Protein AF-0000000080631013 (afdb_homodimer)

Organism: NCBI:txid1064539

Foldseek 3Di:
DLVLQLVLLVVCVVLVQWADPPFFQDTDGDPVLVLLLVLVVVLVCVLCVVVPAAEDEDEQKDFQVLVVLLCCCVWAVQFWAFDWAAPDDPVLVVVLVVCVVVVHDRCVNTGTDRIIGAQDFCSVVLLVVLVVPEAEQLFHKHWYKYWGATPDRGSRNLRHRTFMKIKIKTKFAPVNQVVVLVVCVVSVVVSLVLLVFDKDKDQFFDPTDDPVNVVVRVVSRVVSQKMFIFGQQSDPVDTDGFKMKGWPQLSSQVSNVHAHPVRHRMTMIMMMGGSSNSSSSSCRPQHDDPVSGDPSNCVSRPD/DLVLQLVLLVVCVVLVQWADPPFFQDTDGDPVLVLLLVLVVVLVCVLCVVVPAAEDEDEQKDFQVLVVLLCCCVWAVQFWFFDWAAPDDPVLVVVLVVCVVVVHDRCVNTGTDRIIGAQDFCSVVLLVVLVVPEAEQLFHKHWYKYWGATPDRGSRNLRHRTFMKIKIKTKFAPVNQVVVLVVCVVSVVVSLVLLVFDKDKDQFFDPTDDPVNVVVRVVSRVVSQKMFIFGQQSDPVDTDGFKMKGWPQLSSQVSNVHAHPVGHRMTMIMMMGGSSNSSSSSCRPQHDDPVSGDPSNCVSRPD

Solvent-accessible surface area (backbone atoms only — not comparable to full-atom values): 30496 Å² total; per-residue (Å²): 104,71,60,37,18,40,49,50,36,50,50,36,39,74,68,52,35,36,37,80,57,89,39,59,20,44,56,30,26,20,49,67,48,48,49,50,36,51,27,50,53,52,44,50,41,70,76,49,54,86,74,67,46,50,44,38,40,43,52,56,47,36,32,35,70,58,48,64,64,67,44,49,64,76,39,35,41,54,32,40,35,40,29,23,26,44,80,69,55,67,69,52,45,52,52,43,53,50,25,54,73,70,71,42,89,53,65,87,70,38,39,75,54,62,42,22,40,23,69,47,54,62,65,67,49,52,60,55,52,30,73,72,45,61,36,50,90,88,30,48,44,32,35,30,41,20,49,24,30,34,59,47,71,29,64,35,73,79,38,44,22,56,46,42,30,40,31,45,38,31,36,21,50,67,67,58,20,50,52,50,43,53,51,44,55,53,49,50,51,52,54,43,45,59,56,73,46,72,74,44,75,42,78,34,62,68,85,41,47,62,73,68,17,53,52,53,26,50,50,33,40,73,68,62,30,26,37,26,38,28,32,58,55,57,29,78,91,59,45,39,73,29,33,38,39,37,50,53,48,47,56,63,12,64,72,49,63,28,24,34,72,87,65,46,73,13,18,34,20,35,42,38,38,34,42,60,40,47,41,47,36,49,36,61,75,49,40,86,50,72,88,70,33,57,67,67,38,48,43,63,49,74,98,104,72,60,37,17,40,50,49,37,51,50,36,40,74,70,53,36,37,37,81,58,88,38,59,20,43,56,29,26,18,48,66,47,48,49,49,36,50,27,50,54,52,45,50,43,71,76,50,53,86,73,67,47,49,44,39,39,42,54,55,48,37,32,35,69,57,48,66,64,69,45,49,64,77,40,36,40,54,32,40,34,40,31,21,26,44,80,68,55,68,68,51,46,52,52,43,51,52,25,55,74,69,72,42,90,52,65,88,71,40,39,74,56,62,43,22,38,23,68,48,53,61,65,65,50,52,61,54,52,30,73,72,45,62,35,52,91,88,31,48,45,34,34,31,41,20,48,21,30,35,60,46,70,29,65,36,72,76,37,44,23,58,44,42,30,39,31,43,38,30,38,21,51,67,67,56,19,50,52,52,44,53,51,43,55,53,50,50,50,52,55,44,45,60,56,74,46,70,74,44,76,41,78,34,60,68,86,40,48,62,75,69,18,54,51,52,26,50,51,33,39,74,69,63,29,27,38,26,38,29,31,56,55,58,30,78,91,61,44,39,72,31,32,38,39,36,50,53,49,48,56,62,13,66,71,51,62,28,23,33,70,87,63,46,72,12,17,33,19,34,40,38,38,34,41,60,39,47,42,48,36,48,37,62,76,48,40,88,50,71,88,70,34,57,67,67,39,48,43,64,49,73,98

Secondary structure (DSSP, 8-state):
-HHHHHHHHHHHHHTTSEEE-SSTT-EEEEHHHHHHHHHHHHHHHHHHGGG-PEEEE--S-EEHHHHHHHTHHHH-GGG--EEE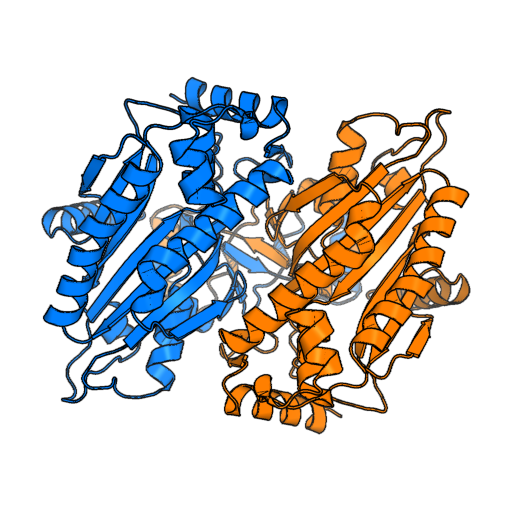E----HHHHHHHHHHHHTT---GGG-EEEEEE--SSTTTTHHHHHHTT-SPPTT-EEEEEEEEEE-----S-TTS-SEEEEEEEEEEE-HHHHHHHHHHHHHHHHHHHHHTT---EEEE------HHHHHHHHHHHHHTT-EEEEEE-SS-SSSPEEEEEEEEEETHHHHHHT-B-TTSPBPEEEEEEEEHHHHHHHHHHHH-S-GGGS-HHHHHHHH-/-HHHHHHHHHHHHHTTSEEE-SSTT-EEEEHHHHHHHHHHHHHHHHHHGGG-PEEEE--S-EEHHHHHHHTHHHH-GGG--EEEE----HHHHHHHHHHHHTT---GGG-EEEEEE--SSTTTTHHHHHHTT-SPPTT-EEEEEEEEEE-----S-TTS-SEEEEEEEEEEE-HHHHHHHHHHHHHHHHHHHHHTT---EEEE------HHHHHHHHHHHHHTT-EEEEEE-SS-SSSPEEEEEEEEEETHHHHHHT-B-TTSPBPEEEEEEEEHHHHHHHHHHHH-S-GGGS-HHHHHHHH-

Nearest PDB structures (foldseek):
  4h2x-assembly1_A  TM=9.818E-01  e=2.238E-43  Bradyrhizobium diazoefficiens USDA 110
  3mf2-assembly1_B  TM=9.721E-01  e=4.618E-43  Bradyrhizobium diazoefficiens USDA 110
  3mey-assembly1_B  TM=9.701E-01  e=2.576E-38  Bradyrhizobium diazoefficiens USDA 110
  3mf1-assembly1_B  TM=9.728E-01  e=8.114E-38  Bradyrhizobium diazoefficiens USDA 110
  2cim-assembly1_B  TM=8.093E-01  e=5.067E-17  Methanosarcina barkeri str. Fusaro

Radius of gyration: 23.91 Å; Cα contacts (8 Å, |Δi|>4): 1269; chains: 2; bounding box: 57×64×58 Å

Sequence (606 aa):
MENGQAAFRDALIAAGLLIPTGVDGLYGRSGVFEDVVERFNDLITTWGGGDGADVMRFPPGVARHQFEQSGYLKSFPHLAGTVHAFKGDERAHQSLLRRLEEGEEWTDAQLATNVVLTPAACYPVYPTIAERGPLPADGALVDVYSYCFRHEPSLDPARMQLFRMREYVCVGTPEQVMEFRQSWVERGRALMESLALPVAVDLANDPFFGRAGRMLAASQRDQGLKFELLIPIASAEQPTACLSFNYHQDHFGLLWDLRTPDGAVAHTACVGFGMERVALALFRHHGFDVKAWPAAVRAVLWGMENGQAAFRDALIAAGLLIPTGVDGLYGRSGVFEDVVERFNDLITTWGGGDGADVMRFPPGVARHQFEQSGYLKSFPHLAGTVHAFKGDERAHQSLLRRLEEGEEWTDAQLATNVVLTPAACYPVYPTIAERGPLPADGALVDVYSYCFRHEPSLDPARMQLFRMREYVCVGTPEQVMEFRQSWVERGRALMESLALPVAVDLANDPFFGRAGRMLAASQRDQGLKFELLIPIASAEQPTACLSFNYHQDHFGLLWDLRTPDGAVAHTACVGFGMERVALALFRHHGFDVKAWPAAVRAVLWG

pLDDT: mean 97.31, std 3.34, range [62.12, 98.94]

InterPro domains:
  IPR045864 Class II Aminoacyl-tRNA synthetase/Biotinyl protein ligase (BPL) and lipoyl protein ligase (LPL) [G3DSA:3.30.930.10] (9-302)
  IPR045864 Class II Aminoacyl-tRNA synthetase/Biotinyl protein ligase (BPL) and lipoyl protein ligase (LPL) [SSF55681] (9-301)

Structure (mmCIF, N/CA/C/O backbone):
data_AF-0000000080631013-model_v1
#
loop_
_entity.id
_entity.type
_entity.pdbx_description
1 polymer 'Seryl-tRNA synthetase (Class II)'
#
loop_
_atom_site.group_PDB
_atom_site.id
_atom_site.type_symbol
_atom_site.label_atom_id
_atom_site.label_alt_id
_atom_site.label_comp_id
_atom_site.label_asym_id
_atom_site.label_entity_id
_atom_site.label_seq_id
_atom_site.pdbx_PDB_ins_code
_atom_site.Cartn_x
_atom_site.Cartn_y
_atom_site.Cartn_z
_atom_site.occupancy
_atom_site.B_iso_or_equiv
_atom_site.auth_seq_id
_atom_site.auth_comp_id
_atom_site.auth_asym_id
_atom_site.auth_atom_id
_atom_site.pdbx_PDB_model_num
ATOM 1 N N . MET A 1 1 ? 25.719 -15.109 9.312 1 62.12 1 MET A N 1
ATOM 2 C CA . MET A 1 1 ? 24.594 -14.812 8.43 1 62.12 1 MET A CA 1
ATOM 3 C C . MET A 1 1 ? 23.797 -13.625 8.945 1 62.12 1 MET A C 1
ATOM 5 O O . MET A 1 1 ? 23.656 -12.617 8.242 1 62.12 1 MET A O 1
ATOM 9 N N . GLU A 1 2 ? 23.391 -13.797 10.211 1 69.75 2 GLU A N 1
ATOM 10 C CA . GLU A 1 2 ? 22.641 -12.703 10.836 1 69.75 2 GLU A CA 1
ATOM 11 C C . GLU A 1 2 ? 23.469 -11.43 10.891 1 69.75 2 GLU A C 1
ATOM 13 O O . GLU A 1 2 ? 22.969 -10.336 10.648 1 69.75 2 GLU A O 1
ATOM 18 N N . ASN A 1 3 ? 24.719 -11.68 10.836 1 80.31 3 ASN A N 1
ATOM 19 C CA . ASN A 1 3 ? 25.609 -10.531 10.938 1 80.31 3 ASN A CA 1
ATOM 20 C C . ASN A 1 3 ? 25.719 -9.781 9.609 1 80.31 3 ASN A C 1
ATOM 22 O O . ASN A 1 3 ? 25.672 -8.547 9.586 1 80.31 3 ASN A O 1
ATOM 26 N N . GLY A 1 4 ? 25.703 -10.609 8.578 1 89.88 4 GLY A N 1
ATOM 27 C CA . GLY A 1 4 ? 25.781 -9.984 7.266 1 89.88 4 GLY A CA 1
ATOM 28 C C . GLY A 1 4 ? 24.516 -9.227 6.883 1 89.88 4 GLY A C 1
ATOM 29 O O . GLY A 1 4 ? 24.594 -8.133 6.312 1 89.88 4 GLY A O 1
ATOM 30 N N . GLN A 1 5 ? 23.438 -9.812 7.258 1 93.81 5 GLN A N 1
ATOM 31 C CA . GLN A 1 5 ? 22.156 -9.172 6.996 1 93.81 5 GLN A CA 1
ATOM 32 C C . GLN A 1 5 ? 22.031 -7.855 7.758 1 93.81 5 GLN A C 1
ATOM 34 O O . GLN A 1 5 ? 21.672 -6.828 7.176 1 93.81 5 GLN A O 1
ATOM 39 N N . ALA A 1 6 ? 22.328 -7.93 9 1 94.94 6 ALA A N 1
ATOM 40 C CA . ALA A 1 6 ? 22.266 -6.734 9.836 1 94.94 6 ALA A CA 1
ATOM 41 C C . ALA A 1 6 ? 23.266 -5.676 9.359 1 94.94 6 ALA A C 1
ATOM 43 O O . ALA A 1 6 ? 22.953 -4.48 9.391 1 94.94 6 ALA A O 1
ATOM 44 N N . ALA A 1 7 ? 24.438 -6.156 8.969 1 96.06 7 ALA A N 1
ATOM 45 C CA . ALA A 1 7 ? 25.469 -5.23 8.5 1 96.06 7 ALA A CA 1
ATOM 46 C C . ALA A 1 7 ? 25.016 -4.516 7.227 1 96.06 7 ALA A C 1
ATOM 48 O O . ALA A 1 7 ? 25.219 -3.307 7.082 1 96.06 7 ALA A O 1
ATOM 49 N N . PHE A 1 8 ? 24.484 -5.242 6.32 1 97.31 8 PHE A N 1
ATOM 50 C CA . PHE A 1 8 ? 24 -4.637 5.086 1 97.31 8 PHE A CA 1
ATOM 51 C C . PHE A 1 8 ? 22.875 -3.666 5.367 1 97.31 8 PHE A C 1
ATOM 53 O O . PHE A 1 8 ? 22.828 -2.562 4.82 1 97.31 8 PHE A O 1
ATOM 60 N N . ARG A 1 9 ? 21.922 -4.039 6.207 1 97.5 9 ARG A N 1
ATOM 61 C CA . ARG A 1 9 ? 20.828 -3.166 6.625 1 97.5 9 ARG A CA 1
ATOM 62 C C . ARG A 1 9 ? 21.375 -1.856 7.195 1 97.5 9 ARG A C 1
ATOM 64 O O . ARG A 1 9 ? 20.922 -0.776 6.809 1 97.5 9 ARG A O 1
ATOM 71 N N . ASP A 1 10 ? 22.312 -1.994 8.117 1 97.75 10 ASP A N 1
ATOM 72 C CA . ASP A 1 10 ? 22.875 -0.817 8.766 1 97.75 10 ASP A CA 1
ATOM 73 C C . ASP A 1 10 ? 23.562 0.094 7.754 1 97.75 10 ASP A C 1
ATOM 75 O O . ASP A 1 10 ? 23.5 1.319 7.871 1 97.75 10 ASP A O 1
ATOM 79 N N . ALA A 1 11 ? 24.219 -0.488 6.793 1 98.25 11 ALA A N 1
ATOM 80 C CA . ALA A 1 11 ? 24.891 0.29 5.758 1 98.25 11 ALA A CA 1
ATOM 81 C C . ALA A 1 11 ? 23.891 1.063 4.91 1 98.25 11 ALA A C 1
ATOM 83 O O . ALA A 1 11 ? 24.141 2.211 4.531 1 98.25 11 ALA A O 1
ATOM 84 N N . LEU A 1 12 ? 22.781 0.441 4.547 1 98.5 12 LEU A N 1
ATOM 85 C CA . LEU A 1 12 ? 21.719 1.088 3.781 1 98.5 12 LEU A CA 1
ATOM 86 C C . LEU A 1 12 ? 21.141 2.268 4.547 1 98.5 12 LEU A C 1
ATOM 88 O O . LEU A 1 12 ? 20.844 3.314 3.963 1 98.5 12 LEU A O 1
ATOM 92 N N . ILE A 1 13 ? 20.938 2.1 5.844 1 98.12 13 ILE A N 1
ATOM 93 C CA . ILE A 1 13 ? 20.406 3.152 6.707 1 98.12 13 ILE A CA 1
ATOM 94 C C . ILE A 1 13 ? 21.406 4.297 6.801 1 98.12 13 ILE A C 1
ATOM 96 O O . ILE A 1 13 ? 21.047 5.465 6.668 1 98.12 13 ILE A O 1
ATOM 100 N N . ALA A 1 14 ? 22.656 3.936 6.98 1 98.19 14 ALA A N 1
ATOM 101 C CA . ALA A 1 14 ? 23.719 4.938 7.086 1 98.19 14 ALA A CA 1
ATOM 102 C C . ALA A 1 14 ? 23.844 5.742 5.793 1 98.19 14 ALA A C 1
ATOM 104 O O . ALA A 1 14 ? 24.141 6.938 5.824 1 98.19 14 ALA A O 1
ATOM 105 N N . ALA A 1 15 ? 23.594 5.074 4.707 1 98.44 15 ALA A N 1
ATOM 106 C CA . ALA A 1 15 ? 23.688 5.715 3.398 1 98.44 15 ALA A CA 1
ATOM 107 C C . ALA A 1 15 ? 22.438 6.547 3.107 1 98.44 15 ALA A C 1
ATOM 109 O O . ALA A 1 15 ? 22.375 7.246 2.092 1 98.44 15 ALA A O 1
ATOM 110 N N . GLY A 1 16 ? 21.391 6.477 3.959 1 97.88 16 GLY A N 1
ATOM 111 C CA . GLY A 1 16 ? 20.172 7.25 3.805 1 97.88 16 GLY A CA 1
ATOM 112 C C . GLY A 1 16 ? 19.203 6.641 2.809 1 97.88 16 GLY A C 1
ATOM 113 O O . GLY A 1 16 ? 18.281 7.312 2.336 1 97.88 16 GLY A O 1
ATOM 114 N N . LEU A 1 17 ? 19.422 5.379 2.441 1 98.81 17 LEU A N 1
ATOM 115 C CA . LEU A 1 17 ? 18.578 4.727 1.456 1 98.81 17 LEU A CA 1
ATOM 116 C C . LEU A 1 17 ? 17.328 4.129 2.119 1 98.81 17 LEU A C 1
ATOM 118 O O . LEU A 1 17 ? 16.234 4.184 1.562 1 98.81 17 LEU A O 1
ATOM 122 N N . LEU A 1 18 ? 17.5 3.521 3.299 1 98.69 18 LEU A N 1
ATOM 123 C CA . LEU A 1 18 ? 16.391 3.023 4.105 1 98.69 18 LEU A CA 1
ATOM 124 C C . LEU A 1 18 ? 16.172 3.91 5.324 1 98.69 18 LEU A C 1
ATOM 126 O O . LEU A 1 18 ? 17.125 4.41 5.922 1 98.69 18 LEU A O 1
ATOM 130 N N . ILE A 1 19 ? 14.945 4.121 5.645 1 98.62 19 ILE A N 1
ATOM 131 C CA . ILE A 1 19 ? 14.555 4.871 6.836 1 98.62 19 ILE A CA 1
ATOM 132 C C . ILE A 1 19 ? 14.008 3.912 7.891 1 98.62 19 ILE A C 1
ATOM 134 O O . ILE A 1 19 ? 12.93 3.33 7.711 1 98.62 19 ILE A O 1
ATOM 138 N N . PRO A 1 20 ? 14.695 3.705 8.969 1 97.25 20 PRO A N 1
ATOM 139 C CA . PRO A 1 20 ? 14.211 2.785 10 1 97.25 20 PRO A CA 1
ATOM 140 C C . PRO A 1 20 ? 12.977 3.314 10.727 1 97.25 20 PRO A C 1
ATOM 142 O O . PRO A 1 20 ? 12.844 4.523 10.93 1 97.25 20 PRO A O 1
ATOM 145 N N . THR A 1 21 ? 12.078 2.428 11.125 1 96.62 21 THR A N 1
ATOM 146 C CA . THR A 1 21 ? 10.875 2.814 11.852 1 96.62 21 THR A CA 1
ATOM 147 C C . THR A 1 21 ? 10.922 2.314 13.289 1 96.62 21 THR A C 1
ATOM 149 O O . THR A 1 21 ? 10.047 2.637 14.094 1 96.62 21 THR A O 1
ATOM 152 N N . GLY A 1 22 ? 11.898 1.526 13.609 1 95.06 22 GLY A N 1
ATOM 153 C CA . GLY A 1 22 ? 11.984 0.906 14.922 1 95.06 22 GLY A CA 1
ATOM 154 C C . GLY A 1 22 ? 11.367 -0.477 14.969 1 95.06 22 GLY A C 1
ATOM 155 O O . GLY A 1 22 ? 11.391 -1.139 16.016 1 95.06 22 GLY A O 1
ATOM 156 N N . VAL A 1 23 ? 10.797 -0.961 13.914 1 97.5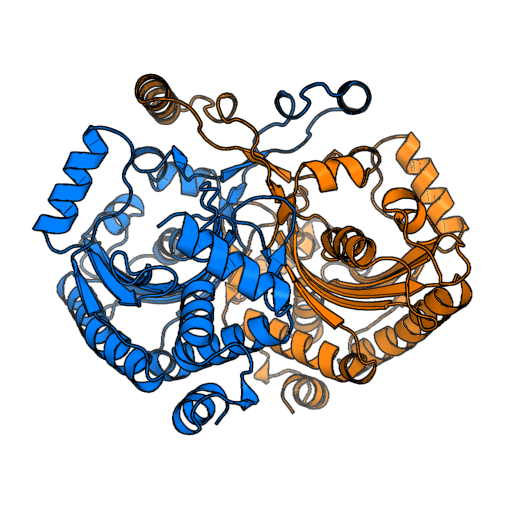6 23 VAL A N 1
ATOM 157 C CA . VAL A 1 23 ? 10.234 -2.299 13.781 1 97.56 23 VAL A CA 1
ATOM 158 C C . VAL A 1 23 ? 10.984 -3.076 12.703 1 97.56 23 VAL A C 1
ATOM 160 O O . VAL A 1 23 ? 11.141 -2.596 11.578 1 97.56 23 VAL A O 1
ATOM 163 N N . ASP A 1 24 ? 11.453 -4.297 13.039 1 96.88 24 ASP A N 1
ATOM 164 C CA . ASP A 1 24 ? 12.172 -5.129 12.078 1 96.88 24 ASP A CA 1
ATOM 165 C C . ASP A 1 24 ? 11.289 -5.445 10.867 1 96.88 24 ASP A C 1
ATOM 167 O O . ASP A 1 24 ? 10.148 -5.871 11.023 1 96.88 24 ASP A O 1
ATOM 171 N N . GLY A 1 25 ? 11.836 -5.211 9.664 1 97.5 25 GLY A N 1
ATOM 172 C CA . GLY A 1 25 ? 11.117 -5.535 8.438 1 97.5 25 GLY A CA 1
ATOM 173 C C . GLY A 1 25 ? 10.211 -4.418 7.961 1 97.5 25 GLY A C 1
ATOM 174 O O . GLY A 1 25 ? 9.453 -4.59 7.004 1 97.5 25 GLY A O 1
ATOM 175 N N . LEU A 1 26 ? 10.227 -3.293 8.688 1 98.44 26 LEU A N 1
ATOM 176 C CA . LEU A 1 26 ? 9.438 -2.131 8.289 1 98.44 26 LEU A CA 1
ATOM 177 C C . LEU A 1 26 ? 10.336 -0.921 8.055 1 98.44 26 LEU A C 1
ATOM 179 O O . LEU A 1 26 ? 10.922 -0.382 9 1 98.44 26 LEU A O 1
ATOM 183 N N . TYR A 1 27 ? 10.445 -0.447 6.75 1 98.56 27 TYR A N 1
ATOM 184 C CA . TYR A 1 27 ? 11.344 0.647 6.41 1 98.56 27 TYR A CA 1
ATOM 185 C C . TYR A 1 27 ? 10.664 1.649 5.488 1 98.56 27 TYR A C 1
ATOM 187 O O . TYR A 1 27 ? 9.898 1.266 4.602 1 98.56 27 TYR A O 1
ATOM 195 N N . GLY A 1 28 ? 10.867 2.93 5.762 1 98.62 28 GLY A N 1
ATOM 196 C CA . GLY A 1 28 ? 10.734 3.893 4.684 1 98.62 28 GLY A CA 1
ATOM 197 C C . GLY A 1 28 ? 11.883 3.852 3.697 1 98.62 28 GLY A C 1
ATOM 198 O O . GLY A 1 28 ? 12.906 3.217 3.955 1 98.62 28 GLY A O 1
ATOM 199 N N . ARG A 1 29 ? 11.711 4.465 2.592 1 98.81 29 ARG A N 1
ATOM 200 C CA . ARG A 1 29 ? 12.719 4.551 1.544 1 98.81 29 ARG A CA 1
ATOM 201 C C . ARG A 1 29 ? 12.961 6 1.138 1 98.81 29 ARG A C 1
ATOM 203 O O . ARG A 1 29 ? 12.031 6.809 1.12 1 98.81 29 ARG A O 1
ATOM 210 N N . SER A 1 30 ? 14.18 6.297 0.802 1 98.75 30 SER A N 1
ATOM 211 C CA . SER A 1 30 ? 14.539 7.609 0.269 1 98.75 30 SER A CA 1
ATOM 212 C C . SER A 1 30 ? 14.031 7.777 -1.161 1 98.75 30 SER A C 1
ATOM 214 O O . SER A 1 30 ? 13.586 6.812 -1.786 1 98.75 30 SER A O 1
ATOM 216 N N . GLY A 1 31 ? 14.156 9.016 -1.598 1 98.5 31 GLY A N 1
ATOM 217 C CA . GLY A 1 31 ? 13.852 9.281 -2.994 1 98.5 31 GLY A CA 1
ATOM 218 C C . GLY A 1 31 ? 14.711 8.477 -3.953 1 98.5 31 GLY A C 1
ATOM 219 O O . GLY A 1 31 ? 14.234 8.023 -4.992 1 98.5 31 GLY A O 1
ATOM 220 N N . VAL A 1 32 ? 15.945 8.289 -3.615 1 98.69 32 VAL A N 1
ATOM 221 C CA . VAL A 1 32 ? 16.875 7.543 -4.453 1 98.69 32 VAL A CA 1
ATOM 222 C C . VAL A 1 32 ? 16.438 6.082 -4.547 1 98.69 32 VAL A C 1
ATOM 224 O O . VAL A 1 32 ? 16.359 5.52 -5.641 1 98.69 32 VAL A O 1
ATOM 227 N N . PHE A 1 33 ? 16.203 5.465 -3.414 1 98.88 33 PHE A N 1
ATOM 228 C CA . PHE A 1 33 ? 15.734 4.082 -3.391 1 98.88 33 PHE A CA 1
ATOM 229 C C . PHE A 1 33 ? 14.453 3.928 -4.203 1 98.88 33 PHE A C 1
ATOM 231 O O . PHE A 1 33 ? 14.336 3.014 -5.023 1 98.88 33 PHE A O 1
ATOM 238 N N . GLU A 1 34 ? 13.5 4.855 -3.957 1 98.81 34 GLU A N 1
ATOM 239 C CA . GLU A 1 34 ? 12.211 4.785 -4.633 1 98.81 34 GLU A CA 1
ATOM 240 C C . GLU A 1 34 ? 12.367 4.957 -6.141 1 98.81 34 GLU A C 1
ATOM 242 O O . GLU A 1 34 ? 11.664 4.309 -6.922 1 98.81 34 GLU A O 1
ATOM 247 N N . ASP A 1 35 ? 13.227 5.812 -6.516 1 98.69 35 ASP A N 1
ATOM 248 C CA . ASP A 1 35 ? 13.461 6.02 -7.938 1 98.69 35 ASP A CA 1
ATOM 249 C C . ASP A 1 35 ? 13.969 4.738 -8.602 1 98.69 35 ASP A C 1
ATOM 251 O O . ASP A 1 35 ? 13.57 4.414 -9.727 1 98.69 35 ASP A O 1
ATOM 255 N N . VAL A 1 36 ? 14.844 4.008 -7.949 1 98.88 36 VAL A N 1
ATOM 256 C CA . VAL A 1 36 ? 15.344 2.734 -8.461 1 98.88 36 VAL A CA 1
ATOM 257 C C . VAL A 1 36 ? 14.188 1.745 -8.609 1 98.88 36 VAL A C 1
ATOM 259 O O . VAL A 1 36 ? 14.078 1.054 -9.625 1 98.88 36 VAL A O 1
ATOM 262 N N . VAL A 1 37 ? 13.305 1.678 -7.641 1 98.88 37 VAL A N 1
ATOM 263 C CA . VAL A 1 37 ? 12.148 0.793 -7.691 1 98.88 37 VAL A CA 1
ATOM 264 C C . VAL A 1 37 ? 11.258 1.167 -8.875 1 98.88 37 VAL A C 1
ATOM 266 O O . VAL A 1 37 ? 10.797 0.293 -9.609 1 98.88 37 VAL A O 1
ATOM 269 N N . GLU A 1 38 ? 11.039 2.453 -9.07 1 98.44 38 GLU A N 1
ATOM 270 C CA . GLU A 1 38 ? 10.18 2.92 -10.156 1 98.44 38 GLU A CA 1
ATOM 271 C C . GLU A 1 38 ? 10.773 2.584 -11.516 1 98.44 38 GLU A C 1
ATOM 273 O O . GLU A 1 38 ? 10.055 2.215 -12.445 1 98.44 38 GLU A O 1
ATOM 278 N N . ARG A 1 39 ? 12.07 2.75 -11.648 1 98.81 39 ARG A N 1
ATOM 279 C CA . ARG A 1 39 ? 12.727 2.414 -12.914 1 98.81 39 ARG A CA 1
ATOM 280 C C . ARG A 1 39 ? 12.625 0.919 -13.195 1 98.81 39 ARG A C 1
ATOM 282 O O . ARG A 1 39 ? 12.406 0.515 -14.344 1 98.81 39 ARG A O 1
ATOM 289 N N . PHE A 1 40 ? 12.836 0.135 -12.148 1 98.88 40 PHE A N 1
ATOM 290 C CA . PHE A 1 40 ? 12.68 -1.303 -12.328 1 98.88 40 PHE A CA 1
ATOM 291 C C . PHE A 1 40 ? 11.242 -1.643 -12.719 1 98.88 40 PHE A C 1
ATOM 293 O O . PHE A 1 40 ? 11.008 -2.5 -13.57 1 98.88 40 PHE A O 1
ATOM 300 N N . ASN A 1 41 ? 10.297 -0.992 -12.047 1 98.62 41 ASN A N 1
ATOM 301 C CA . ASN A 1 41 ? 8.891 -1.162 -12.398 1 98.62 41 ASN A CA 1
ATOM 302 C C . ASN A 1 41 ? 8.648 -0.886 -13.875 1 98.62 41 ASN A C 1
ATOM 304 O O . ASN A 1 41 ? 7.957 -1.655 -14.547 1 98.62 41 ASN A O 1
ATOM 308 N N . ASP A 1 42 ? 9.172 0.167 -14.406 1 98.06 42 ASP A N 1
ATOM 309 C CA . ASP A 1 42 ? 9.062 0.513 -15.82 1 98.06 42 ASP A CA 1
ATOM 310 C C . ASP A 1 42 ? 9.711 -0.552 -16.703 1 98.06 42 ASP A C 1
ATOM 312 O O . ASP A 1 42 ? 9.211 -0.86 -17.781 1 98.06 42 ASP A O 1
ATOM 316 N N . LEU A 1 43 ? 10.82 -1.033 -16.234 1 98.69 43 LEU A N 1
ATOM 317 C CA . LEU A 1 43 ? 11.531 -2.062 -16.984 1 98.69 43 LEU A CA 1
ATOM 318 C C . LEU A 1 43 ? 10.68 -3.318 -17.141 1 98.69 43 LEU A C 1
ATOM 320 O O . LEU A 1 43 ? 10.672 -3.945 -18.203 1 98.69 43 LEU A O 1
ATOM 324 N N . ILE A 1 44 ? 9.984 -3.707 -16.047 1 98.62 44 ILE A N 1
ATOM 325 C CA . ILE A 1 44 ? 9.086 -4.852 -16.125 1 98.62 44 ILE A CA 1
ATOM 326 C C . ILE A 1 44 ? 8.039 -4.625 -17.203 1 98.62 44 ILE A C 1
ATOM 328 O O . ILE A 1 44 ? 7.723 -5.539 -17.969 1 98.62 44 ILE A O 1
ATOM 332 N N . THR A 1 45 ? 7.516 -3.416 -17.312 1 98 45 THR A N 1
ATOM 333 C CA . THR A 1 45 ? 6.547 -3.09 -18.344 1 98 45 THR A CA 1
ATOM 334 C C . THR A 1 45 ? 7.172 -3.229 -19.734 1 98 45 THR A C 1
ATOM 336 O O . THR A 1 45 ? 6.523 -3.699 -20.672 1 98 45 THR A O 1
ATOM 339 N N . THR A 1 46 ? 8.383 -2.801 -19.875 1 97.5 46 THR A N 1
ATOM 340 C CA . THR A 1 46 ? 9.078 -2.918 -21.156 1 97.5 46 THR A CA 1
ATOM 341 C C . THR A 1 46 ? 9.164 -4.379 -21.594 1 97.5 46 THR A C 1
ATOM 343 O O . THR A 1 46 ? 9 -4.688 -22.766 1 97.5 46 THR A O 1
ATOM 346 N N . TRP A 1 47 ? 9.375 -5.285 -20.688 1 97.62 47 TRP A N 1
ATOM 347 C CA . TRP A 1 47 ? 9.594 -6.695 -21 1 97.62 47 TRP A CA 1
ATOM 348 C C . TRP A 1 47 ? 8.273 -7.449 -21.094 1 97.62 47 TRP A C 1
ATOM 350 O O . TRP A 1 47 ? 8.18 -8.453 -21.797 1 97.62 47 TRP A O 1
ATOM 360 N N . GLY A 1 48 ? 7.25 -6.992 -20.406 1 96.69 48 GLY A N 1
ATOM 361 C CA . GLY A 1 48 ? 6.012 -7.754 -20.359 1 96.69 48 GLY A CA 1
ATOM 362 C C . GLY A 1 48 ? 4.84 -7.035 -21 1 96.69 48 GLY A C 1
ATOM 363 O O . GLY A 1 48 ? 3.807 -7.648 -21.281 1 96.69 48 GLY A O 1
ATOM 364 N N . GLY A 1 49 ? 4.961 -5.715 -21.297 1 91.25 49 GLY A N 1
ATOM 365 C CA . GLY A 1 49 ? 3.844 -4.891 -21.719 1 91.25 49 GLY A CA 1
ATOM 366 C C . GLY A 1 49 ? 3.273 -5.301 -23.062 1 91.25 49 GLY A C 1
ATOM 367 O O . GLY A 1 49 ? 2.078 -5.137 -23.312 1 91.25 49 GLY A O 1
ATOM 368 N N . GLY A 1 50 ? 4.059 -5.934 -23.922 1 92.5 50 GLY A N 1
ATOM 369 C CA . GLY A 1 50 ? 3.633 -6.324 -25.25 1 92.5 50 GLY A CA 1
ATOM 370 C C . GLY A 1 50 ? 2.75 -7.559 -25.266 1 92.5 50 GLY A C 1
ATOM 371 O O . GLY A 1 50 ? 2.133 -7.879 -26.281 1 92.5 50 GLY A O 1
ATOM 372 N N . ASP A 1 51 ? 2.613 -8.18 -24.094 1 96.06 51 ASP A N 1
ATOM 373 C CA . ASP A 1 51 ? 1.847 -9.414 -24.016 1 96.06 51 ASP A CA 1
ATOM 374 C C . ASP A 1 51 ? 0.347 -9.133 -23.984 1 96.06 51 ASP A C 1
ATOM 376 O O . ASP A 1 51 ? -0.466 -10.047 -24.141 1 96.06 51 ASP A O 1
ATOM 380 N N . GLY A 1 52 ? 0.015 -7.855 -23.75 1 95.88 52 GLY A N 1
ATOM 381 C CA . GLY A 1 52 ? -1.392 -7.488 -23.781 1 95.88 52 GLY A CA 1
ATOM 382 C C . GLY A 1 52 ? -2.129 -7.844 -22.516 1 95.88 52 GLY A C 1
ATOM 383 O O . GLY A 1 52 ? -3.32 -8.164 -22.547 1 95.88 52 GLY A O 1
ATOM 384 N N . ALA A 1 53 ? -1.47 -7.91 -21.391 1 98.5 53 ALA A N 1
ATOM 385 C CA . ALA A 1 53 ? -2.086 -8.234 -20.109 1 98.5 53 ALA A CA 1
ATOM 386 C C . ALA A 1 53 ? -3.09 -7.16 -19.688 1 98.5 53 ALA A C 1
ATOM 388 O O . ALA A 1 53 ? -2.906 -5.98 -20 1 98.5 53 ALA A O 1
ATOM 389 N N . ASP A 1 54 ? -4.203 -7.613 -19.078 1 98.31 54 ASP A N 1
ATOM 390 C CA . ASP A 1 54 ? -5.117 -6.703 -18.391 1 98.31 54 ASP A CA 1
ATOM 391 C C . ASP A 1 54 ? -4.477 -6.125 -17.141 1 98.31 54 ASP A C 1
ATOM 393 O O . ASP A 1 54 ? -4.137 -6.863 -16.203 1 98.31 54 ASP A O 1
ATOM 397 N N . VAL A 1 55 ? -4.312 -4.777 -17.094 1 98.69 55 VAL A N 1
ATOM 398 C CA . VAL A 1 55 ? -3.664 -4.141 -15.953 1 98.69 55 VAL A CA 1
ATOM 399 C C . VAL A 1 55 ? -4.676 -3.951 -14.828 1 98.69 55 VAL A C 1
ATOM 401 O O . VAL A 1 55 ? -5.73 -3.346 -15.023 1 98.69 55 VAL A O 1
ATOM 404 N N . MET A 1 56 ? -4.387 -4.504 -13.672 1 98.75 56 MET A N 1
ATOM 405 C CA . MET A 1 56 ? -5.156 -4.316 -12.445 1 98.75 56 MET A CA 1
ATOM 406 C C . MET A 1 56 ? -4.254 -3.865 -11.305 1 98.75 56 MET A C 1
ATOM 408 O O . MET A 1 56 ? -3.143 -4.375 -11.141 1 98.75 56 MET A O 1
ATOM 412 N N . ARG A 1 57 ? -4.641 -2.83 -10.594 1 98.88 57 ARG A N 1
ATOM 413 C CA . ARG A 1 57 ? -3.936 -2.336 -9.414 1 98.88 57 ARG A CA 1
ATOM 414 C C . ARG A 1 57 ? -4.828 -2.387 -8.18 1 98.88 57 ARG A C 1
ATOM 416 O O . ARG A 1 57 ? -5.891 -1.762 -8.148 1 98.88 57 ARG A O 1
ATOM 423 N N . PHE A 1 58 ? -4.395 -3.176 -7.203 1 98.69 58 PHE A N 1
ATOM 424 C CA . PHE A 1 58 ? -5.188 -3.34 -5.988 1 98.69 58 PHE A CA 1
ATOM 425 C C . PHE A 1 58 ? -4.496 -2.68 -4.801 1 98.69 58 PHE A C 1
ATOM 427 O O . PHE A 1 58 ? -3.268 -2.607 -4.75 1 98.69 58 PHE A O 1
ATOM 434 N N . PRO A 1 59 ? -5.266 -2.102 -3.824 1 98.62 59 PRO A N 1
ATOM 435 C CA . PRO A 1 59 ? -4.68 -1.67 -2.553 1 98.62 59 PRO A CA 1
ATOM 436 C C . PRO A 1 59 ? -4.102 -2.83 -1.746 1 98.62 59 PRO A C 1
ATOM 438 O O . PRO A 1 59 ? -4.285 -3.994 -2.111 1 98.62 59 PRO A O 1
ATOM 441 N N . PRO A 1 60 ? -3.324 -2.541 -0.683 1 98.69 60 PRO A N 1
ATOM 442 C CA . PRO A 1 60 ? -2.697 -3.6 0.115 1 98.69 60 PRO A CA 1
ATOM 443 C C . PRO A 1 60 ? -3.695 -4.332 1.009 1 98.69 60 PRO A C 1
ATOM 445 O O . PRO A 1 60 ? -3.426 -4.551 2.193 1 98.69 60 PRO A O 1
ATOM 448 N N . GLY A 1 61 ? -4.77 -4.793 0.453 1 98.5 61 GLY A N 1
ATOM 449 C CA . GLY A 1 61 ? -5.805 -5.512 1.178 1 98.5 61 GLY A CA 1
ATOM 450 C C . GLY A 1 61 ? -6.746 -6.281 0.268 1 98.5 61 GLY A C 1
ATOM 451 O O . GLY A 1 61 ? -6.941 -5.906 -0.889 1 98.5 61 GLY A O 1
ATOM 452 N N . VAL A 1 62 ? -7.297 -7.316 0.805 1 98.5 62 VAL A N 1
ATOM 453 C CA . VAL A 1 62 ? -8.328 -8.117 0.154 1 98.5 62 VAL A CA 1
ATOM 454 C C . VAL A 1 62 ? -9.523 -8.281 1.093 1 98.5 62 VAL A C 1
ATOM 456 O O . VAL A 1 62 ? -9.406 -8.055 2.299 1 98.5 62 VAL A O 1
ATOM 459 N N . ALA A 1 63 ? -10.641 -8.648 0.485 1 98.38 63 ALA A N 1
ATOM 460 C CA . ALA A 1 63 ? -11.82 -8.945 1.294 1 98.38 63 ALA A CA 1
ATOM 461 C C . ALA A 1 63 ? -11.586 -10.148 2.195 1 98.38 63 ALA A C 1
ATOM 463 O O . ALA A 1 63 ? -11.062 -11.172 1.747 1 98.38 63 ALA A O 1
ATOM 464 N N . ARG A 1 64 ? -12.008 -10.07 3.451 1 98.12 64 ARG A N 1
ATOM 465 C CA . ARG A 1 64 ? -11.82 -11.141 4.422 1 98.12 64 ARG A CA 1
ATOM 466 C C . ARG A 1 64 ? -12.438 -12.445 3.926 1 98.12 64 ARG A C 1
ATOM 468 O O . ARG A 1 64 ? -11.82 -13.508 4.027 1 98.12 64 ARG A O 1
ATOM 475 N N . HIS A 1 65 ? -13.656 -12.367 3.377 1 97.25 65 HIS A N 1
ATOM 476 C CA . HIS A 1 65 ? -14.32 -13.586 2.943 1 97.25 65 HIS A CA 1
ATOM 477 C C . HIS A 1 65 ? -13.555 -14.258 1.804 1 97.25 65 HIS A C 1
ATOM 479 O O . HIS A 1 65 ? -13.492 -15.484 1.729 1 97.25 65 HIS A O 1
ATOM 485 N N . GLN A 1 66 ? -12.977 -13.461 0.902 1 97.44 66 GLN A N 1
ATOM 486 C CA . GLN A 1 66 ? -12.164 -14.023 -0.172 1 97.44 66 GLN A CA 1
ATOM 487 C C . GLN A 1 66 ? -10.867 -14.617 0.372 1 97.44 66 GLN A C 1
ATOM 489 O O . GLN A 1 66 ? -10.398 -15.648 -0.108 1 97.44 66 GLN A O 1
ATOM 494 N N . PHE A 1 67 ? -10.344 -13.992 1.36 1 98.25 67 PHE A N 1
ATOM 495 C CA . PHE A 1 67 ? -9.133 -14.492 2.01 1 98.25 67 PHE A CA 1
ATOM 496 C C . PHE A 1 67 ? -9.398 -15.844 2.672 1 98.25 67 PHE A C 1
ATOM 498 O O . PHE A 1 67 ? -8.609 -16.781 2.531 1 98.25 67 PHE A O 1
ATOM 505 N N . GLU A 1 68 ? -10.469 -15.906 3.395 1 97.69 68 GLU A N 1
ATOM 506 C CA . GLU A 1 68 ? -10.875 -17.156 4.035 1 97.69 68 GLU A CA 1
ATOM 507 C C . GLU A 1 68 ? -11.086 -18.266 3.004 1 97.69 68 GLU A C 1
ATOM 509 O O . GLU A 1 68 ? -10.656 -19.391 3.207 1 97.69 68 GLU A O 1
ATOM 514 N N . GLN A 1 69 ? -11.641 -17.891 1.905 1 96.5 69 GLN A N 1
ATOM 515 C CA . GLN A 1 69 ? -11.922 -18.859 0.853 1 96.5 69 GLN A CA 1
ATOM 516 C C . GLN A 1 69 ? -10.633 -19.297 0.162 1 96.5 69 GLN A C 1
ATOM 518 O O . GLN A 1 69 ? -10.523 -20.438 -0.304 1 96.5 69 GLN A O 1
ATOM 523 N N . SER A 1 70 ? -9.633 -18.5 0.076 1 96.69 70 SER A N 1
ATOM 524 C CA . SER A 1 70 ? -8.398 -18.766 -0.653 1 96.69 70 SER A CA 1
ATOM 525 C C . SER A 1 70 ? -7.648 -19.953 -0.061 1 96.69 70 SER A C 1
ATOM 527 O O . SER A 1 70 ? -6.777 -20.531 -0.715 1 96.69 70 SER A O 1
ATOM 529 N N . GLY A 1 71 ? -7.898 -20.234 1.245 1 95.12 71 GLY A N 1
ATOM 530 C CA . GLY A 1 71 ? -7.18 -21.312 1.916 1 95.12 71 GLY A CA 1
ATOM 531 C C . GLY A 1 71 ? -5.801 -20.906 2.396 1 95.12 71 GLY A C 1
ATOM 532 O O . GLY A 1 71 ? -5.012 -21.75 2.822 1 95.12 71 GLY A O 1
ATOM 533 N N . TYR A 1 72 ? -5.531 -19.672 2.365 1 97.69 72 TYR A N 1
ATOM 534 C CA . TYR A 1 72 ? -4.223 -19.172 2.779 1 97.69 72 TYR A CA 1
ATOM 535 C C . TYR A 1 72 ? -3.908 -19.609 4.207 1 97.69 72 TYR A C 1
ATOM 537 O O . TYR A 1 72 ? -2.781 -20.016 4.508 1 97.69 72 TYR A O 1
ATOM 545 N N . LEU A 1 73 ? -4.883 -19.594 5.059 1 97.75 73 LEU A N 1
ATOM 546 C CA . LEU A 1 73 ? -4.695 -19.891 6.477 1 97.75 73 LEU A CA 1
ATOM 547 C C . LEU A 1 73 ? -4.398 -21.359 6.699 1 97.75 73 LEU A C 1
ATOM 549 O O . LEU A 1 73 ? -3.9 -21.75 7.762 1 97.75 73 LEU A O 1
ATOM 553 N N . LYS A 1 74 ? -4.707 -22.188 5.707 1 97 74 LYS A N 1
ATOM 554 C CA . LYS A 1 74 ? -4.402 -23.609 5.812 1 97 74 LYS A CA 1
ATOM 555 C C . LYS A 1 74 ? -2.902 -23.859 5.703 1 97 74 LYS A C 1
ATOM 557 O O . LYS A 1 74 ? -2.375 -24.781 6.316 1 97 74 LYS A O 1
ATOM 562 N N . SER A 1 75 ? -2.277 -23 4.938 1 97.25 75 SER A N 1
ATOM 563 C CA . SER A 1 75 ? -0.877 -23.25 4.609 1 97.25 75 SER A CA 1
ATOM 564 C C . SER A 1 75 ? 0.044 -22.266 5.32 1 97.25 75 SER A C 1
ATOM 566 O O . SER A 1 75 ? 1.193 -22.594 5.625 1 97.25 75 SER A O 1
ATOM 568 N N . PHE A 1 76 ? -0.448 -21.031 5.555 1 98.19 76 PHE A N 1
ATOM 569 C CA . PHE A 1 76 ? 0.446 -19.984 6.004 1 98.19 76 PHE A CA 1
ATOM 570 C C . PHE A 1 76 ? -0.218 -19.141 7.086 1 98.19 76 PHE A C 1
ATOM 572 O O . PHE A 1 76 ? -0.234 -17.906 7 1 98.19 76 PHE A O 1
ATOM 579 N N . PRO A 1 77 ? -0.744 -19.75 8.156 1 98.19 77 PRO A N 1
ATOM 580 C CA . PRO A 1 77 ? -1.364 -18.938 9.203 1 98.19 77 PRO A CA 1
ATOM 581 C C . PRO A 1 77 ? -0.394 -17.938 9.836 1 98.19 77 PRO A C 1
ATOM 583 O O . PRO A 1 77 ? -0.795 -16.828 10.211 1 98.19 77 PRO A O 1
ATOM 586 N N . HIS A 1 78 ? 0.854 -18.188 9.891 1 97.06 78 HIS A N 1
ATOM 587 C CA . HIS A 1 78 ? 1.872 -17.422 10.594 1 97.06 78 HIS A CA 1
ATOM 588 C C . HIS A 1 78 ? 2.242 -16.156 9.82 1 97.06 78 HIS A C 1
ATOM 590 O O . HIS A 1 78 ? 2.865 -15.25 10.367 1 97.06 78 HIS A O 1
ATOM 596 N N . LEU A 1 79 ? 1.886 -16.078 8.547 1 98.56 79 LEU A N 1
ATOM 597 C CA . LEU A 1 79 ? 2.266 -14.945 7.715 1 98.56 79 LEU A CA 1
ATOM 598 C C . LEU A 1 79 ? 1.099 -13.977 7.547 1 98.56 79 LEU A C 1
ATOM 600 O O . LEU A 1 79 ? 1.29 -12.828 7.133 1 98.56 79 LEU A O 1
ATOM 604 N N . ALA A 1 80 ? -0.071 -14.398 7.898 1 98.62 80 ALA A N 1
ATOM 605 C CA . ALA A 1 80 ? -1.284 -13.633 7.629 1 98.62 80 ALA A CA 1
ATOM 606 C C . ALA A 1 80 ? -1.357 -12.391 8.516 1 98.62 80 ALA A C 1
ATOM 608 O O . ALA A 1 80 ? -0.879 -12.406 9.656 1 98.62 80 ALA A O 1
ATOM 609 N N . GLY A 1 81 ? -1.874 -11.281 7.984 1 98.81 81 GLY A N 1
ATOM 610 C CA . GLY A 1 81 ? -2.174 -10.062 8.727 1 98.81 81 GLY A CA 1
ATOM 611 C C . GLY A 1 81 ? -3.629 -9.648 8.617 1 98.81 81 GLY A C 1
ATOM 612 O O . GLY A 1 81 ? -4.078 -9.195 7.562 1 98.81 81 GLY A O 1
ATOM 613 N N . THR A 1 82 ? -4.395 -9.805 9.695 1 98.81 82 THR A N 1
ATOM 614 C CA . THR A 1 82 ? -5.781 -9.352 9.734 1 98.81 82 THR A CA 1
ATOM 615 C C . THR A 1 82 ? -5.867 -7.934 10.289 1 98.81 82 THR A C 1
ATOM 617 O O . THR A 1 82 ? -5.07 -7.543 11.141 1 98.81 82 THR A O 1
ATOM 620 N N . VAL A 1 83 ? -6.82 -7.18 9.812 1 98.88 83 VAL A N 1
ATOM 621 C CA . VAL A 1 83 ? -6.98 -5.797 10.242 1 98.88 83 VAL A CA 1
ATOM 622 C C . VAL A 1 83 ? -8.133 -5.699 11.242 1 98.88 83 VAL A C 1
ATOM 624 O O . VAL A 1 83 ? -9.234 -6.195 10.984 1 98.88 83 VAL A O 1
ATOM 627 N N . HIS A 1 84 ? -7.867 -5.133 12.367 1 98.88 84 HIS A N 1
ATOM 628 C CA . HIS A 1 84 ? -8.844 -4.965 13.445 1 98.88 84 HIS A CA 1
ATOM 629 C C . HIS A 1 84 ? -9.055 -3.49 13.766 1 98.88 84 HIS A C 1
ATOM 631 O O . HIS A 1 84 ? -8.148 -2.674 13.602 1 98.88 84 HIS A O 1
ATOM 637 N N . ALA A 1 85 ? -10.273 -3.158 14.195 1 98.75 85 ALA A N 1
ATOM 638 C CA . ALA A 1 85 ? -10.617 -1.765 14.461 1 98.75 85 ALA A CA 1
ATOM 639 C C . ALA A 1 85 ? -11.469 -1.646 15.727 1 98.75 85 ALA A C 1
ATOM 641 O O . ALA A 1 85 ? -12.039 -2.633 16.188 1 98.75 85 ALA A O 1
ATOM 642 N N . PHE A 1 86 ? -11.43 -0.458 16.312 1 98.56 86 PHE A N 1
ATOM 643 C CA . PHE A 1 86 ? -12.289 -0.097 17.422 1 98.56 86 PHE A CA 1
ATOM 644 C C . PHE A 1 86 ? -13.742 0.011 16.969 1 98.56 86 PHE A C 1
ATOM 646 O O . PHE A 1 86 ? -14.055 0.738 16.031 1 98.56 86 PHE A O 1
ATOM 653 N N . LYS A 1 87 ? -14.602 -0.701 17.594 1 97 87 LYS A N 1
ATOM 654 C CA . LYS A 1 87 ? -16.016 -0.654 17.266 1 97 87 LYS A CA 1
ATOM 655 C C . LYS A 1 87 ? -16.859 -0.289 18.484 1 97 87 LYS A C 1
ATOM 657 O O . LYS A 1 87 ? -18.078 -0.502 18.484 1 97 87 LYS A O 1
ATOM 662 N N . GLY A 1 88 ? -16.219 0.225 19.484 1 96.62 88 GLY A N 1
ATOM 663 C CA . GLY A 1 88 ? -16.906 0.521 20.734 1 96.62 88 GLY A CA 1
ATOM 664 C C . GLY A 1 88 ? -17.484 1.924 20.781 1 96.62 88 GLY A C 1
ATOM 665 O O . GLY A 1 88 ? -17.375 2.68 19.812 1 96.62 88 GLY A O 1
ATOM 666 N N . ASP A 1 89 ? -18.156 2.189 21.938 1 96.38 89 ASP A N 1
ATOM 667 C CA . ASP A 1 89 ? -18.734 3.502 22.188 1 96.38 89 ASP A CA 1
ATOM 668 C C . ASP A 1 89 ? -17.812 4.355 23.062 1 96.38 89 ASP A C 1
ATOM 670 O O . ASP A 1 89 ? -16.625 4.051 23.203 1 96.38 89 ASP A O 1
ATOM 674 N N . GLU A 1 90 ? -18.297 5.441 23.516 1 96.56 90 GLU A N 1
ATOM 675 C CA . GLU A 1 90 ? -17.516 6.391 24.297 1 96.56 90 GLU A CA 1
ATOM 676 C C . GLU A 1 90 ? -16.969 5.746 25.562 1 96.56 90 GLU A C 1
ATOM 678 O O . GLU A 1 90 ? -15.859 6.062 26 1 96.56 90 GLU A O 1
ATOM 683 N N . ARG A 1 91 ? -17.781 4.875 26.219 1 97 91 ARG A N 1
ATOM 684 C CA . ARG A 1 91 ? -17.312 4.18 27.406 1 97 91 ARG A CA 1
ATOM 685 C C . ARG A 1 91 ? -16.141 3.26 27.094 1 97 91 ARG A C 1
ATOM 687 O O . ARG A 1 91 ? -15.141 3.238 27.812 1 97 91 ARG A O 1
ATOM 694 N N . ALA A 1 92 ? -16.297 2.521 26.031 1 97.5 92 ALA A N 1
ATOM 695 C CA . ALA A 1 92 ? -15.203 1.661 25.578 1 97.5 92 ALA A CA 1
ATOM 696 C C . ALA A 1 92 ? -13.969 2.48 25.219 1 97.5 92 ALA A C 1
ATOM 698 O O . ALA A 1 92 ? -12.836 2.037 25.438 1 97.5 92 ALA A O 1
ATOM 699 N N . HIS A 1 93 ? -14.234 3.631 24.641 1 97.88 93 HIS A N 1
ATOM 700 C CA . HIS A 1 93 ? -13.141 4.523 24.297 1 97.88 93 HIS A CA 1
ATOM 701 C C . HIS A 1 93 ? -12.383 4.984 25.531 1 97.88 93 HIS A C 1
ATOM 703 O O . HIS A 1 93 ? -11.148 5 25.547 1 97.88 93 HIS A O 1
ATOM 709 N N . GLN A 1 94 ? -13.062 5.383 26.547 1 97.5 94 GLN A N 1
ATOM 710 C CA . GLN A 1 94 ? -12.414 5.781 27.797 1 97.5 94 GLN A CA 1
ATOM 711 C C . GLN A 1 94 ? -11.578 4.645 28.375 1 97.5 94 GLN A C 1
ATOM 713 O O . GLN A 1 94 ? -10.484 4.867 28.891 1 97.5 94 GLN A O 1
ATOM 718 N N . SER A 1 95 ? -12.148 3.453 28.328 1 97.81 95 SER A N 1
ATOM 719 C CA . SER A 1 95 ? -11.398 2.285 28.781 1 97.81 95 SER A CA 1
ATOM 720 C C . SER A 1 95 ? -10.125 2.094 27.969 1 97.81 95 SER A C 1
ATOM 722 O O . SER A 1 95 ? -9.07 1.779 28.531 1 97.81 95 SER A O 1
ATOM 724 N N . LEU A 1 96 ? -10.242 2.242 26.656 1 97.81 96 LEU A N 1
ATOM 725 C CA . LEU A 1 96 ? -9.086 2.145 25.766 1 97.81 96 LEU A CA 1
ATOM 726 C C . LEU A 1 96 ? -8.008 3.146 26.156 1 97.81 96 LEU A C 1
ATOM 728 O O . LEU A 1 96 ? -6.836 2.787 26.281 1 97.81 96 LEU A O 1
ATOM 732 N N . LEU A 1 97 ? -8.375 4.395 26.391 1 97.5 97 LEU A N 1
ATOM 733 C CA . LEU A 1 97 ? -7.434 5.449 26.734 1 97.5 97 LEU A CA 1
ATOM 734 C C . LEU A 1 97 ? -6.77 5.16 28.078 1 97.5 97 LEU A C 1
ATOM 736 O O . LEU A 1 97 ? -5.578 5.414 28.25 1 97.5 97 LEU A O 1
ATOM 740 N N . ARG A 1 98 ? -7.531 4.668 29.062 1 97.75 98 ARG A N 1
ATOM 741 C CA . ARG A 1 98 ? -6.988 4.301 30.359 1 97.75 98 ARG A CA 1
ATOM 742 C C . ARG A 1 98 ? -5.93 3.211 30.234 1 97.75 98 ARG A C 1
ATOM 744 O O . ARG A 1 98 ? -4.859 3.299 30.828 1 97.75 98 ARG A O 1
ATOM 751 N N . ARG A 1 99 ? -6.258 2.232 29.438 1 97.44 99 ARG A N 1
ATOM 752 C CA . ARG A 1 99 ? -5.32 1.131 29.25 1 97.44 99 ARG A CA 1
ATOM 753 C C . ARG A 1 99 ? -4.035 1.617 28.578 1 97.44 99 ARG A C 1
ATOM 755 O O . ARG A 1 99 ? -2.938 1.2 28.969 1 97.44 99 ARG A O 1
ATOM 762 N N . LEU A 1 100 ? -4.195 2.463 27.594 1 96.31 100 LEU A N 1
ATOM 763 C CA . LEU A 1 100 ? -3.041 3.051 26.922 1 96.31 100 LEU A CA 1
ATOM 764 C C . LEU A 1 100 ? -2.168 3.814 27.906 1 96.31 100 LEU A C 1
ATOM 766 O O . LEU A 1 100 ? -0.946 3.654 27.922 1 96.31 100 LEU A O 1
ATOM 770 N N . GLU A 1 101 ? -2.789 4.586 28.703 1 96.12 101 GLU A N 1
ATOM 771 C CA . GLU A 1 101 ? -2.078 5.406 29.688 1 96.12 101 GLU A CA 1
ATOM 772 C C . GLU A 1 101 ? -1.35 4.539 30.703 1 96.12 101 GLU A C 1
ATOM 774 O O . GLU A 1 101 ? -0.245 4.875 31.141 1 96.12 101 GLU A O 1
ATOM 779 N N . GLU A 1 102 ? -1.902 3.439 31.078 1 97.31 102 GLU A N 1
ATOM 780 C CA . GLU A 1 102 ? -1.351 2.566 32.125 1 97.31 102 GLU A CA 1
ATOM 781 C C . GLU A 1 102 ? -0.381 1.55 31.516 1 97.31 102 GLU A C 1
ATOM 783 O O . GLU A 1 102 ? 0.177 0.719 32.25 1 97.31 102 GLU A O 1
ATOM 788 N N . GLY A 1 103 ? -0.227 1.562 30.234 1 94.81 103 GLY A N 1
ATOM 789 C CA . GLY A 1 103 ? 0.685 0.638 29.578 1 94.81 103 GLY A CA 1
ATOM 790 C C . GLY A 1 103 ? 0.143 -0.776 29.5 1 94.81 103 GLY A C 1
ATOM 791 O O . GLY A 1 103 ? 0.912 -1.737 29.422 1 94.81 103 GLY A O 1
ATOM 792 N N . GLU A 1 104 ? -1.19 -0.87 29.578 1 96.62 104 GLU A N 1
ATOM 793 C CA . GLU A 1 104 ? -1.836 -2.174 29.453 1 96.62 104 GLU A CA 1
ATOM 794 C C . GLU A 1 104 ? -2.148 -2.502 28 1 96.62 104 GLU A C 1
ATOM 796 O O . GLU A 1 104 ? -2.211 -1.604 27.156 1 96.62 104 GLU A O 1
ATOM 801 N N . GLU A 1 105 ? -2.271 -3.816 27.812 1 96.19 105 GLU A N 1
ATOM 802 C CA . GLU A 1 105 ? -2.668 -4.23 26.469 1 96.19 105 GLU A CA 1
ATOM 803 C C . GLU A 1 105 ? -4.059 -3.707 26.125 1 96.19 105 GLU A C 1
ATOM 805 O O . GLU A 1 105 ? -4.992 -3.822 26.922 1 96.19 105 GLU A O 1
ATOM 810 N N . TRP A 1 106 ? -4.188 -3.098 24.969 1 97.5 106 TRP A N 1
ATOM 811 C CA . TRP A 1 106 ? -5.434 -2.445 24.594 1 97.5 106 TRP A CA 1
ATOM 812 C C . TRP A 1 106 ? -5.988 -3.041 23.297 1 97.5 106 TRP A C 1
ATOM 814 O O . TRP A 1 106 ? -7.148 -2.82 22.953 1 97.5 106 TRP A O 1
ATOM 824 N N . THR A 1 107 ? -5.219 -3.846 22.578 1 97.12 107 THR A N 1
ATOM 825 C CA . THR A 1 107 ? -5.578 -4.293 21.234 1 97.12 107 THR A CA 1
ATOM 826 C C . THR A 1 107 ? -6.531 -5.484 21.297 1 97.12 107 THR A C 1
ATOM 828 O O . THR A 1 107 ? -7.148 -5.844 20.297 1 97.12 107 THR A O 1
ATOM 831 N N . ASP A 1 108 ? -6.645 -6.121 22.438 1 93.75 108 ASP A N 1
ATOM 832 C CA . ASP A 1 108 ? -7.531 -7.273 22.562 1 93.75 108 ASP A CA 1
ATOM 833 C C . ASP A 1 108 ? -8.992 -6.859 22.438 1 93.75 108 ASP A C 1
ATOM 835 O O . ASP A 1 108 ? -9.875 -7.707 22.266 1 93.75 108 ASP A O 1
ATOM 839 N N . ALA A 1 109 ? -9.234 -5.551 22.516 1 93 109 ALA A N 1
ATOM 840 C CA . ALA A 1 109 ? -10.602 -5.051 22.391 1 93 109 ALA A CA 1
ATOM 841 C C . ALA A 1 109 ? -10.922 -4.668 20.953 1 93 109 ALA A C 1
ATOM 843 O O . ALA A 1 109 ? -12.062 -4.332 20.625 1 93 109 ALA A O 1
ATOM 844 N N . GLN A 1 110 ? -9.938 -4.684 20.109 1 97.44 110 GLN A N 1
ATOM 845 C CA . GLN A 1 110 ? -10.172 -4.41 18.688 1 97.44 110 GLN A CA 1
ATOM 846 C C . GLN A 1 110 ? -10.836 -5.602 18 1 97.44 110 GLN A C 1
ATOM 848 O O . GLN A 1 110 ? -10.508 -6.754 18.297 1 97.44 110 GLN A O 1
ATOM 853 N N . LEU A 1 111 ? -11.766 -5.301 17.109 1 98 111 LEU A N 1
ATOM 854 C CA . LEU A 1 111 ? -12.5 -6.355 16.438 1 98 111 LEU A CA 1
ATOM 855 C C . LEU A 1 111 ? -12.109 -6.434 14.961 1 98 111 LEU A C 1
ATOM 857 O O . LEU A 1 111 ? -11.867 -5.406 14.328 1 98 111 LEU A O 1
ATOM 861 N N . ALA A 1 112 ? -12.164 -7.617 14.445 1 98.31 112 ALA A N 1
ATOM 862 C CA . ALA A 1 112 ? -11.766 -7.848 13.055 1 98.31 112 ALA A CA 1
ATOM 863 C C . A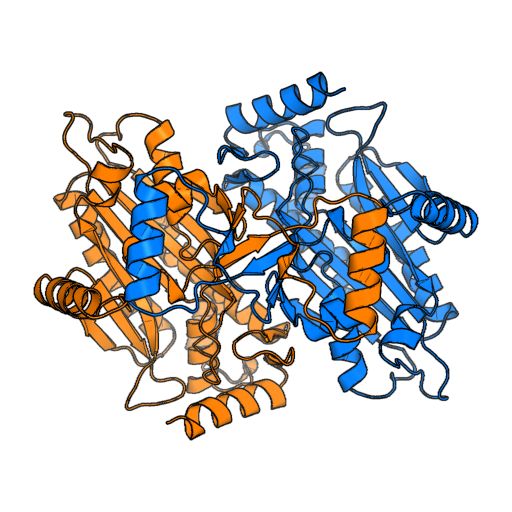LA A 1 112 ? -12.656 -7.062 12.094 1 98.31 112 ALA A C 1
ATOM 865 O O . ALA A 1 112 ? -13.875 -6.98 12.297 1 98.31 112 ALA A O 1
ATOM 866 N N . THR A 1 113 ? -12.055 -6.484 11.102 1 98.56 113 THR A N 1
ATOM 867 C CA . THR A 1 113 ? -12.781 -5.848 10.008 1 98.56 113 THR A CA 1
ATOM 868 C C . THR A 1 113 ? -13 -6.832 8.867 1 98.56 113 THR A C 1
ATOM 870 O O . THR A 1 113 ? -12.727 -8.031 9.008 1 98.56 113 THR A O 1
ATOM 873 N N . ASN A 1 114 ? -13.508 -6.324 7.73 1 98.38 114 ASN A N 1
ATOM 874 C CA . ASN A 1 114 ? -13.703 -7.152 6.547 1 98.38 114 ASN A CA 1
ATOM 875 C C . ASN A 1 114 ? -12.523 -7.039 5.582 1 98.38 114 ASN A C 1
ATOM 877 O O . ASN A 1 114 ? -12.625 -7.457 4.426 1 98.38 114 ASN A O 1
ATOM 881 N N . VAL A 1 115 ? -11.438 -6.484 6.07 1 98.69 115 VAL A N 1
ATOM 882 C CA . VAL A 1 115 ? -10.227 -6.305 5.273 1 98.69 115 VAL A CA 1
ATOM 883 C C . VAL A 1 115 ? -9.086 -7.113 5.875 1 98.69 115 VAL A C 1
ATOM 885 O O . VAL A 1 115 ? -8.891 -7.117 7.094 1 98.69 115 VAL A O 1
ATOM 888 N N . VAL A 1 116 ? -8.406 -7.871 5.086 1 98.81 116 VAL A N 1
ATOM 889 C CA . VAL A 1 116 ? -7.164 -8.57 5.414 1 98.81 116 VAL A CA 1
ATOM 890 C C . VAL A 1 116 ? -6.043 -8.086 4.496 1 98.81 116 VAL A C 1
ATOM 892 O O . VAL A 1 116 ? -6.273 -7.824 3.312 1 98.81 116 VAL A O 1
ATOM 895 N N . LEU A 1 117 ? -4.855 -7.926 5.062 1 98.88 117 LEU A N 1
ATOM 896 C CA . LEU A 1 117 ? -3.744 -7.5 4.219 1 98.88 117 LEU A CA 1
ATOM 897 C C . LEU A 1 117 ? -3.379 -8.586 3.213 1 98.88 117 LEU A C 1
ATOM 899 O O . LEU A 1 117 ? -3.307 -9.766 3.566 1 98.88 117 LEU A O 1
ATOM 903 N N . THR A 1 118 ? -3.186 -8.203 1.974 1 98.75 118 THR A N 1
ATOM 904 C CA . THR A 1 118 ? -2.92 -9.164 0.914 1 98.75 118 THR A CA 1
ATOM 905 C C . THR A 1 118 ? -1.512 -9.742 1.044 1 98.75 118 THR A C 1
ATOM 907 O O . THR A 1 118 ? -0.534 -8.992 1.106 1 98.75 118 THR A O 1
ATOM 910 N N . PRO A 1 119 ? -1.318 -11.078 1.063 1 98.56 119 PRO A N 1
ATOM 911 C CA . PRO A 1 119 ? 0.012 -11.672 1.228 1 98.56 119 PRO A CA 1
ATOM 912 C C . PRO A 1 119 ? 0.758 -11.82 -0.096 1 98.56 119 PRO A C 1
ATOM 914 O O . PRO A 1 119 ? 1.97 -12.055 -0.103 1 98.56 119 PRO A O 1
ATOM 917 N N . ALA A 1 120 ? 0.017 -11.797 -1.198 1 98.5 120 ALA A N 1
ATOM 918 C CA . ALA A 1 120 ? 0.541 -11.812 -2.562 1 98.5 120 ALA A CA 1
ATOM 919 C C . ALA A 1 120 ? -0.331 -10.977 -3.494 1 98.5 120 ALA A C 1
ATOM 921 O O . ALA A 1 120 ? -1.55 -10.906 -3.322 1 98.5 120 ALA A O 1
ATOM 922 N N . ALA A 1 121 ? 0.291 -10.391 -4.453 1 98.75 121 ALA A N 1
ATOM 923 C CA . ALA A 1 121 ? -0.419 -9.438 -5.301 1 98.75 121 ALA A CA 1
ATOM 924 C C . ALA A 1 121 ? -1.521 -10.125 -6.102 1 98.75 121 ALA A C 1
ATOM 926 O O . ALA A 1 121 ? -2.529 -9.5 -6.445 1 98.75 121 ALA A O 1
ATOM 927 N N . CYS A 1 122 ? -1.448 -11.398 -6.363 1 98.62 122 CYS A N 1
ATOM 928 C CA . CYS A 1 122 ? -2.334 -12.062 -7.309 1 98.62 122 CYS A CA 1
ATOM 929 C C . CYS A 1 122 ? -3.635 -12.484 -6.641 1 98.62 122 CYS A C 1
ATOM 931 O O . CYS A 1 122 ? -4.598 -12.852 -7.316 1 98.62 122 CYS A O 1
ATOM 933 N N . TYR A 1 123 ? -3.74 -12.422 -5.34 1 98.5 123 TYR A N 1
ATOM 934 C CA . TYR A 1 123 ? -4.859 -13.016 -4.617 1 98.5 123 TYR A CA 1
ATOM 935 C C . TYR A 1 123 ? -6.18 -12.398 -5.062 1 98.5 123 TYR A C 1
ATOM 937 O O . TYR A 1 123 ? -7.16 -13.117 -5.289 1 98.5 123 TYR A O 1
ATOM 945 N N . PRO A 1 124 ? -6.238 -11.086 -5.277 1 98.44 124 PRO A N 1
ATOM 946 C CA . PRO A 1 124 ? -7.531 -10.539 -5.699 1 98.44 124 PRO A CA 1
ATOM 947 C C . PRO A 1 124 ? -7.82 -10.781 -7.18 1 98.44 124 PRO A C 1
ATOM 949 O O . PRO A 1 124 ? -8.945 -10.555 -7.637 1 98.44 124 PRO A O 1
ATOM 952 N N . VAL A 1 125 ? -6.879 -11.281 -7.934 1 98.75 125 VAL A N 1
ATOM 953 C CA . VAL A 1 125 ? -7.016 -11.445 -9.375 1 98.75 125 VAL A CA 1
ATOM 954 C C . VAL A 1 125 ? -8 -12.57 -9.68 1 98.75 125 VAL A C 1
ATOM 956 O O . VAL A 1 125 ? -8.875 -12.43 -10.539 1 98.75 125 VAL A O 1
ATOM 959 N N . TYR A 1 126 ? -7.93 -13.641 -8.953 1 98.75 126 TYR A N 1
ATOM 960 C CA . TYR A 1 126 ? -8.648 -14.867 -9.289 1 98.75 126 TYR A CA 1
ATOM 961 C C . TYR A 1 126 ? -10.156 -14.68 -9.109 1 98.75 126 TYR A C 1
ATOM 963 O O . TYR A 1 126 ? -10.93 -14.938 -10.031 1 98.75 126 TYR A O 1
ATOM 971 N N . PRO A 1 127 ? -10.594 -14.18 -7.934 1 98.19 127 PRO A N 1
ATOM 972 C CA . PRO A 1 127 ? -12.031 -13.93 -7.844 1 98.19 127 PRO A CA 1
ATOM 973 C C . PRO A 1 127 ? -12.516 -12.875 -8.844 1 98.19 127 PRO A C 1
ATOM 975 O O . PRO A 1 127 ? -13.648 -12.945 -9.312 1 98.19 127 PRO A O 1
ATOM 978 N N . THR A 1 128 ? -11.68 -11.914 -9.156 1 98.06 128 THR A N 1
ATOM 979 C CA . THR A 1 128 ? -12.039 -10.883 -10.125 1 98.06 128 THR A CA 1
ATOM 980 C C . THR A 1 128 ? -12.273 -11.5 -11.5 1 98.06 128 THR A C 1
ATOM 982 O O . THR A 1 128 ? -13.273 -11.203 -12.156 1 98.06 128 THR A O 1
ATOM 985 N N . ILE A 1 129 ? -11.359 -12.398 -11.945 1 98.25 129 ILE A N 1
ATOM 986 C CA . ILE A 1 129 ? -11.477 -13.062 -13.242 1 98.25 129 ILE A CA 1
ATOM 987 C C . ILE A 1 129 ? -12.688 -13.992 -13.234 1 98.25 129 ILE A C 1
ATOM 989 O O . ILE A 1 129 ? -13.414 -14.086 -14.234 1 98.25 129 ILE A O 1
ATOM 993 N N . ALA A 1 130 ? -12.883 -14.664 -12.148 1 97.69 130 ALA A N 1
ATOM 994 C CA . ALA A 1 130 ? -13.984 -15.617 -12.031 1 97.69 130 ALA A CA 1
ATOM 995 C C . ALA A 1 130 ? -15.328 -14.93 -12.25 1 97.69 130 ALA A C 1
ATOM 997 O O . ALA A 1 130 ? -16.25 -15.508 -12.844 1 97.69 130 ALA A O 1
ATOM 998 N N . GLU A 1 131 ? -15.445 -13.703 -11.781 1 96.06 131 GLU A N 1
ATOM 999 C CA . GLU A 1 131 ? -16.703 -12.961 -11.883 1 96.06 131 GLU A CA 1
ATOM 1000 C C . GLU A 1 131 ? -17.047 -12.641 -13.336 1 96.06 131 GLU A C 1
ATOM 1002 O O . GLU A 1 131 ? -18.188 -12.336 -13.656 1 96.06 131 GLU A O 1
ATOM 1007 N N . ARG A 1 132 ? -16.125 -12.781 -14.25 1 95.44 132 ARG A N 1
ATOM 1008 C CA . ARG A 1 132 ? -16.328 -12.453 -15.656 1 95.44 132 ARG A CA 1
ATOM 1009 C C . ARG A 1 132 ? -16.906 -13.641 -16.422 1 95.44 132 ARG A C 1
ATOM 1011 O O . ARG A 1 132 ? -17.281 -13.516 -17.594 1 95.44 132 ARG A O 1
ATOM 1018 N N . GLY A 1 133 ? -16.984 -14.789 -15.766 1 96.38 133 GLY A N 1
ATOM 1019 C CA . GLY A 1 133 ? -17.469 -15.992 -16.438 1 96.38 133 GLY A CA 1
ATOM 1020 C C . GLY A 1 133 ? -16.359 -16.828 -17.031 1 96.38 133 GLY A C 1
ATOM 1021 O O . GLY A 1 133 ? -15.195 -16.688 -16.656 1 96.38 133 GLY A O 1
ATOM 1022 N N . PRO A 1 134 ? -16.719 -17.75 -17.906 1 97.88 134 PRO A N 1
ATOM 1023 C CA . PRO A 1 134 ? -15.711 -18.609 -18.516 1 97.88 134 PRO A CA 1
ATOM 1024 C C . PRO A 1 134 ? -14.648 -17.828 -19.266 1 97.88 134 PRO A C 1
ATOM 1026 O O . PRO A 1 134 ? -14.953 -16.797 -19.875 1 97.88 134 PRO A O 1
ATOM 1029 N N . LEU A 1 135 ? -13.453 -18.328 -19.25 1 98.56 135 LEU A N 1
ATOM 1030 C CA . LEU A 1 135 ? -12.336 -17.688 -19.906 1 98.56 135 LEU A CA 1
ATOM 1031 C C . LEU A 1 135 ? -12.539 -17.656 -21.422 1 98.56 135 LEU A C 1
ATOM 1033 O O . LEU A 1 135 ? -13.203 -18.547 -21.984 1 98.56 135 LEU A O 1
ATOM 1037 N N . PRO A 1 136 ? -11.984 -16.688 -22.125 1 97.81 136 PRO A N 1
ATOM 1038 C CA . PRO A 1 136 ? -11.875 -16.797 -23.578 1 97.81 136 PRO A CA 1
ATOM 1039 C C . PRO A 1 136 ? -10.914 -17.891 -24.016 1 97.81 136 PRO A C 1
ATOM 1041 O O . PRO A 1 136 ? -10.203 -18.453 -23.188 1 97.81 136 PRO A O 1
ATOM 1044 N N . ALA A 1 137 ? -10.906 -18.156 -25.281 1 97.56 137 ALA A N 1
ATOM 1045 C CA . ALA A 1 137 ? -10.109 -19.25 -25.828 1 97.56 137 ALA A CA 1
ATOM 1046 C C . ALA A 1 137 ? -8.625 -19.062 -25.531 1 97.56 137 ALA A C 1
ATOM 1048 O O . ALA A 1 137 ? -7.898 -20.016 -25.281 1 97.56 137 ALA A O 1
ATOM 1049 N N . ASP A 1 138 ? -8.18 -17.828 -25.5 1 97.31 138 ASP A N 1
ATOM 1050 C CA . ASP A 1 138 ? -6.766 -17.531 -25.312 1 97.31 138 ASP A CA 1
ATOM 1051 C C . ASP A 1 138 ? -6.434 -17.391 -23.828 1 97.31 138 ASP A C 1
ATOM 1053 O O . ASP A 1 138 ? -5.301 -17.047 -23.469 1 97.31 138 ASP A O 1
ATOM 1057 N N . GLY A 1 139 ? -7.438 -17.672 -22.938 1 98.31 139 GLY A N 1
ATOM 1058 C CA . GLY A 1 139 ? -7.211 -17.516 -21.516 1 98.31 139 GLY A CA 1
ATOM 1059 C C . GLY A 1 139 ? -7.227 -16.078 -21.062 1 98.31 139 GLY A C 1
ATOM 1060 O O . GLY A 1 139 ? -7.844 -15.219 -21.703 1 98.31 139 GLY A O 1
ATOM 1061 N N . ALA A 1 140 ? -6.711 -15.852 -19.875 1 98.62 140 ALA A N 1
ATOM 1062 C CA . ALA A 1 140 ? -6.582 -14.508 -19.312 1 98.62 140 ALA A CA 1
ATOM 1063 C C . ALA A 1 140 ? -5.148 -14.242 -18.859 1 98.62 140 ALA A C 1
ATOM 1065 O O . ALA A 1 140 ? -4.449 -15.148 -18.406 1 98.62 140 ALA A O 1
ATOM 1066 N N . LEU A 1 141 ? -4.652 -13.07 -19.094 1 98.88 141 LEU A N 1
ATOM 1067 C CA . LEU A 1 141 ? -3.369 -12.562 -18.625 1 98.88 141 LEU A CA 1
ATOM 1068 C C . LEU A 1 141 ? -3.547 -11.242 -17.875 1 98.88 141 LEU A C 1
ATOM 1070 O O . LEU A 1 141 ? -4.152 -10.305 -18.406 1 98.88 141 LEU A O 1
ATOM 1074 N N . VAL A 1 142 ? -3.068 -11.203 -16.656 1 98.88 142 VAL A N 1
ATOM 1075 C CA . VAL A 1 142 ? -3.271 -10.023 -15.812 1 98.88 142 VAL A CA 1
ATOM 1076 C C . VAL A 1 142 ? -1.923 -9.5 -15.336 1 98.88 142 VAL A C 1
ATOM 1078 O O . VAL A 1 142 ? -1.043 -10.273 -14.953 1 98.88 142 VAL A O 1
ATOM 1081 N N . ASP A 1 143 ? -1.681 -8.211 -15.43 1 98.88 143 ASP A N 1
ATOM 1082 C CA . ASP A 1 143 ? -0.581 -7.465 -14.82 1 98.88 143 ASP A CA 1
ATOM 1083 C C . ASP A 1 143 ? -1.021 -6.793 -13.523 1 98.88 143 ASP A C 1
ATOM 1085 O O . ASP A 1 143 ? -1.786 -5.828 -13.547 1 98.88 143 ASP A O 1
ATOM 1089 N N . VAL A 1 144 ? -0.565 -7.32 -12.398 1 98.88 144 VAL A N 1
ATOM 1090 C CA . VAL A 1 144 ? -1.014 -6.832 -11.102 1 98.88 144 VAL A CA 1
ATOM 1091 C C . VAL A 1 144 ? 0.184 -6.336 -10.297 1 98.88 144 VAL A C 1
ATOM 1093 O O . VAL A 1 144 ? 1.308 -6.805 -10.484 1 98.88 144 VAL A O 1
ATOM 1096 N N . TYR A 1 145 ? -0.009 -5.301 -9.461 1 98.75 145 TYR A N 1
ATOM 1097 C CA . TYR A 1 145 ? 1 -4.664 -8.617 1 98.75 145 TYR A CA 1
ATOM 1098 C C . TYR A 1 145 ? 0.396 -4.191 -7.305 1 98.75 145 TYR A C 1
ATOM 1100 O O . TYR A 1 145 ? -0.64 -3.523 -7.293 1 98.75 145 TYR A O 1
ATOM 1108 N N . SER A 1 146 ? 1.009 -4.57 -6.168 1 98.5 146 SER A N 1
ATOM 1109 C CA . SER A 1 146 ? 0.462 -4.18 -4.875 1 98.5 146 SER A CA 1
ATOM 1110 C C . SER A 1 146 ? 1.518 -4.273 -3.777 1 98.5 146 SER A C 1
ATOM 1112 O O . SER A 1 146 ? 2.498 -5.008 -3.912 1 98.5 146 SER A O 1
ATOM 1114 N N . TYR A 1 147 ? 1.366 -3.426 -2.709 1 98.81 147 TYR A N 1
ATOM 1115 C CA . TYR A 1 147 ? 2.004 -3.773 -1.443 1 98.81 147 TYR A CA 1
ATOM 1116 C C . TYR A 1 147 ? 1.428 -5.066 -0.881 1 98.81 147 TYR A C 1
ATOM 1118 O O . TYR A 1 147 ? 0.216 -5.293 -0.938 1 98.81 147 TYR A O 1
ATOM 1126 N N . CYS A 1 148 ? 2.271 -5.883 -0.365 1 98.88 148 CYS A N 1
ATOM 1127 C CA . CYS A 1 148 ? 1.902 -7.121 0.31 1 98.88 148 CYS A CA 1
ATOM 1128 C C . CYS A 1 148 ? 2.4 -7.125 1.75 1 98.88 148 CYS A C 1
ATOM 1130 O O . CYS A 1 148 ? 3.338 -6.402 2.09 1 98.88 148 CYS A O 1
ATOM 1132 N N . PHE A 1 149 ? 1.744 -7.945 2.561 1 98.94 149 PHE A N 1
ATOM 1133 C CA . PHE A 1 149 ? 2.137 -8.078 3.959 1 98.94 149 PHE A CA 1
ATOM 1134 C C . PHE A 1 149 ? 2.346 -9.539 4.328 1 98.94 149 PHE A C 1
ATOM 1136 O O . PHE A 1 149 ? 1.525 -10.391 3.986 1 98.94 149 PHE A O 1
ATOM 1143 N N . ARG A 1 150 ? 3.389 -9.789 4.926 1 98.88 150 ARG A N 1
ATOM 1144 C CA . ARG A 1 150 ? 3.646 -11.047 5.613 1 98.88 150 ARG A CA 1
ATOM 1145 C C . ARG A 1 150 ? 4.27 -10.805 6.984 1 98.88 150 ARG A C 1
ATOM 1147 O O . ARG A 1 150 ? 5.266 -10.094 7.102 1 98.88 150 ARG A O 1
ATOM 1154 N N . HIS A 1 151 ? 3.701 -11.367 8.016 1 98.69 151 HIS A N 1
ATOM 1155 C CA . HIS A 1 151 ? 4.23 -11.18 9.359 1 98.69 151 HIS A CA 1
ATOM 1156 C C . HIS A 1 151 ? 5.5 -12 9.57 1 98.69 151 HIS A C 1
ATOM 1158 O O . HIS A 1 151 ? 5.457 -13.086 10.164 1 98.69 151 HIS A O 1
ATOM 1164 N N . GLU A 1 152 ? 6.574 -11.391 9.25 1 97.44 152 GLU A N 1
ATOM 1165 C CA . GLU A 1 152 ? 7.875 -12.047 9.375 1 97.44 152 GLU A CA 1
ATOM 1166 C C . GLU A 1 152 ? 8.969 -11.031 9.711 1 97.44 152 GLU A C 1
ATOM 1168 O O . GLU A 1 152 ? 9.859 -10.781 8.898 1 97.44 152 GLU A O 1
ATOM 1173 N N . PRO A 1 153 ? 8.859 -10.406 10.938 1 97.19 153 PRO A N 1
ATOM 1174 C CA . PRO A 1 153 ? 9.93 -9.477 11.312 1 97.19 153 PRO A CA 1
ATOM 1175 C C . PRO A 1 153 ? 11.32 -10.086 11.18 1 97.19 153 PRO A C 1
ATOM 1177 O O . PRO A 1 153 ? 11.531 -11.242 11.555 1 97.19 153 PRO A O 1
ATOM 1180 N N . SER A 1 154 ? 12.188 -9.352 10.578 1 96.44 154 SER A N 1
ATOM 1181 C CA . SER A 1 154 ? 13.516 -9.859 10.266 1 96.44 154 SER A CA 1
ATOM 1182 C C . SER A 1 154 ? 14.539 -8.734 10.203 1 96.44 154 SER A C 1
ATOM 1184 O O . SER A 1 154 ? 14.211 -7.605 9.828 1 96.44 154 SER A O 1
ATOM 1186 N N . LEU A 1 155 ? 15.805 -9.008 10.578 1 95.38 155 LEU A N 1
ATOM 1187 C CA . LEU A 1 155 ? 16.906 -8.055 10.438 1 95.38 155 LEU A CA 1
ATOM 1188 C C . LEU A 1 155 ? 17.359 -7.965 8.984 1 95.38 155 LEU A C 1
ATOM 1190 O O . LEU A 1 155 ? 18.047 -7.016 8.602 1 95.38 155 LEU A O 1
ATOM 1194 N N . ASP A 1 156 ? 17.031 -9.07 8.211 1 96.5 156 ASP A N 1
ATOM 1195 C CA . ASP A 1 156 ? 17.359 -9.07 6.789 1 96.5 156 ASP A CA 1
ATOM 1196 C C . ASP A 1 156 ? 16.562 -8.016 6.035 1 96.5 156 ASP A C 1
ATOM 1198 O O . ASP A 1 156 ? 15.328 -8.117 5.941 1 96.5 156 ASP A O 1
ATOM 1202 N N . PRO A 1 157 ? 17.234 -6.973 5.477 1 97.12 157 PRO A N 1
ATOM 1203 C CA . PRO A 1 157 ? 16.484 -5.941 4.77 1 97.12 157 PRO A CA 1
ATOM 1204 C C . PRO A 1 157 ? 15.742 -6.488 3.547 1 97.12 157 PRO A C 1
ATOM 1206 O O . PRO A 1 157 ? 14.867 -5.812 3 1 97.12 157 PRO A O 1
ATOM 1209 N N . ALA A 1 158 ? 16.109 -7.719 3.141 1 97.62 158 ALA A N 1
ATOM 1210 C CA . ALA A 1 158 ? 15.43 -8.336 2.012 1 97.62 158 ALA A CA 1
ATOM 1211 C C . ALA A 1 158 ? 14.234 -9.172 2.484 1 97.62 158 ALA A C 1
ATOM 1213 O O . ALA A 1 158 ? 13.555 -9.805 1.675 1 97.62 158 ALA A O 1
ATOM 1214 N N . ARG A 1 159 ? 13.945 -9.211 3.764 1 97.06 159 ARG A N 1
ATOM 1215 C CA . ARG A 1 159 ? 12.766 -9.859 4.336 1 97.06 159 ARG A CA 1
ATOM 1216 C C . ARG A 1 159 ? 11.898 -8.859 5.09 1 97.06 159 ARG A C 1
ATOM 1218 O O . ARG A 1 159 ? 11.844 -8.883 6.32 1 97.06 159 ARG A O 1
ATOM 1225 N N . MET A 1 160 ? 11.148 -8.102 4.332 1 98.31 160 MET A N 1
ATOM 1226 C CA . MET A 1 160 ? 10.312 -7.043 4.887 1 98.31 160 MET A CA 1
ATOM 1227 C C . MET A 1 160 ? 8.898 -7.555 5.168 1 98.31 160 MET A C 1
ATOM 1229 O O . MET A 1 160 ? 8.422 -8.461 4.484 1 98.31 160 MET A O 1
ATOM 1233 N N . GLN A 1 161 ? 8.25 -6.949 6.137 1 98.81 161 GLN A N 1
ATOM 1234 C CA . GLN A 1 161 ? 6.867 -7.293 6.445 1 98.81 161 GLN A CA 1
ATOM 1235 C C . GLN A 1 161 ? 5.906 -6.652 5.445 1 98.81 161 GLN A C 1
ATOM 1237 O O . GLN A 1 161 ? 4.84 -7.203 5.164 1 98.81 161 GLN A O 1
ATOM 1242 N N . LEU A 1 162 ? 6.219 -5.469 5.004 1 98.88 162 LEU A N 1
ATOM 1243 C CA . LEU A 1 162 ? 5.504 -4.762 3.945 1 98.88 162 LEU A CA 1
ATOM 1244 C C . LEU A 1 162 ? 6.43 -4.469 2.768 1 98.88 162 LEU A C 1
ATOM 1246 O O . LEU A 1 162 ? 7.461 -3.814 2.934 1 98.88 162 LEU A O 1
ATOM 1250 N N . PHE A 1 163 ? 6.094 -4.988 1.597 1 98.88 163 PHE A N 1
ATOM 1251 C CA . PHE A 1 163 ? 6.91 -4.93 0.39 1 98.88 163 PHE A CA 1
ATOM 1252 C C . PHE A 1 163 ? 6.035 -4.945 -0.857 1 98.88 163 PHE A C 1
ATOM 1254 O O . PHE A 1 163 ? 4.855 -5.289 -0.789 1 98.88 163 PHE A O 1
ATOM 1261 N N . ARG A 1 164 ? 6.605 -4.547 -1.92 1 98.88 164 ARG A N 1
ATOM 1262 C CA . ARG A 1 164 ? 5.812 -4.496 -3.143 1 98.88 164 ARG A CA 1
ATOM 1263 C C . ARG A 1 164 ? 6.137 -5.68 -4.055 1 98.88 164 ARG A C 1
ATOM 1265 O O . ARG A 1 164 ? 7.297 -6.078 -4.172 1 98.88 164 ARG A O 1
ATOM 1272 N N . MET A 1 165 ? 5.059 -6.18 -4.691 1 98.88 165 MET A N 1
ATOM 1273 C CA . MET A 1 165 ? 5.156 -7.254 -5.68 1 98.88 165 MET A CA 1
ATOM 1274 C C . MET A 1 165 ? 4.453 -6.863 -6.977 1 98.88 165 MET A C 1
ATOM 1276 O O . MET A 1 165 ? 3.312 -6.398 -6.953 1 98.88 165 MET A O 1
ATOM 1280 N N . ARG A 1 166 ? 5.16 -7.027 -8.031 1 98.81 166 ARG A N 1
ATOM 1281 C CA . ARG A 1 166 ? 4.578 -6.988 -9.367 1 98.81 166 ARG A CA 1
ATOM 1282 C C . ARG A 1 166 ? 4.492 -8.391 -9.969 1 98.81 166 ARG A C 1
ATOM 1284 O O . ARG A 1 166 ? 5.449 -9.164 -9.891 1 98.81 166 ARG A O 1
ATOM 1291 N N . GLU A 1 167 ? 3.287 -8.727 -10.484 1 98.88 167 GLU A N 1
ATOM 1292 C CA . GLU A 1 167 ? 3.113 -10.07 -11.031 1 98.88 167 GLU A CA 1
ATOM 1293 C C . GLU A 1 167 ? 2.406 -10.031 -12.383 1 98.88 167 GLU A C 1
ATOM 1295 O O . GLU A 1 167 ? 1.551 -9.18 -12.617 1 98.88 167 GLU A O 1
ATOM 1300 N N . TYR A 1 168 ? 2.807 -10.867 -13.25 1 98.94 168 TYR A N 1
ATOM 1301 C CA . TYR A 1 168 ? 1.961 -11.312 -14.352 1 98.94 168 TYR A CA 1
ATOM 1302 C C . TYR A 1 168 ? 1.324 -12.664 -14.039 1 98.94 168 TYR A C 1
ATOM 1304 O O . TYR A 1 168 ? 2.02 -13.609 -13.664 1 98.94 168 TYR A O 1
ATOM 1312 N N . VAL A 1 169 ? 0.027 -12.719 -14.133 1 98.94 169 VAL A N 1
ATOM 1313 C CA . VAL A 1 169 ? -0.745 -13.914 -13.805 1 98.94 169 VAL A CA 1
ATOM 1314 C C . VAL A 1 169 ? -1.419 -14.453 -15.062 1 98.94 169 VAL A C 1
ATOM 1316 O O . VAL A 1 169 ? -2.143 -13.727 -15.75 1 98.94 169 VAL A O 1
ATOM 1319 N N . CYS A 1 170 ? -1.187 -15.68 -15.344 1 98.94 170 CYS A N 1
ATOM 1320 C CA . CYS A 1 170 ? -1.787 -16.344 -16.484 1 98.94 170 CYS A CA 1
ATOM 1321 C C . CYS A 1 170 ? -2.805 -17.391 -16.047 1 98.94 170 CYS A C 1
ATOM 1323 O O . CYS A 1 170 ? -2.525 -18.203 -15.156 1 98.94 170 CYS A O 1
ATOM 1325 N N . VAL A 1 171 ? -3.975 -17.359 -16.609 1 98.94 171 VAL A N 1
ATOM 1326 C CA . VAL A 1 171 ? -5.059 -18.297 -16.344 1 98.94 171 VAL A CA 1
ATOM 1327 C C . VAL A 1 171 ? -5.512 -18.938 -17.656 1 98.94 171 VAL A C 1
ATOM 1329 O O . VAL A 1 171 ? -5.805 -18.234 -18.625 1 98.94 171 VAL A O 1
ATOM 1332 N N . GLY A 1 172 ? -5.57 -20.234 -17.688 1 98.81 172 GLY A N 1
ATOM 1333 C CA . GLY A 1 172 ? -5.961 -20.922 -18.906 1 98.81 172 GLY A CA 1
ATOM 1334 C C . GLY A 1 172 ? -5.785 -22.422 -18.828 1 98.81 172 GLY A C 1
ATOM 1335 O O . GLY A 1 172 ? -5.926 -23.016 -17.75 1 98.81 172 GLY A O 1
ATOM 1336 N N . THR A 1 173 ? -5.551 -23.062 -19.984 1 98.62 173 THR A N 1
ATOM 1337 C CA . THR A 1 173 ? -5.27 -24.5 -20.016 1 98.62 173 THR A CA 1
ATOM 1338 C C . THR A 1 173 ? -3.893 -24.781 -19.422 1 98.62 173 THR A C 1
ATOM 1340 O O . THR A 1 173 ? -3.049 -23.891 -19.328 1 98.62 173 THR A O 1
ATOM 1343 N N . PRO A 1 174 ? -3.686 -26.047 -19.016 1 98.38 174 PRO A N 1
ATOM 1344 C CA . PRO A 1 174 ? -2.354 -26.406 -18.516 1 98.38 174 PRO A CA 1
ATOM 1345 C C . PRO A 1 174 ? -1.243 -26.047 -19.516 1 98.38 174 PRO A C 1
ATOM 1347 O O . PRO A 1 174 ? -0.187 -25.547 -19.109 1 98.38 174 PRO A O 1
ATOM 1350 N N . GLU A 1 175 ? -1.471 -26.219 -20.781 1 98.25 175 GLU A N 1
ATOM 1351 C CA . GLU A 1 175 ? -0.473 -25.938 -21.812 1 98.25 175 GLU A CA 1
ATOM 1352 C C . GLU A 1 175 ? -0.189 -24.438 -21.891 1 98.25 175 GLU A C 1
ATOM 1354 O O . GLU A 1 175 ? 0.97 -24.031 -21.969 1 98.25 175 GLU A O 1
ATOM 1359 N N . GLN A 1 176 ? -1.221 -23.656 -21.844 1 98.38 176 GLN A N 1
ATOM 1360 C CA . GLN A 1 176 ? -1.089 -22.203 -21.938 1 98.38 176 GLN A CA 1
ATOM 1361 C C . GLN A 1 176 ? -0.272 -21.656 -20.781 1 98.38 176 GLN A C 1
ATOM 1363 O O . GLN A 1 176 ? 0.633 -20.844 -20.984 1 98.38 176 GLN A O 1
ATOM 1368 N N . VAL A 1 177 ? -0.562 -22.094 -19.562 1 98.69 177 VAL A N 1
ATOM 1369 C CA . VAL A 1 177 ? 0.068 -21.484 -18.391 1 98.69 177 VAL A CA 1
ATOM 1370 C C . VAL A 1 177 ? 1.501 -22 -18.25 1 98.69 177 VAL A C 1
ATOM 1372 O O . VAL A 1 177 ? 2.385 -21.266 -17.797 1 98.69 177 VAL A O 1
ATOM 1375 N N . MET A 1 178 ? 1.741 -23.234 -18.656 1 98.25 178 MET A N 1
ATOM 1376 C CA . MET A 1 178 ? 3.105 -23.75 -18.625 1 98.25 178 MET A CA 1
ATOM 1377 C C . MET A 1 178 ? 3.988 -23.031 -19.641 1 98.25 178 MET A C 1
ATOM 1379 O O . MET A 1 178 ? 5.156 -22.75 -19.359 1 98.25 178 MET A O 1
ATOM 1383 N N . GLU A 1 179 ? 3.426 -22.781 -20.812 1 98.44 179 GLU A N 1
ATOM 1384 C CA . GLU A 1 179 ? 4.16 -22.016 -21.797 1 98.44 179 GLU A CA 1
ATOM 1385 C C . GLU A 1 179 ? 4.484 -20.609 -21.281 1 98.44 179 GLU A C 1
ATOM 1387 O O . GLU A 1 179 ? 5.594 -20.109 -21.469 1 98.44 179 GLU A O 1
ATOM 1392 N N . PHE A 1 180 ? 3.529 -20.016 -20.672 1 98.62 180 PHE A N 1
ATOM 1393 C CA . PHE A 1 180 ? 3.711 -18.719 -20.047 1 98.62 180 PHE A CA 1
ATOM 1394 C C . PHE A 1 180 ? 4.852 -18.75 -19.031 1 98.62 180 PHE A C 1
ATOM 1396 O O . PHE A 1 180 ? 5.762 -17.922 -19.078 1 98.62 180 PHE A O 1
ATOM 1403 N N . ARG A 1 181 ? 4.801 -19.688 -18.125 1 98.69 181 ARG A N 1
ATOM 1404 C CA . ARG A 1 181 ? 5.801 -19.797 -17.062 1 98.69 181 ARG A CA 1
ATOM 1405 C C . ARG A 1 181 ? 7.195 -20 -17.641 1 98.69 181 ARG A C 1
ATOM 1407 O O . ARG A 1 181 ? 8.148 -19.328 -17.234 1 98.69 181 ARG A O 1
ATOM 1414 N N . GLN A 1 182 ? 7.309 -20.859 -18.594 1 97.75 182 GLN A N 1
ATOM 1415 C CA . GLN A 1 182 ? 8.602 -21.156 -19.203 1 97.75 182 GLN A CA 1
ATOM 1416 C C . GLN A 1 182 ? 9.172 -19.922 -19.906 1 97.75 182 GLN A C 1
ATOM 1418 O O . GLN A 1 182 ? 10.367 -19.656 -19.844 1 97.75 182 GLN A O 1
ATOM 1423 N N . SER A 1 183 ? 8.328 -19.281 -20.578 1 98.25 183 SER A N 1
ATOM 1424 C CA . SER A 1 183 ? 8.781 -18.078 -21.266 1 98.25 183 SER A CA 1
ATOM 1425 C C . SER A 1 183 ? 9.336 -17.047 -20.281 1 98.25 183 SER A C 1
ATOM 1427 O O . SER A 1 183 ? 10.328 -16.391 -20.578 1 98.25 183 SER A O 1
ATOM 1429 N N . TRP A 1 184 ? 8.734 -16.922 -19.141 1 98.5 184 TRP A N 1
ATOM 1430 C CA . TRP A 1 184 ? 9.148 -15.898 -18.188 1 98.5 184 TRP A CA 1
ATOM 1431 C C . TRP A 1 184 ? 10.406 -16.344 -17.438 1 98.5 184 TRP A C 1
ATOM 1433 O O . TRP A 1 184 ? 11.188 -15.5 -16.969 1 98.5 184 TRP A O 1
ATOM 1443 N N . VAL A 1 185 ? 10.586 -17.656 -17.297 1 97.88 185 VAL A N 1
ATOM 1444 C CA . VAL A 1 185 ? 11.852 -18.094 -16.719 1 97.88 185 VAL A CA 1
ATOM 1445 C C . VAL A 1 185 ? 13.008 -17.547 -17.562 1 97.88 185 VAL A C 1
ATOM 1447 O O . VAL A 1 185 ? 13.977 -17.016 -17.016 1 97.88 185 VAL A O 1
ATOM 1450 N N . GLU A 1 186 ? 12.867 -17.641 -18.828 1 97.75 186 GLU A N 1
ATOM 1451 C CA . GLU A 1 186 ? 13.906 -17.172 -19.734 1 97.75 186 GLU A CA 1
ATOM 1452 C C . GLU A 1 186 ? 13.969 -15.641 -19.766 1 97.75 186 GLU A C 1
ATOM 1454 O O . GLU A 1 186 ? 15.047 -15.055 -19.656 1 97.75 186 GLU A O 1
ATOM 1459 N N . ARG A 1 187 ? 12.859 -15 -19.891 1 98.31 187 ARG A N 1
ATOM 1460 C CA . ARG A 1 187 ? 12.805 -13.547 -19.922 1 98.31 187 ARG A CA 1
ATOM 1461 C C . ARG A 1 187 ? 13.32 -12.945 -18.609 1 98.31 187 ARG A C 1
ATOM 1463 O O . ARG A 1 187 ? 14.023 -11.938 -18.625 1 98.31 187 ARG A O 1
ATOM 1470 N N . GLY A 1 188 ? 12.836 -13.617 -17.484 1 98.31 188 GLY A N 1
ATOM 1471 C CA . GLY A 1 188 ? 13.289 -13.141 -16.188 1 98.31 188 GLY A CA 1
ATOM 1472 C C . GLY A 1 188 ? 14.797 -13.18 -16.016 1 98.31 188 GLY A C 1
ATOM 1473 O O . GLY A 1 188 ? 15.398 -12.227 -15.516 1 98.31 188 GLY A O 1
ATOM 1474 N N . ARG A 1 189 ? 15.328 -14.281 -16.453 1 98 189 ARG A N 1
ATOM 1475 C CA . ARG A 1 189 ? 16.781 -14.422 -16.391 1 98 189 ARG A CA 1
ATOM 1476 C C . ARG A 1 189 ? 17.469 -13.344 -17.234 1 98 189 ARG A C 1
ATOM 1478 O O . ARG A 1 189 ? 18.391 -12.672 -16.766 1 98 189 ARG A O 1
ATOM 1485 N N . ALA A 1 190 ? 17.016 -13.18 -18.438 1 98.31 190 ALA A N 1
ATOM 1486 C CA . ALA A 1 190 ? 17.578 -12.188 -19.344 1 98.31 190 ALA A CA 1
ATOM 1487 C C . ALA A 1 190 ? 17.438 -10.773 -18.797 1 98.31 190 ALA A C 1
ATOM 1489 O O . ALA A 1 190 ? 18.344 -9.953 -18.922 1 98.31 190 ALA A O 1
ATOM 1490 N N . LEU A 1 191 ? 16.281 -10.523 -18.234 1 98.5 191 LEU A N 1
ATOM 1491 C CA . LEU A 1 191 ? 16.016 -9.219 -17.641 1 98.5 191 LEU A CA 1
ATOM 1492 C C . LEU A 1 191 ? 17 -8.906 -16.516 1 98.5 191 LEU A C 1
ATOM 1494 O O . LEU A 1 191 ? 17.609 -7.84 -16.5 1 98.5 191 LEU A O 1
ATOM 1498 N N . MET A 1 192 ? 17.219 -9.812 -15.656 1 98.44 192 MET A N 1
ATOM 1499 C CA . MET A 1 192 ? 18.125 -9.578 -14.531 1 98.44 192 MET A CA 1
ATOM 1500 C C . MET A 1 192 ? 19.578 -9.508 -15.008 1 98.44 192 MET A C 1
ATOM 1502 O O . MET A 1 192 ? 20.375 -8.742 -14.461 1 98.44 192 MET A O 1
ATOM 1506 N N . GLU A 1 193 ? 19.891 -10.32 -15.969 1 98.06 193 GLU A N 1
ATOM 1507 C CA . GLU A 1 193 ? 21.234 -10.266 -16.547 1 98.06 193 GLU A CA 1
ATOM 1508 C C . GLU A 1 193 ? 21.5 -8.906 -17.203 1 98.06 193 GLU A C 1
ATOM 1510 O O . GLU A 1 193 ? 22.625 -8.406 -17.156 1 98.06 193 GLU A O 1
ATOM 1515 N N . SER A 1 194 ? 20.5 -8.328 -17.797 1 98.38 194 SER A N 1
ATOM 1516 C CA . SER A 1 194 ? 20.641 -7.012 -18.406 1 98.38 194 SER A CA 1
ATOM 1517 C C . SER A 1 194 ? 20.984 -5.957 -17.344 1 98.38 194 SER A C 1
ATOM 1519 O O . SER A 1 194 ? 21.484 -4.883 -17.688 1 98.38 194 SER A O 1
ATOM 1521 N N . LEU A 1 195 ? 20.719 -6.246 -16.125 1 98.81 195 LEU A N 1
ATOM 1522 C CA . LEU A 1 195 ? 21.031 -5.344 -15.016 1 98.81 195 LEU A CA 1
ATOM 1523 C C . LEU A 1 195 ? 22.375 -5.691 -14.383 1 98.81 195 LEU A C 1
ATOM 1525 O O . LEU A 1 195 ? 22.719 -5.18 -13.32 1 98.81 195 LEU A O 1
ATOM 1529 N N . ALA A 1 196 ? 23.109 -6.617 -15.023 1 98.69 196 ALA A N 1
ATOM 1530 C CA . ALA A 1 196 ? 24.438 -7.059 -14.594 1 98.69 196 ALA A CA 1
ATOM 1531 C C . ALA A 1 196 ? 24.391 -7.629 -13.172 1 98.69 196 ALA A C 1
ATOM 1533 O O . ALA A 1 196 ? 25.25 -7.328 -12.352 1 98.69 196 ALA A O 1
ATOM 1534 N N . LEU A 1 197 ? 23.344 -8.359 -12.852 1 98.56 197 LEU A N 1
ATOM 1535 C CA . LEU A 1 197 ? 23.234 -9.047 -11.562 1 98.56 197 LEU A CA 1
ATOM 1536 C C . LEU A 1 197 ? 23.547 -10.531 -11.711 1 98.56 197 LEU A C 1
ATOM 1538 O O . LEU A 1 197 ? 23.188 -11.148 -12.711 1 98.56 197 LEU A O 1
ATOM 1542 N N . PRO A 1 198 ? 24.25 -11.055 -10.766 1 97.25 198 PRO A N 1
ATOM 1543 C CA . PRO A 1 198 ? 24.453 -12.508 -10.781 1 97.25 198 PRO A CA 1
ATOM 1544 C C . PRO A 1 198 ? 23.172 -13.281 -10.453 1 97.25 198 PRO A C 1
ATOM 1546 O O . PRO A 1 198 ? 22.578 -13.07 -9.398 1 97.25 198 PRO A O 1
ATOM 1549 N N . VAL A 1 199 ? 22.719 -14.156 -11.359 1 96.56 199 VAL A N 1
ATOM 1550 C CA . VAL A 1 199 ? 21.422 -14.812 -11.172 1 96.56 199 VAL A CA 1
ATOM 1551 C C . VAL A 1 199 ? 21.594 -16.328 -11.258 1 96.56 199 VAL A C 1
ATOM 1553 O O . VAL A 1 199 ? 22.391 -16.828 -12.062 1 96.56 199 VAL A O 1
ATOM 1556 N N . ALA A 1 200 ? 20.953 -16.969 -10.422 1 97 200 ALA A N 1
ATOM 1557 C CA . ALA A 1 200 ? 20.766 -18.422 -10.469 1 97 200 ALA A CA 1
ATOM 1558 C C . ALA A 1 200 ? 19.297 -18.781 -10.375 1 97 200 ALA A C 1
ATOM 1560 O O . ALA A 1 200 ? 18.516 -18.094 -9.711 1 97 200 ALA A O 1
ATOM 1561 N N . VAL A 1 201 ? 18.938 -19.781 -11.102 1 96.5 201 VAL A N 1
ATOM 1562 C CA . VAL A 1 201 ? 17.578 -20.297 -11.016 1 96.5 201 VAL A CA 1
ATOM 1563 C C . VAL A 1 201 ? 17.562 -21.641 -10.289 1 96.5 201 VAL A C 1
ATOM 1565 O O . VAL A 1 201 ? 18.391 -22.5 -10.57 1 96.5 201 VAL A O 1
ATOM 1568 N N . ASP A 1 202 ? 16.703 -21.766 -9.344 1 96.75 202 ASP A N 1
ATOM 1569 C CA . ASP A 1 202 ? 16.625 -23.031 -8.602 1 96.75 202 ASP A CA 1
ATOM 1570 C C . ASP A 1 202 ? 15.18 -23.391 -8.281 1 96.75 202 ASP A C 1
ATOM 1572 O O . ASP A 1 202 ? 14.297 -22.516 -8.305 1 96.75 202 ASP A O 1
ATOM 1576 N N . LEU A 1 203 ? 14.992 -24.688 -8.078 1 96.19 203 LEU A N 1
ATOM 1577 C CA . LEU A 1 203 ? 13.727 -25.141 -7.508 1 96.19 203 LEU A CA 1
ATOM 1578 C C . LEU A 1 203 ? 13.539 -24.594 -6.098 1 96.19 203 LEU A C 1
ATOM 1580 O O . LEU A 1 203 ? 14.508 -24.406 -5.371 1 96.19 203 LEU A O 1
ATOM 1584 N N . ALA A 1 204 ? 12.281 -24.328 -5.785 1 96.25 204 ALA A N 1
ATOM 1585 C CA . ALA A 1 204 ? 11.992 -23.75 -4.473 1 96.25 204 ALA A CA 1
ATOM 1586 C C . ALA A 1 204 ? 10.648 -24.25 -3.941 1 96.25 204 ALA A C 1
ATOM 1588 O O . ALA A 1 204 ? 9.984 -25.062 -4.582 1 96.25 204 ALA A O 1
ATOM 1589 N N . ASN A 1 205 ? 10.398 -23.922 -2.715 1 94.31 205 ASN A N 1
ATOM 1590 C CA . ASN A 1 205 ? 9.109 -24.172 -2.076 1 94.31 205 ASN A CA 1
ATOM 1591 C C . ASN A 1 205 ? 8.703 -23 -1.183 1 94.31 205 ASN A C 1
ATOM 1593 O O . ASN A 1 205 ? 9.547 -22.234 -0.733 1 94.31 205 ASN A O 1
ATOM 1597 N N . ASP A 1 206 ? 7.359 -22.859 -0.917 1 95.25 206 ASP A N 1
ATOM 1598 C CA . ASP A 1 206 ? 6.832 -21.844 -0.01 1 95.25 206 ASP A CA 1
ATOM 1599 C C . ASP A 1 206 ? 7.062 -22.234 1.447 1 95.25 206 ASP A C 1
ATOM 1601 O O . ASP A 1 206 ? 7.293 -23.406 1.752 1 95.25 206 ASP A O 1
ATOM 1605 N N . PRO A 1 207 ? 7.055 -21.234 2.309 1 94.56 207 PRO A N 1
ATOM 1606 C CA . PRO A 1 207 ? 7.277 -21.5 3.73 1 94.56 207 PRO A CA 1
ATOM 1607 C C . PRO A 1 207 ? 6.023 -22.016 4.434 1 94.56 207 PRO A C 1
ATOM 1609 O O . PRO A 1 207 ? 5.547 -21.406 5.387 1 94.56 207 PRO A O 1
ATOM 1612 N N . PHE A 1 208 ? 5.559 -23.219 4.109 1 96.75 208 PHE A N 1
ATOM 1613 C CA . PHE A 1 208 ? 4.359 -23.828 4.664 1 96.75 208 PHE A CA 1
ATOM 1614 C C . PHE A 1 208 ? 4.5 -24.031 6.172 1 96.75 208 PHE A C 1
ATOM 1616 O O . PHE A 1 208 ? 5.578 -24.359 6.66 1 96.75 208 PHE A O 1
ATOM 1623 N N . PHE A 1 209 ? 3.379 -23.922 6.793 1 97 209 PHE A N 1
ATOM 1624 C CA . PHE A 1 209 ? 3.365 -23.938 8.25 1 97 209 PHE A CA 1
ATOM 1625 C C . PHE A 1 209 ? 3.291 -25.375 8.773 1 97 209 PHE A C 1
ATOM 1627 O O . PHE A 1 209 ? 2.516 -26.188 8.266 1 97 209 PHE A O 1
ATOM 1634 N N . GLY A 1 210 ? 4.102 -25.703 9.75 1 92.75 210 GLY A N 1
ATOM 1635 C CA . GLY A 1 210 ? 3.949 -26.922 10.531 1 92.75 210 GLY A CA 1
ATOM 1636 C C . GLY A 1 210 ? 4.492 -28.156 9.836 1 92.75 210 GLY A C 1
ATOM 1637 O O . GLY A 1 210 ? 5.113 -28.047 8.773 1 92.75 210 GLY A O 1
ATOM 1638 N N . ARG A 1 211 ? 4.246 -29.344 10.445 1 92.69 211 ARG A N 1
ATOM 1639 C CA . ARG A 1 211 ? 4.734 -30.625 9.953 1 92.69 211 ARG A CA 1
ATOM 1640 C C . ARG A 1 211 ? 4.113 -30.969 8.602 1 92.69 211 ARG A C 1
ATOM 1642 O O . ARG A 1 211 ? 4.809 -31.406 7.688 1 92.69 211 ARG A O 1
ATOM 1649 N N . ALA A 1 212 ? 2.883 -30.812 8.555 1 90.5 212 ALA A N 1
ATOM 1650 C CA . ALA A 1 212 ? 2.213 -31.047 7.277 1 90.5 212 ALA A CA 1
ATOM 1651 C C . ALA A 1 212 ? 2.783 -30.141 6.188 1 90.5 212 ALA A C 1
ATOM 1653 O O . ALA A 1 212 ? 2.855 -30.531 5.02 1 90.5 212 ALA A O 1
ATOM 1654 N N . GLY A 1 213 ? 3.164 -28.969 6.621 1 92.62 213 GLY A N 1
ATOM 1655 C CA . GLY A 1 213 ? 3.752 -28.031 5.688 1 92.62 213 GLY A CA 1
ATOM 1656 C C . GLY A 1 213 ? 5.055 -28.516 5.082 1 92.62 213 GLY A C 1
ATOM 1657 O O . GLY A 1 213 ? 5.34 -28.25 3.912 1 92.62 213 GLY A O 1
ATOM 1658 N N . ARG A 1 214 ? 5.824 -29.328 5.82 1 92.25 214 ARG A N 1
ATOM 1659 C CA . ARG A 1 214 ? 7.078 -29.875 5.32 1 92.25 214 ARG A CA 1
ATOM 1660 C C . ARG A 1 214 ? 6.828 -30.844 4.172 1 92.25 214 ARG A C 1
ATOM 1662 O O . ARG A 1 214 ? 7.598 -30.891 3.209 1 92.25 214 ARG A O 1
ATOM 1669 N N . MET A 1 215 ? 5.773 -31.453 4.281 1 94.31 215 MET A N 1
ATOM 1670 C CA . MET A 1 215 ? 5.402 -32.406 3.229 1 94.31 215 MET A CA 1
ATOM 1671 C C . MET A 1 215 ? 4.961 -31.656 1.969 1 94.31 215 MET A C 1
ATOM 1673 O O . MET A 1 215 ? 5.344 -32.031 0.859 1 94.31 215 MET A O 1
ATOM 1677 N N . LEU A 1 216 ? 4.141 -30.719 2.178 1 94.19 216 LEU A N 1
ATOM 1678 C CA . LEU A 1 216 ? 3.682 -29.922 1.055 1 94.19 216 LEU A CA 1
ATOM 1679 C C . LEU A 1 216 ? 4.859 -29.234 0.356 1 94.19 216 LEU A C 1
ATOM 1681 O O . LEU A 1 216 ? 4.898 -29.172 -0.875 1 94.19 216 LEU A O 1
ATOM 1685 N N . ALA A 1 217 ? 5.801 -28.797 1.139 1 95.19 217 ALA A N 1
ATOM 1686 C CA . ALA A 1 217 ? 7.004 -28.188 0.594 1 95.19 217 ALA A CA 1
ATOM 1687 C C . ALA A 1 217 ? 7.793 -29.172 -0.26 1 95.19 217 ALA A C 1
ATOM 1689 O O . ALA A 1 217 ? 8.227 -28.844 -1.367 1 95.19 217 ALA A O 1
ATOM 1690 N N . ALA A 1 218 ? 7.945 -30.328 0.236 1 95.75 218 ALA A N 1
ATOM 1691 C CA . ALA A 1 218 ? 8.664 -31.359 -0.491 1 95.75 218 ALA A CA 1
ATOM 1692 C C . ALA A 1 218 ? 7.953 -31.719 -1.793 1 95.75 218 ALA A C 1
ATOM 1694 O O . ALA A 1 218 ? 8.594 -31.891 -2.834 1 95.75 218 ALA A O 1
ATOM 1695 N N . SER A 1 219 ? 6.727 -31.875 -1.667 1 95.38 219 SER A N 1
ATOM 1696 C CA . SER A 1 219 ? 5.922 -32.188 -2.844 1 95.38 219 SER A CA 1
ATOM 1697 C C . SER A 1 219 ? 6.035 -31.094 -3.895 1 95.38 219 SER A C 1
ATOM 1699 O O . SER A 1 219 ? 6.145 -31.375 -5.09 1 95.38 219 SER A O 1
ATOM 1701 N N . GLN A 1 220 ? 5.922 -29.828 -3.434 1 94.94 220 GLN A N 1
ATOM 1702 C CA . GLN A 1 220 ? 6.039 -28.703 -4.336 1 94.94 220 GLN A CA 1
ATOM 1703 C C . GLN A 1 220 ? 7.383 -28.703 -5.066 1 94.94 220 GLN A C 1
ATOM 1705 O O . GLN A 1 220 ? 7.441 -28.469 -6.273 1 94.94 220 GLN A O 1
ATOM 1710 N N . ARG A 1 221 ? 8.438 -29.031 -4.422 1 95.62 221 ARG A N 1
ATOM 1711 C CA . ARG A 1 221 ? 9.766 -29.125 -5.016 1 95.62 221 ARG A CA 1
ATOM 1712 C C . ARG A 1 221 ? 9.859 -30.297 -5.988 1 95.62 221 ARG A C 1
ATOM 1714 O O . ARG A 1 221 ? 10.367 -30.141 -7.102 1 95.62 221 ARG A O 1
ATOM 1721 N N . ASP A 1 222 ? 9.352 -31.391 -5.57 1 96.31 222 ASP A N 1
ATOM 1722 C CA . ASP A 1 222 ? 9.414 -32.594 -6.375 1 96.31 222 ASP A CA 1
ATOM 1723 C C . ASP A 1 222 ? 8.664 -32.438 -7.691 1 96.31 222 ASP A C 1
ATOM 1725 O O . ASP A 1 222 ? 9.07 -32.969 -8.719 1 96.31 222 ASP A O 1
ATOM 1729 N N . GLN A 1 223 ? 7.625 -31.719 -7.66 1 96.44 223 GLN A N 1
ATOM 1730 C CA . GLN A 1 223 ? 6.781 -31.547 -8.836 1 96.44 223 GLN A CA 1
ATOM 1731 C C . GLN A 1 223 ? 7.238 -30.359 -9.672 1 96.44 223 GLN A C 1
ATOM 1733 O O . GLN A 1 223 ? 6.684 -30.094 -10.742 1 96.44 223 GLN A O 1
ATOM 1738 N N . GLY A 1 224 ? 8.219 -29.641 -9.234 1 97.12 224 GLY A N 1
ATOM 1739 C CA . GLY A 1 224 ? 8.711 -28.469 -9.969 1 97.12 224 GLY A CA 1
ATOM 1740 C C . GLY A 1 224 ? 7.68 -27.375 -10.102 1 97.12 224 GLY A C 1
ATOM 1741 O O . GLY A 1 224 ? 7.566 -26.75 -11.156 1 97.12 224 GLY A O 1
ATOM 1742 N N . LEU A 1 225 ? 6.906 -27.125 -9.016 1 97.62 225 LEU A N 1
ATOM 1743 C CA . LEU A 1 225 ? 5.785 -26.188 -9.086 1 97.62 225 LEU A CA 1
ATOM 1744 C C . LEU A 1 225 ? 6.258 -24.75 -8.859 1 97.62 225 LEU A C 1
ATOM 1746 O O . LEU A 1 225 ? 5.539 -23.797 -9.18 1 97.62 225 LEU A O 1
ATOM 1750 N N . LYS A 1 226 ? 7.441 -24.594 -8.289 1 98.06 226 LYS A N 1
ATOM 1751 C CA . LYS A 1 226 ? 7.977 -23.25 -8.039 1 98.06 226 LYS A CA 1
ATOM 1752 C C . LYS A 1 226 ? 9.469 -23.188 -8.359 1 98.06 226 LYS A C 1
ATOM 1754 O O . LYS A 1 226 ? 10.242 -24.031 -7.906 1 98.06 226 LYS A O 1
ATOM 1759 N N . PHE A 1 227 ? 9.883 -22.172 -9.18 1 97.94 227 PHE A N 1
ATOM 1760 C CA . PHE A 1 227 ? 11.266 -21.781 -9.406 1 97.94 227 PHE A CA 1
ATOM 1761 C C . PHE A 1 227 ? 11.516 -20.375 -8.875 1 97.94 227 PHE A C 1
ATOM 1763 O O . PHE A 1 227 ? 10.633 -19.516 -8.914 1 97.94 227 PHE A O 1
ATOM 1770 N N . GLU A 1 228 ? 12.703 -20.188 -8.445 1 98.44 228 GLU A N 1
ATOM 1771 C CA . GLU A 1 228 ? 13.102 -18.859 -7.996 1 98.44 228 GLU A CA 1
ATOM 1772 C C . GLU A 1 228 ? 14.375 -18.391 -8.703 1 98.44 228 GLU A C 1
ATOM 1774 O O . GLU A 1 228 ? 15.242 -19.203 -9.023 1 98.44 228 GLU A O 1
ATOM 1779 N N . LEU A 1 229 ? 14.398 -17.219 -9.031 1 98.5 229 LEU A N 1
ATOM 1780 C CA . LEU A 1 229 ? 15.641 -16.547 -9.43 1 98.5 229 LEU A CA 1
ATOM 1781 C C . LEU A 1 229 ? 16.344 -15.938 -8.227 1 98.5 229 LEU A C 1
ATOM 1783 O O . LEU A 1 229 ? 15.805 -15.031 -7.59 1 98.5 229 LEU A O 1
ATOM 1787 N N . LEU A 1 230 ? 17.531 -16.375 -7.934 1 98.44 230 LEU A N 1
ATOM 1788 C CA . LEU A 1 230 ? 18.281 -16.078 -6.711 1 98.44 230 LEU A CA 1
ATOM 1789 C C . LEU A 1 230 ? 19.438 -15.133 -6.996 1 98.44 230 LEU A C 1
ATOM 1791 O O . LEU A 1 230 ? 20.172 -15.305 -7.973 1 98.44 230 LEU A O 1
ATOM 1795 N N . ILE A 1 231 ? 19.562 -14.109 -6.184 1 98.25 231 ILE A N 1
ATOM 1796 C CA . ILE A 1 231 ? 20.656 -13.148 -6.242 1 98.25 231 ILE A CA 1
ATOM 1797 C C . ILE A 1 231 ? 21.266 -12.984 -4.852 1 98.25 231 ILE A C 1
ATOM 1799 O O . ILE A 1 231 ? 20.562 -12.727 -3.877 1 98.25 231 ILE A O 1
ATOM 1803 N N . PRO A 1 232 ? 22.609 -13.164 -4.715 1 97.44 232 PRO A N 1
ATOM 1804 C CA . PRO A 1 232 ? 23.219 -12.867 -3.42 1 97.44 232 PRO A CA 1
ATOM 1805 C C . PRO A 1 232 ? 23.078 -11.398 -3.021 1 97.44 232 PRO A C 1
ATOM 1807 O O . PRO A 1 232 ? 23.469 -10.50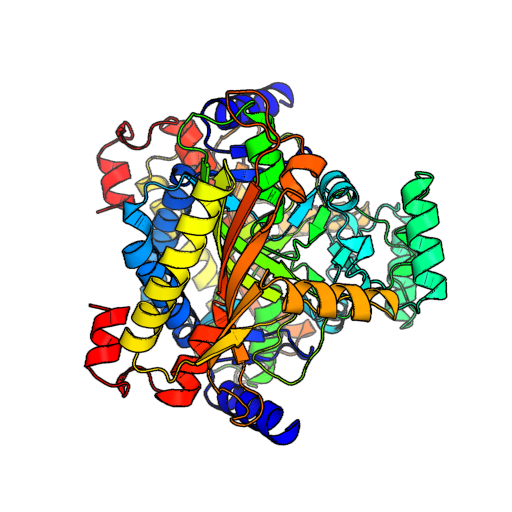8 -3.787 1 97.44 232 PRO A O 1
ATOM 1810 N N . ILE A 1 233 ? 22.5 -11.133 -1.876 1 96.38 233 ILE A N 1
ATOM 1811 C CA . ILE A 1 233 ? 22.375 -9.773 -1.364 1 96.38 233 ILE A CA 1
ATOM 1812 C C . ILE A 1 233 ? 23.156 -9.648 -0.05 1 96.38 233 ILE A C 1
ATOM 1814 O O . ILE A 1 233 ? 24.328 -9.273 -0.044 1 96.38 233 ILE A O 1
ATOM 1818 N N . ALA A 1 234 ? 22.609 -10.234 1.056 1 90 234 ALA A N 1
ATOM 1819 C CA . ALA A 1 234 ? 23.312 -10.156 2.334 1 90 234 ALA A CA 1
ATOM 1820 C C . ALA A 1 234 ? 24.25 -11.352 2.518 1 90 234 ALA A C 1
ATOM 1822 O O . ALA A 1 234 ? 25.172 -11.305 3.34 1 90 234 ALA A O 1
ATOM 1823 N N . SER A 1 235 ? 23.984 -12.422 1.743 1 88.31 235 SER A N 1
ATOM 1824 C CA . SER A 1 235 ? 24.797 -13.625 1.86 1 88.31 235 SER A CA 1
ATOM 1825 C C . SER A 1 235 ? 24.984 -14.305 0.506 1 88.31 235 SER A C 1
ATOM 1827 O O . SER A 1 235 ? 24.016 -14.469 -0.249 1 88.31 235 SER A O 1
ATOM 1829 N N . ALA A 1 236 ? 26.172 -14.727 0.255 1 88.06 236 ALA A N 1
ATOM 1830 C CA . ALA A 1 236 ? 26.438 -15.516 -0.947 1 88.06 236 ALA A CA 1
ATOM 1831 C C . ALA A 1 236 ? 25.938 -16.953 -0.777 1 88.06 236 ALA A C 1
ATOM 1833 O O . ALA A 1 236 ? 25.484 -17.578 -1.736 1 88.06 236 ALA A O 1
ATOM 1834 N N . GLU A 1 237 ? 26.047 -17.406 0.429 1 90.25 237 GLU A N 1
ATOM 1835 C CA . GLU A 1 237 ? 25.672 -18.797 0.728 1 90.25 237 GLU A CA 1
ATOM 1836 C C . GLU A 1 237 ? 24.156 -18.969 0.734 1 90.25 237 GLU A C 1
ATOM 1838 O O . GLU A 1 237 ? 23.656 -20.031 0.381 1 90.25 237 GLU A O 1
ATOM 1843 N N . GLN A 1 238 ? 23.531 -17.922 1.131 1 92.5 238 GLN A N 1
ATOM 1844 C CA . GLN A 1 238 ? 22.078 -17.922 1.151 1 92.5 238 GLN A CA 1
ATOM 1845 C C . GLN A 1 238 ? 21.516 -16.766 0.319 1 92.5 238 GLN A C 1
ATOM 1847 O O . GLN A 1 238 ? 21.031 -15.773 0.868 1 92.5 238 GLN A O 1
ATOM 1852 N N . PRO A 1 239 ? 21.531 -17 -0.938 1 96.56 239 PRO A N 1
ATOM 1853 C CA . PRO A 1 239 ? 21.062 -15.914 -1.811 1 96.56 239 PRO A CA 1
ATOM 1854 C C . PRO A 1 239 ? 19.562 -15.641 -1.645 1 96.56 239 PRO A C 1
ATOM 1856 O O . PRO A 1 239 ? 18.859 -16.422 -1.001 1 96.56 239 PRO A O 1
ATOM 1859 N N . THR A 1 240 ? 19.156 -14.531 -2.064 1 97.81 240 THR A N 1
ATOM 1860 C CA . THR A 1 240 ? 17.781 -14.047 -1.904 1 97.81 240 THR A CA 1
ATOM 1861 C C . THR A 1 240 ? 16.969 -14.297 -3.17 1 97.81 240 THR A C 1
ATOM 1863 O O . THR A 1 240 ? 17.438 -14.039 -4.281 1 97.81 240 THR A O 1
ATOM 1866 N N . ALA A 1 241 ? 15.789 -14.914 -2.979 1 98.31 241 ALA A N 1
ATOM 1867 C CA . ALA A 1 241 ? 14.852 -15.047 -4.098 1 98.31 241 ALA A CA 1
ATOM 1868 C C . ALA A 1 241 ? 14.289 -13.688 -4.5 1 98.31 241 ALA A C 1
ATOM 1870 O O . ALA A 1 241 ? 13.555 -13.062 -3.729 1 98.31 241 ALA A O 1
ATOM 1871 N N . CYS A 1 242 ? 14.562 -13.219 -5.715 1 98.69 242 CYS A N 1
ATOM 1872 C CA . CYS A 1 242 ? 14.125 -11.898 -6.156 1 98.69 242 CYS A CA 1
ATOM 1873 C C . CYS A 1 242 ? 12.977 -12.008 -7.156 1 98.69 242 CYS A C 1
ATOM 1875 O O . CYS A 1 242 ? 12.188 -11.078 -7.301 1 98.69 242 CYS A O 1
ATOM 1877 N N . LEU A 1 243 ? 12.898 -13.078 -7.906 1 98.75 243 LEU A N 1
ATOM 1878 C CA . LEU A 1 243 ? 11.766 -13.445 -8.75 1 98.75 243 LEU A CA 1
ATOM 1879 C C . LEU A 1 243 ? 11.281 -14.859 -8.422 1 98.75 243 LEU A C 1
ATOM 1881 O O . LEU A 1 243 ? 12.055 -15.68 -7.918 1 98.75 243 LEU A O 1
ATOM 1885 N N . SER A 1 244 ? 10.062 -15.055 -8.664 1 98.75 244 SER A N 1
ATOM 1886 C CA . SER A 1 244 ? 9.516 -16.406 -8.547 1 98.75 244 SER A CA 1
ATOM 1887 C C . SER A 1 244 ? 8.625 -16.75 -9.734 1 98.75 244 SER A C 1
ATOM 1889 O O . SER A 1 244 ? 7.992 -15.867 -10.32 1 98.75 244 SER A O 1
ATOM 1891 N N . PHE A 1 245 ? 8.625 -17.969 -10.148 1 98.81 245 PHE A N 1
ATOM 1892 C CA . PHE A 1 245 ? 7.82 -18.547 -11.219 1 98.81 245 PHE A CA 1
ATOM 1893 C C . PHE A 1 245 ? 6.973 -19.703 -10.703 1 98.81 245 PHE A C 1
ATOM 1895 O O . PHE A 1 245 ? 7.504 -20.766 -10.367 1 98.81 245 PHE A O 1
ATOM 1902 N N . ASN A 1 246 ? 5.711 -19.484 -10.695 1 98.81 246 ASN A N 1
ATOM 1903 C CA . ASN A 1 246 ? 4.832 -20.406 -9.969 1 98.81 246 ASN A CA 1
ATOM 1904 C C . ASN A 1 246 ? 3.834 -21.078 -10.898 1 98.81 246 ASN A C 1
ATOM 1906 O O . ASN A 1 246 ? 3.268 -20.438 -11.789 1 98.81 246 ASN A O 1
ATOM 1910 N N . TYR A 1 247 ? 3.709 -22.344 -10.734 1 98.75 247 TYR A N 1
ATOM 1911 C CA . TYR A 1 247 ? 2.627 -23.125 -11.32 1 98.75 247 TYR A CA 1
ATOM 1912 C C . TYR A 1 247 ? 1.673 -23.625 -10.242 1 98.75 247 TYR A C 1
ATOM 1914 O O . TYR A 1 247 ? 2.064 -24.406 -9.367 1 98.75 247 TYR A O 1
ATOM 1922 N N . HIS A 1 248 ? 0.431 -23.141 -10.281 1 98.44 248 HIS A N 1
ATOM 1923 C CA . HIS A 1 248 ? -0.52 -23.438 -9.219 1 98.44 248 HIS A CA 1
ATOM 1924 C C . HIS A 1 248 ? -1.407 -24.625 -9.586 1 98.44 248 HIS A C 1
ATOM 1926 O O . HIS A 1 248 ? -2.338 -24.969 -8.852 1 98.44 248 HIS A O 1
ATOM 1932 N N . GLN A 1 249 ? -1.146 -25.188 -10.789 1 98.38 249 GLN A N 1
ATOM 1933 C CA . GLN A 1 249 ? -2.023 -26.25 -11.297 1 98.38 249 GLN A CA 1
ATOM 1934 C C . GLN A 1 249 ? -3.48 -25.781 -11.305 1 98.38 249 GLN A C 1
ATOM 1936 O O . GLN A 1 249 ? -3.803 -24.734 -11.852 1 98.38 249 GLN A O 1
ATOM 1941 N N . ASP A 1 250 ? -4.355 -26.641 -10.797 1 98.56 250 ASP A N 1
ATOM 1942 C CA . ASP A 1 250 ? -5.77 -26.281 -10.867 1 98.56 250 ASP A CA 1
ATOM 1943 C C . ASP A 1 250 ? -6.266 -25.75 -9.523 1 98.56 250 ASP A C 1
ATOM 1945 O O . ASP A 1 250 ? -7.473 -25.625 -9.305 1 98.56 250 ASP A O 1
ATOM 1949 N N . HIS A 1 251 ? -5.359 -25.438 -8.586 1 97.88 251 HIS A N 1
ATOM 1950 C CA . HIS A 1 251 ? -5.73 -25.031 -7.234 1 97.88 251 HIS A CA 1
ATOM 1951 C C . HIS A 1 251 ? -6.707 -23.859 -7.258 1 97.88 251 HIS A C 1
ATOM 1953 O O . HIS A 1 251 ? -7.805 -23.938 -6.703 1 97.88 251 HIS A O 1
ATOM 1959 N N . PHE A 1 252 ? -6.348 -22.75 -7.914 1 98.56 252 PHE A N 1
ATOM 1960 C CA . PHE A 1 252 ? -7.195 -21.562 -7.934 1 98.56 252 PHE A CA 1
ATOM 1961 C C . PHE A 1 252 ? -8.391 -21.766 -8.859 1 98.56 252 PHE A C 1
ATOM 1963 O O . PHE A 1 252 ? -9.461 -21.203 -8.625 1 98.56 252 PHE A O 1
ATOM 1970 N N . GLY A 1 253 ? -8.18 -22.547 -9.906 1 98.69 253 GLY A N 1
ATOM 1971 C CA . GLY A 1 253 ? -9.305 -22.891 -10.75 1 98.69 253 GLY A CA 1
ATOM 1972 C C . GLY A 1 253 ? -10.445 -23.547 -9.992 1 98.69 253 GLY A C 1
ATOM 1973 O O . GLY A 1 253 ? -11.609 -23.188 -10.18 1 98.69 253 GLY A O 1
ATOM 1974 N N . LEU A 1 254 ? -10.086 -24.547 -9.188 1 98.5 254 LEU A N 1
ATOM 1975 C CA . LEU A 1 254 ? -11.078 -25.25 -8.375 1 98.5 254 LEU A CA 1
ATOM 1976 C C . LEU A 1 254 ? -11.672 -24.312 -7.328 1 98.5 254 LEU A C 1
ATOM 1978 O O . LEU A 1 254 ? -12.891 -24.297 -7.129 1 98.5 254 LEU A O 1
ATOM 1982 N N . LEU A 1 255 ? -10.867 -23.547 -6.719 1 98.12 255 LEU A N 1
ATOM 1983 C CA . LEU A 1 255 ? -11.273 -22.688 -5.609 1 98.12 255 LEU A CA 1
ATOM 1984 C C . LEU A 1 255 ? -12.273 -21.641 -6.066 1 98.12 255 LEU A C 1
ATOM 1986 O O . LEU A 1 255 ? -13.219 -21.328 -5.34 1 98.12 255 LEU A O 1
ATOM 1990 N N . TRP A 1 256 ? -12.055 -21.031 -7.246 1 98.38 256 TRP A N 1
ATOM 1991 C CA . TRP A 1 256 ? -12.859 -19.891 -7.684 1 98.38 256 TRP A CA 1
ATOM 1992 C C . TRP A 1 256 ? -13.719 -20.266 -8.883 1 98.38 256 TRP A C 1
ATOM 1994 O O . TRP A 1 256 ? -14.352 -19.406 -9.5 1 98.38 256 TRP A O 1
ATOM 2004 N N . ASP A 1 257 ? -13.695 -21.531 -9.219 1 98.44 257 ASP A N 1
ATOM 2005 C CA . ASP A 1 257 ? -14.477 -22.047 -10.336 1 98.44 257 ASP A CA 1
ATOM 2006 C C . ASP A 1 257 ? -14.109 -21.344 -11.641 1 98.44 257 ASP A C 1
ATOM 2008 O O . ASP A 1 257 ? -14.977 -20.828 -12.344 1 98.44 257 ASP A O 1
ATOM 2012 N N . LEU A 1 258 ? -12.844 -21.25 -11.914 1 98.81 258 LEU A N 1
ATOM 2013 C CA . LEU A 1 258 ? -12.344 -20.75 -13.188 1 98.81 258 LEU A CA 1
ATOM 2014 C C . LEU A 1 258 ? -12.438 -21.828 -14.266 1 98.81 258 LEU A C 1
ATOM 2016 O O . LEU A 1 258 ? -11.922 -22.938 -14.086 1 98.81 258 LEU A O 1
ATOM 2020 N N . ARG A 1 259 ? -13.078 -21.5 -15.344 1 98.69 259 ARG A N 1
ATOM 2021 C CA . ARG A 1 259 ? -13.359 -22.516 -16.359 1 98.69 259 ARG A CA 1
ATOM 2022 C C . ARG A 1 259 ? -12.891 -22.062 -17.734 1 98.69 259 ARG A C 1
ATOM 2024 O O . ARG A 1 259 ? -13.055 -20.891 -18.094 1 98.69 259 ARG A O 1
ATOM 2031 N N . THR A 1 260 ? -12.312 -22.969 -18.484 1 98.19 260 THR A N 1
ATOM 2032 C CA . THR A 1 260 ? -12.016 -22.766 -19.891 1 98.19 260 THR A CA 1
ATOM 2033 C C . THR A 1 260 ? -13.297 -22.781 -20.719 1 98.19 260 THR A C 1
ATOM 2035 O O . THR A 1 260 ? -14.367 -23.109 -20.219 1 98.19 260 THR A O 1
ATOM 2038 N N . PRO A 1 261 ? -13.203 -22.453 -21.969 1 97.19 261 PRO A N 1
ATOM 2039 C CA . PRO A 1 261 ? -14.422 -22.391 -22.781 1 97.19 261 PRO A CA 1
ATOM 2040 C C . PRO A 1 261 ? -15.148 -23.734 -22.875 1 97.19 261 PRO A C 1
ATOM 2042 O O . PRO A 1 261 ? -16.375 -23.766 -22.969 1 97.19 261 PRO A O 1
ATOM 2045 N N . ASP A 1 262 ? -14.492 -24.781 -22.812 1 97.38 262 ASP A N 1
ATOM 2046 C CA . ASP A 1 262 ? -15.094 -26.109 -22.922 1 97.38 262 ASP A CA 1
ATOM 2047 C C . ASP A 1 262 ? -15.578 -26.609 -21.578 1 97.38 262 ASP A C 1
ATOM 2049 O O . ASP A 1 262 ? -16.016 -27.766 -21.453 1 97.38 262 ASP A O 1
ATOM 2053 N N . GLY A 1 263 ? -15.398 -25.844 -20.5 1 97.69 263 GLY A N 1
ATOM 2054 C CA . GLY A 1 263 ? -15.953 -26.188 -19.203 1 97.69 263 GLY A CA 1
ATOM 2055 C C . GLY A 1 263 ? -14.953 -26.844 -18.281 1 97.69 263 GLY A C 1
ATOM 2056 O O . GLY A 1 263 ? -15.25 -27.109 -17.109 1 97.69 263 GLY A O 1
ATOM 2057 N N . ALA A 1 264 ? -13.75 -27.062 -18.75 1 98.5 264 ALA A N 1
ATOM 2058 C CA . ALA A 1 264 ? -12.719 -27.656 -17.922 1 98.5 264 ALA A CA 1
ATOM 2059 C C . ALA A 1 264 ? -12.203 -26.672 -16.875 1 98.5 264 ALA A C 1
ATOM 2061 O O . ALA A 1 264 ? -12.32 -25.453 -17.047 1 98.5 264 ALA A O 1
ATOM 2062 N N . VAL A 1 265 ? -11.664 -27.219 -15.75 1 98.75 265 VAL A N 1
ATOM 2063 C CA . VAL A 1 265 ? -11.07 -26.375 -14.719 1 98.75 265 VAL A CA 1
ATOM 2064 C C . VAL A 1 265 ? -9.789 -25.734 -15.25 1 98.75 265 VAL A C 1
ATOM 2066 O O . VAL A 1 265 ? -8.93 -26.422 -15.805 1 98.75 265 VAL A O 1
ATOM 2069 N N . ALA A 1 266 ? -9.664 -24.438 -15.109 1 98.88 266 ALA A N 1
ATOM 2070 C CA . ALA A 1 266 ? -8.492 -23.719 -15.594 1 98.88 266 ALA A CA 1
ATOM 2071 C C . ALA A 1 266 ? -7.305 -23.906 -14.648 1 98.88 266 ALA A C 1
ATOM 2073 O O . ALA A 1 266 ? -7.488 -24.188 -13.461 1 98.88 266 ALA A O 1
ATOM 2074 N N . HIS A 1 267 ? -6.113 -23.828 -15.156 1 98.88 267 HIS A N 1
ATOM 2075 C CA . HIS A 1 267 ? -4.867 -23.75 -14.398 1 98.88 267 HIS A CA 1
ATOM 2076 C C . HIS A 1 267 ? -4.367 -22.297 -14.32 1 98.88 267 HIS A C 1
ATOM 2078 O O . HIS A 1 267 ? -4.816 -21.438 -15.078 1 98.88 267 HIS A O 1
ATOM 2084 N N . THR A 1 268 ? -3.525 -22.078 -13.375 1 98.94 268 THR A N 1
ATOM 2085 C CA . THR A 1 268 ? -2.945 -20.75 -13.258 1 98.94 268 THR A CA 1
ATOM 2086 C C . THR A 1 268 ? -1.438 -20.828 -13.031 1 98.94 268 THR A C 1
ATOM 2088 O O . THR A 1 268 ? -0.934 -21.844 -12.539 1 98.94 268 THR A O 1
ATOM 2091 N N . ALA A 1 269 ? -0.724 -19.844 -13.477 1 98.94 269 ALA A N 1
ATOM 2092 C CA . ALA A 1 269 ? 0.696 -19.609 -13.227 1 98.94 269 ALA A CA 1
ATOM 2093 C C . ALA A 1 269 ? 0.982 -18.125 -13.07 1 98.94 269 ALA A C 1
ATOM 2095 O O . ALA A 1 269 ? 0.2 -17.281 -13.523 1 98.94 269 ALA A O 1
ATOM 2096 N N . CYS A 1 270 ? 2.039 -17.797 -12.391 1 98.88 270 CYS A N 1
ATOM 2097 C CA . CYS A 1 270 ? 2.418 -16.391 -12.305 1 98.88 270 CYS A CA 1
ATOM 2098 C C . CYS A 1 270 ? 3.93 -16.234 -12.203 1 98.88 270 CYS A C 1
ATOM 2100 O O . CYS A 1 270 ? 4.625 -17.156 -11.781 1 98.88 270 CYS A O 1
ATOM 2102 N N . VAL A 1 271 ? 4.438 -15.164 -12.711 1 98.88 271 VAL A N 1
ATOM 2103 C CA . VAL A 1 271 ? 5.77 -14.664 -12.398 1 98.88 271 VAL A CA 1
ATOM 2104 C C . VAL A 1 271 ? 5.668 -13.477 -11.453 1 98.88 271 VAL A C 1
ATOM 2106 O O . VAL A 1 271 ? 4.824 -12.594 -11.633 1 98.88 271 VAL A O 1
ATOM 2109 N N . GLY A 1 272 ? 6.418 -13.508 -10.375 1 98.81 272 GLY A N 1
ATOM 2110 C CA . GLY A 1 272 ? 6.438 -12.438 -9.391 1 98.81 272 GLY A CA 1
ATOM 2111 C C . GLY A 1 272 ? 7.785 -11.75 -9.281 1 98.81 272 GLY A C 1
ATOM 2112 O O . GLY A 1 272 ? 8.828 -12.414 -9.266 1 98.81 272 GLY A O 1
ATOM 2113 N N . PHE A 1 273 ? 7.766 -10.445 -9.234 1 98.94 273 PHE A N 1
ATOM 2114 C CA . PHE A 1 273 ? 8.945 -9.609 -9.055 1 98.94 273 PHE A CA 1
ATOM 2115 C C . PHE A 1 273 ? 8.945 -8.961 -7.68 1 98.94 273 PHE A C 1
ATOM 2117 O O . PHE A 1 273 ? 8.055 -8.18 -7.355 1 98.94 273 PHE A O 1
ATOM 2124 N N . GLY A 1 274 ? 9.953 -9.305 -6.863 1 98.88 274 GLY A N 1
ATOM 2125 C CA . GLY A 1 274 ? 10.133 -8.586 -5.613 1 98.88 274 GLY A CA 1
ATOM 2126 C C . GLY A 1 274 ? 10.773 -7.219 -5.797 1 98.88 274 GLY A C 1
ATOM 2127 O O . GLY A 1 274 ? 11.992 -7.113 -5.918 1 98.88 274 GLY A O 1
ATOM 2128 N N . MET A 1 275 ? 10.047 -6.215 -5.688 1 98.94 275 MET A N 1
ATOM 2129 C CA . MET A 1 275 ? 10.492 -4.887 -6.102 1 98.94 275 MET A CA 1
ATOM 2130 C C . MET A 1 275 ? 11.625 -4.391 -5.207 1 98.94 275 MET A C 1
ATOM 2132 O O . MET A 1 275 ? 12.688 -3.998 -5.699 1 98.94 275 MET A O 1
ATOM 2136 N N . GLU A 1 276 ? 11.383 -4.418 -3.906 1 98.88 276 GLU A N 1
ATOM 2137 C CA . GLU A 1 276 ? 12.422 -3.971 -2.982 1 98.88 276 GLU A CA 1
ATOM 2138 C C . GLU A 1 276 ? 13.656 -4.867 -3.061 1 98.88 276 GLU A C 1
ATOM 2140 O O . GLU A 1 276 ? 14.789 -4.383 -2.977 1 98.88 276 GLU A O 1
ATOM 2145 N N . ARG A 1 277 ? 13.43 -6.156 -3.215 1 98.88 277 ARG A N 1
ATOM 2146 C CA . ARG A 1 277 ? 14.562 -7.07 -3.244 1 98.88 277 ARG A CA 1
ATOM 2147 C C . ARG A 1 277 ? 15.461 -6.801 -4.449 1 98.88 277 ARG A C 1
ATOM 2149 O O . ARG A 1 277 ? 16.688 -6.848 -4.344 1 98.88 277 ARG A O 1
ATOM 2156 N N . VAL A 1 278 ? 14.836 -6.539 -5.586 1 98.88 278 VAL A N 1
ATOM 2157 C CA . VAL A 1 278 ? 15.648 -6.246 -6.766 1 98.88 278 VAL A CA 1
ATOM 2158 C C . VAL A 1 278 ? 16.406 -4.934 -6.566 1 98.88 278 VAL A C 1
ATOM 2160 O O . VAL A 1 278 ? 17.578 -4.824 -6.926 1 98.88 278 VAL A O 1
ATOM 2163 N N . ALA A 1 279 ? 15.766 -3.916 -6.008 1 98.94 279 ALA A N 1
ATOM 2164 C CA . ALA A 1 279 ? 16.469 -2.67 -5.699 1 98.94 279 ALA A CA 1
ATOM 2165 C C . ALA A 1 279 ? 17.641 -2.916 -4.762 1 98.94 279 ALA A C 1
ATOM 2167 O O . ALA A 1 279 ? 18.734 -2.393 -4.984 1 98.94 279 ALA A O 1
ATOM 2168 N N . LEU A 1 280 ? 17.438 -3.717 -3.727 1 98.88 280 LEU A N 1
ATOM 2169 C CA . LEU A 1 280 ? 18.5 -4.047 -2.777 1 98.88 280 LEU A CA 1
ATOM 2170 C C . LEU A 1 280 ? 19.641 -4.781 -3.469 1 98.88 280 LEU A C 1
ATOM 2172 O O . LEU A 1 280 ? 20.812 -4.535 -3.168 1 98.88 280 LEU A O 1
ATOM 2176 N N . ALA A 1 281 ? 19.25 -5.695 -4.355 1 98.88 281 ALA A N 1
ATOM 2177 C CA . ALA A 1 281 ? 20.281 -6.395 -5.129 1 98.88 281 ALA A CA 1
ATOM 2178 C C . ALA A 1 281 ? 21.125 -5.414 -5.938 1 98.88 281 ALA A C 1
ATOM 2180 O O . ALA A 1 281 ? 22.344 -5.531 -5.988 1 98.88 281 ALA A O 1
ATOM 2181 N N . LEU A 1 282 ? 20.484 -4.461 -6.566 1 98.94 282 LEU A N 1
ATOM 2182 C CA . LEU A 1 282 ? 21.188 -3.455 -7.352 1 98.94 282 LEU A CA 1
ATOM 2183 C C . LEU A 1 282 ? 22.125 -2.639 -6.469 1 98.94 282 LEU A C 1
ATOM 2185 O O . LEU A 1 282 ? 23.281 -2.414 -6.832 1 98.94 282 LEU A O 1
ATOM 2189 N N . PHE A 1 283 ? 21.672 -2.207 -5.293 1 98.88 283 PHE A N 1
ATOM 2190 C CA . PHE A 1 283 ? 22.531 -1.453 -4.379 1 98.88 283 PHE A CA 1
ATOM 2191 C C . PHE A 1 283 ? 23.688 -2.312 -3.877 1 98.88 283 PHE A C 1
ATOM 2193 O O . PHE A 1 283 ? 24.797 -1.82 -3.705 1 98.88 283 PHE A O 1
ATOM 2200 N N . ARG A 1 284 ? 23.406 -3.586 -3.643 1 98.44 284 ARG A N 1
ATOM 2201 C CA . ARG A 1 284 ? 24.438 -4.492 -3.145 1 98.44 284 ARG A CA 1
ATOM 2202 C C . ARG A 1 284 ? 25.562 -4.668 -4.168 1 98.44 284 ARG A C 1
ATOM 2204 O O . ARG A 1 284 ? 26.734 -4.648 -3.814 1 98.44 284 ARG A O 1
ATOM 2211 N N . HIS A 1 285 ? 25.219 -4.812 -5.375 1 98.62 285 HIS A N 1
ATOM 2212 C CA . HIS A 1 285 ? 26.203 -5.238 -6.375 1 98.62 285 HIS A CA 1
ATOM 2213 C C . HIS A 1 285 ? 26.797 -4.043 -7.105 1 98.62 285 HIS A C 1
ATOM 2215 O O . HIS A 1 285 ? 27.891 -4.133 -7.652 1 98.62 285 HIS A O 1
ATOM 2221 N N . HIS A 1 286 ? 26.094 -2.906 -7.121 1 98.81 286 HIS A N 1
ATOM 2222 C CA . HIS A 1 286 ? 26.594 -1.779 -7.898 1 98.81 286 HIS A CA 1
ATOM 2223 C C . HIS A 1 286 ? 26.953 -0.604 -6.992 1 98.81 286 HIS A C 1
ATOM 2225 O O . HIS A 1 286 ? 27.516 0.392 -7.453 1 98.81 286 HIS A O 1
ATOM 2231 N N . GLY A 1 287 ? 26.609 -0.688 -5.723 1 98.69 287 GLY A N 1
ATOM 2232 C CA . GLY A 1 287 ? 26.953 0.37 -4.781 1 98.69 287 GLY A CA 1
ATOM 2233 C C . GLY A 1 287 ? 25.766 1.257 -4.438 1 98.69 287 GLY A C 1
ATOM 2234 O O . GLY A 1 287 ? 24.703 1.156 -5.059 1 98.69 287 GLY A O 1
ATOM 2235 N N . PHE A 1 288 ? 25.969 2.164 -3.512 1 98.62 288 PHE A N 1
ATOM 2236 C CA . PHE A 1 288 ? 24.875 2.955 -2.963 1 98.62 288 PHE A CA 1
ATOM 2237 C C . PHE A 1 288 ? 24.703 4.258 -3.738 1 98.62 288 PHE A C 1
ATOM 2239 O O . PHE A 1 288 ? 23.688 4.941 -3.596 1 98.62 288 PHE A O 1
ATOM 2246 N N . ASP A 1 289 ? 25.672 4.633 -4.547 1 98.5 289 ASP A N 1
ATOM 2247 C CA . ASP A 1 289 ? 25.578 5.812 -5.402 1 98.5 289 ASP A CA 1
ATOM 2248 C C . ASP A 1 289 ? 25.172 5.43 -6.82 1 98.5 289 ASP A C 1
ATOM 2250 O O . ASP A 1 289 ? 26 5.016 -7.629 1 98.5 289 ASP A O 1
ATOM 2254 N N . VAL A 1 290 ? 23.969 5.684 -7.152 1 98.44 290 VAL A N 1
ATOM 2255 C CA . VAL A 1 290 ? 23.375 5.262 -8.422 1 98.44 290 VAL A CA 1
ATOM 2256 C C . VAL A 1 290 ? 24.141 5.906 -9.578 1 98.44 290 VAL A C 1
ATOM 2258 O O . VAL A 1 290 ? 24.266 5.309 -10.648 1 98.44 290 VAL A O 1
ATOM 2261 N N . LYS A 1 291 ? 24.641 7.082 -9.375 1 97.94 291 LYS A N 1
ATOM 2262 C CA . LYS A 1 291 ? 25.375 7.773 -10.43 1 97.94 291 LYS A CA 1
ATOM 2263 C C . LYS A 1 291 ? 26.656 7.035 -10.789 1 97.94 291 LYS A C 1
ATOM 2265 O O . LYS A 1 291 ? 27.203 7.207 -11.883 1 97.94 291 LYS A O 1
ATOM 2270 N N . ALA A 1 292 ? 27.188 6.23 -9.906 1 98.5 292 ALA A N 1
ATOM 2271 C CA . ALA A 1 292 ? 28.438 5.5 -10.102 1 98.5 292 ALA A CA 1
ATOM 2272 C C . ALA A 1 292 ? 28.188 4.102 -10.648 1 98.5 292 ALA A C 1
ATOM 2274 O O . ALA A 1 292 ? 29.125 3.342 -10.906 1 98.5 292 ALA A O 1
ATOM 2275 N N . TRP A 1 293 ? 26.906 3.738 -10.844 1 98.81 293 TRP A N 1
ATOM 2276 C CA . TRP A 1 293 ? 26.609 2.422 -11.398 1 98.81 293 TRP A CA 1
ATOM 2277 C C . TRP A 1 293 ? 27.172 2.277 -12.805 1 98.81 293 TRP A C 1
ATOM 2279 O O . TRP A 1 293 ? 27.391 3.275 -13.492 1 98.81 293 TRP A O 1
ATOM 2289 N N . PRO A 1 294 ? 27.422 1.034 -13.258 1 98.56 294 PRO A N 1
ATOM 2290 C CA . PRO A 1 294 ? 27.859 0.85 -14.641 1 98.56 294 PRO A CA 1
ATOM 2291 C C . PRO A 1 294 ? 26.938 1.516 -15.656 1 98.56 294 PRO A C 1
ATOM 2293 O O . PRO A 1 294 ? 25.719 1.464 -15.508 1 98.56 294 PRO A O 1
ATOM 2296 N N . ALA A 1 295 ? 27.484 2.111 -16.672 1 98.25 295 ALA A N 1
ATOM 2297 C CA . ALA A 1 295 ? 26.734 2.854 -17.672 1 98.25 295 ALA A CA 1
ATOM 2298 C C . ALA A 1 295 ? 25.672 1.977 -18.328 1 98.25 295 ALA A C 1
ATOM 2300 O O . ALA A 1 295 ? 24.562 2.443 -18.609 1 98.25 295 ALA A O 1
ATOM 2301 N N . ALA A 1 296 ? 26.031 0.77 -18.578 1 98.38 296 ALA A N 1
ATOM 2302 C CA . ALA A 1 296 ? 25.094 -0.152 -19.219 1 98.38 296 ALA A CA 1
ATOM 2303 C C . ALA A 1 296 ? 23.859 -0.385 -18.344 1 98.38 296 ALA A C 1
ATOM 2305 O O . ALA A 1 296 ? 22.734 -0.475 -18.844 1 98.38 296 ALA A O 1
ATOM 2306 N N . VAL A 1 297 ? 24.078 -0.484 -17.047 1 98.75 297 VAL A N 1
ATOM 2307 C CA . VAL A 1 297 ? 22.984 -0.696 -16.109 1 98.75 297 VAL A CA 1
ATOM 2308 C C . VAL A 1 297 ? 22.109 0.556 -16.047 1 98.75 297 VAL A C 1
ATOM 2310 O O . VAL A 1 297 ? 20.891 0.468 -16.062 1 98.75 297 VAL A O 1
ATOM 2313 N N . ARG A 1 298 ? 22.703 1.696 -15.969 1 98.69 298 ARG A N 1
ATOM 2314 C CA . ARG A 1 298 ? 21.953 2.951 -15.922 1 98.69 298 ARG A CA 1
ATOM 2315 C C . ARG A 1 298 ? 21.141 3.146 -17.203 1 98.69 298 ARG A C 1
ATOM 2317 O O . ARG A 1 298 ? 20.016 3.629 -17.156 1 98.69 298 ARG A O 1
ATOM 2324 N N . ALA A 1 299 ? 21.688 2.742 -18.359 1 98.44 299 ALA A N 1
ATOM 2325 C CA . ALA A 1 299 ? 20.969 2.863 -19.625 1 98.44 299 ALA A CA 1
ATOM 2326 C C . ALA A 1 299 ? 19.719 2.002 -19.641 1 98.44 299 ALA A C 1
ATOM 2328 O O . ALA A 1 299 ? 18.688 2.398 -20.203 1 98.44 299 ALA A O 1
ATOM 2329 N N . VAL A 1 300 ? 19.812 0.867 -19.047 1 98.56 300 VAL A N 1
ATOM 2330 C CA . VAL A 1 300 ? 18.672 -0.051 -18.984 1 98.56 300 VAL A CA 1
ATOM 2331 C C . VAL A 1 300 ? 17.562 0.552 -18.125 1 98.56 300 VAL A C 1
ATOM 2333 O O . VAL A 1 300 ? 16.375 0.444 -18.469 1 98.56 300 VAL A O 1
ATOM 2336 N N . LEU A 1 301 ? 17.891 1.224 -17.031 1 98.62 301 LEU A N 1
ATOM 2337 C CA . LEU A 1 301 ? 16.922 1.667 -16.047 1 98.62 301 LEU A CA 1
ATOM 2338 C C . LEU A 1 301 ? 16.422 3.076 -16.359 1 98.62 301 LEU A C 1
ATOM 2340 O O . LEU A 1 301 ? 15.281 3.424 -16.062 1 98.62 301 LEU A O 1
ATOM 2344 N N . TRP A 1 302 ? 17.219 3.936 -16.891 1 97 302 TRP A N 1
ATOM 2345 C CA . TRP A 1 302 ? 16.891 5.34 -17.094 1 97 302 TRP A CA 1
ATOM 2346 C C . TRP A 1 302 ? 16.906 5.703 -18.578 1 97 302 TRP A C 1
ATOM 2348 O O . TRP A 1 302 ? 16.594 6.836 -18.938 1 97 302 TRP A O 1
ATOM 2358 N N . GLY A 1 303 ? 17.328 4.906 -19.562 1 86.94 303 GLY A N 1
ATOM 2359 C CA . GLY A 1 303 ? 17.5 5.25 -20.969 1 86.94 303 GLY A CA 1
ATOM 2360 C C . GLY A 1 303 ? 16.25 4.988 -21.797 1 86.94 303 GLY A C 1
ATOM 2361 O O . GLY A 1 303 ? 15.328 4.316 -21.344 1 86.94 303 GLY A O 1
ATOM 2362 N N . MET B 1 1 ? -28.719 11.312 -1.637 1 62.72 1 MET B N 1
ATOM 2363 C CA . MET B 1 1 ? -27.281 11.391 -1.503 1 62.72 1 MET B CA 1
ATOM 2364 C C . MET B 1 1 ? -26.641 10.008 -1.649 1 62.72 1 MET B C 1
ATOM 2366 O O . MET B 1 1 ? -25.797 9.797 -2.525 1 62.72 1 MET B O 1
ATOM 2370 N N . GLU B 1 2 ? -27.188 9.102 -0.812 1 69.81 2 GLU B N 1
ATOM 2371 C CA . GLU B 1 2 ? -26.688 7.73 -0.882 1 69.81 2 GLU B CA 1
ATOM 2372 C C . GLU B 1 2 ? -26.922 7.125 -2.264 1 69.81 2 GLU B C 1
ATOM 2374 O O . GLU B 1 2 ? -26.062 6.426 -2.799 1 69.81 2 GLU B O 1
ATOM 2379 N N . ASN B 1 3 ? -27.875 7.711 -2.865 1 80.38 3 ASN B N 1
ATOM 2380 C CA . ASN B 1 3 ? -28.219 7.168 -4.176 1 80.38 3 ASN B CA 1
ATOM 2381 C C . ASN B 1 3 ? -27.25 7.645 -5.254 1 80.38 3 ASN B C 1
ATOM 2383 O O . ASN B 1 3 ? -26.812 6.852 -6.094 1 80.38 3 ASN B O 1
ATOM 2387 N N . GLY B 1 4 ? -26.859 8.883 -5.051 1 89.94 4 GLY B N 1
ATOM 2388 C CA . GLY B 1 4 ? -25.922 9.422 -6.02 1 89.94 4 GLY B CA 1
ATOM 2389 C C . GLY B 1 4 ? -24.547 8.812 -5.918 1 89.94 4 GLY B C 1
ATOM 2390 O O . GLY B 1 4 ? -23.906 8.523 -6.934 1 89.94 4 GLY B O 1
ATOM 2391 N N . GLN B 1 5 ? -24.156 8.586 -4.707 1 93.81 5 GLN B N 1
ATOM 2392 C CA . GLN B 1 5 ? -22.875 7.961 -4.461 1 93.81 5 GLN B CA 1
ATOM 2393 C C . GLN B 1 5 ? -22.828 6.539 -5.023 1 93.81 5 GLN B C 1
ATOM 2395 O O . GLN B 1 5 ? -21.891 6.176 -5.734 1 93.81 5 GLN B O 1
ATOM 2400 N N . ALA B 1 6 ? -23.844 5.816 -4.695 1 95 6 ALA B N 1
ATOM 2401 C CA . ALA B 1 6 ? -23.938 4.441 -5.18 1 95 6 ALA B CA 1
ATOM 2402 C C . ALA B 1 6 ? -24.031 4.402 -6.703 1 95 6 ALA B C 1
ATOM 2404 O O . ALA B 1 6 ? -23.438 3.523 -7.344 1 95 6 ALA B O 1
ATOM 2405 N N . ALA B 1 7 ? -24.797 5.352 -7.238 1 96.06 7 ALA B N 1
ATOM 2406 C CA . ALA B 1 7 ? -24.953 5.402 -8.688 1 96.06 7 ALA B CA 1
ATOM 2407 C C . ALA B 1 7 ? -23.625 5.688 -9.375 1 96.06 7 ALA B C 1
ATOM 2409 O O . ALA B 1 7 ? -23.297 5.074 -10.398 1 96.06 7 ALA B O 1
ATOM 2410 N N . PHE B 1 8 ? -22.922 6.629 -8.891 1 97.31 8 PHE B N 1
ATOM 2411 C CA . PHE B 1 8 ? -21.625 6.953 -9.469 1 97.31 8 PHE B CA 1
ATOM 2412 C C . PHE B 1 8 ? -20.656 5.773 -9.336 1 97.31 8 PHE B C 1
ATOM 2414 O O . PHE B 1 8 ? -19.953 5.438 -10.289 1 97.31 8 PHE B O 1
ATOM 2421 N N . ARG B 1 9 ? -20.609 5.141 -8.195 1 97.5 9 ARG B N 1
ATOM 2422 C CA . ARG B 1 9 ? -19.797 3.945 -7.973 1 97.5 9 ARG B CA 1
ATOM 2423 C C . ARG B 1 9 ? -20.125 2.867 -9 1 97.5 9 ARG B C 1
ATOM 2425 O O . ARG B 1 9 ? -19.219 2.299 -9.617 1 97.5 9 ARG B O 1
ATOM 2432 N N . ASP B 1 10 ? -21.422 2.605 -9.148 1 97.75 10 ASP B N 1
ATOM 2433 C CA . ASP B 1 10 ? -21.859 1.565 -10.07 1 97.75 10 ASP B CA 1
ATOM 2434 C C . ASP B 1 10 ? -21.453 1.898 -11.508 1 97.75 10 ASP B C 1
ATOM 2436 O O . ASP B 1 10 ? -21.094 1.007 -12.281 1 97.75 10 ASP B O 1
ATOM 2440 N N . ALA B 1 11 ? -21.516 3.148 -11.859 1 98.25 11 ALA B N 1
ATOM 2441 C CA . ALA B 1 11 ? -21.125 3.578 -13.195 1 98.25 11 ALA B CA 1
ATOM 2442 C C . ALA B 1 11 ? -19.641 3.357 -13.43 1 98.25 11 ALA B C 1
ATOM 2444 O O . ALA B 1 11 ? -19.234 2.959 -14.523 1 98.25 11 ALA B O 1
ATOM 2445 N N . LEU B 1 12 ? -18.812 3.662 -12.445 1 98.5 12 LEU B N 1
ATOM 2446 C CA . LEU B 1 12 ? -17.359 3.451 -12.531 1 98.5 12 LEU B CA 1
ATOM 2447 C C . LEU B 1 12 ? -17.047 1.971 -12.711 1 98.5 12 LEU B C 1
ATOM 2449 O O . LEU B 1 12 ? -16.141 1.614 -13.477 1 98.5 12 LEU B O 1
ATOM 2453 N N . ILE B 1 13 ? -17.734 1.111 -11.984 1 98.12 13 ILE B N 1
ATOM 2454 C CA . ILE B 1 13 ? -17.562 -0.333 -12.078 1 98.12 13 ILE B CA 1
ATOM 2455 C C . ILE B 1 13 ? -17.984 -0.825 -13.453 1 98.12 13 ILE B C 1
ATOM 2457 O O . ILE B 1 13 ? -17.281 -1.601 -14.094 1 98.12 13 ILE B O 1
ATOM 2461 N N . ALA B 1 14 ? -19.125 -0.327 -13.906 1 98.19 14 ALA B N 1
ATOM 2462 C CA . ALA B 1 14 ? -19.641 -0.718 -15.219 1 98.19 14 ALA B CA 1
ATOM 2463 C C . ALA B 1 14 ? -18.688 -0.296 -16.328 1 98.19 14 ALA B C 1
ATOM 2465 O O . ALA B 1 14 ? -18.547 -0.996 -17.344 1 98.19 14 ALA B O 1
ATOM 2466 N N . ALA B 1 15 ? -18.047 0.816 -16.109 1 98.44 15 ALA B N 1
ATOM 2467 C CA . ALA B 1 15 ? -17.109 1.345 -17.094 1 98.44 15 ALA B CA 1
ATOM 2468 C C . ALA B 1 15 ? -15.766 0.622 -17.031 1 98.44 15 ALA B C 1
ATOM 2470 O O . ALA B 1 15 ? -14.883 0.858 -17.844 1 98.44 15 ALA B O 1
ATOM 2471 N N . GLY B 1 16 ? -15.539 -0.248 -16.016 1 97.88 16 GLY B N 1
ATOM 2472 C CA . GLY B 1 16 ? -14.32 -1.02 -15.867 1 97.88 16 GLY B CA 1
ATOM 2473 C C . GLY B 1 16 ? -13.195 -0.234 -15.219 1 97.88 16 GLY B C 1
ATOM 2474 O O . GLY B 1 16 ? -12.031 -0.628 -15.297 1 97.88 16 GLY B O 1
ATOM 2475 N N . LEU B 1 17 ? -13.531 0.906 -14.617 1 98.81 17 LEU B N 1
ATOM 2476 C CA . LEU B 1 17 ? -12.508 1.751 -14 1 98.81 17 LEU B CA 1
ATOM 2477 C C . LEU B 1 17 ? -12.211 1.29 -12.578 1 98.81 17 LEU B C 1
ATOM 2479 O O . LEU B 1 17 ? -11.055 1.301 -12.148 1 98.81 17 LEU B O 1
ATOM 2483 N N . LEU B 1 18 ? -13.242 0.903 -11.828 1 98.69 18 LEU B N 1
ATOM 2484 C CA . LEU B 1 18 ? -13.094 0.316 -10.5 1 98.69 18 LEU B CA 1
ATOM 2485 C C . LEU B 1 18 ? -13.398 -1.178 -10.531 1 98.69 18 LEU B C 1
ATOM 2487 O O . LEU B 1 18 ? -14.297 -1.616 -11.25 1 98.69 18 LEU B O 1
ATOM 2491 N N . ILE B 1 19 ? -12.648 -1.916 -9.797 1 98.62 19 ILE B N 1
ATOM 2492 C CA . ILE B 1 19 ? -12.859 -3.35 -9.641 1 98.62 19 ILE B CA 1
ATOM 2493 C C . ILE B 1 19 ? -13.414 -3.641 -8.242 1 98.62 19 ILE B C 1
ATOM 2495 O O . ILE B 1 19 ? -12.703 -3.477 -7.246 1 98.62 19 ILE B O 1
ATOM 2499 N N . PRO B 1 20 ? -14.648 -4.039 -8.133 1 97.19 20 PRO B N 1
ATOM 2500 C CA . PRO B 1 20 ? -15.211 -4.32 -6.809 1 97.19 20 PRO B CA 1
ATOM 2501 C C . PRO B 1 20 ? -14.594 -5.555 -6.152 1 97.19 20 PRO B C 1
ATOM 2503 O O . PRO B 1 20 ? -14.258 -6.52 -6.84 1 97.19 20 PRO B O 1
ATOM 2506 N N . THR B 1 21 ? -14.453 -5.539 -4.84 1 96.62 21 THR B N 1
ATOM 2507 C CA . THR B 1 21 ? -13.898 -6.668 -4.102 1 96.62 21 THR B CA 1
ATOM 2508 C C . THR B 1 21 ? -14.969 -7.336 -3.248 1 96.62 21 THR B C 1
ATOM 2510 O O . THR B 1 21 ? -14.719 -8.383 -2.637 1 96.62 21 THR B O 1
ATOM 2513 N N . GLY B 1 22 ? -16.109 -6.75 -3.168 1 95.06 22 GLY B N 1
ATOM 2514 C CA . GLY B 1 22 ? -17.172 -7.246 -2.307 1 95.06 22 GLY B CA 1
ATOM 2515 C C . GLY B 1 22 ? -17.188 -6.586 -0.94 1 95.06 22 GLY B C 1
ATOM 2516 O O . GLY B 1 22 ? -18.047 -6.895 -0.105 1 95.06 22 GLY B O 1
ATOM 2517 N N . VAL B 1 23 ? -16.297 -5.699 -0.648 1 97.5 23 VAL B N 1
ATOM 2518 C CA . VAL B 1 23 ? -16.234 -4.926 0.585 1 97.5 23 VAL B CA 1
ATOM 2519 C C . VAL B 1 23 ? -16.359 -3.436 0.269 1 97.5 23 VAL B C 1
ATOM 2521 O O . VAL B 1 23 ? -15.641 -2.908 -0.579 1 97.5 23 VAL B O 1
ATOM 2524 N N . ASP B 1 24 ? -17.281 -2.738 0.958 1 96.88 24 ASP B N 1
ATOM 2525 C CA . ASP B 1 24 ? -17.469 -1.307 0.747 1 96.88 24 ASP B CA 1
ATOM 2526 C C . ASP B 1 24 ? -16.188 -0.532 1.058 1 96.88 24 ASP B C 1
ATOM 2528 O O . ASP B 1 24 ? -15.594 -0.719 2.117 1 96.88 24 ASP B O 1
ATOM 2532 N N . GLY B 1 25 ? -15.773 0.324 0.111 1 97.5 25 GLY B N 1
ATOM 2533 C CA . GLY B 1 25 ? -14.609 1.165 0.321 1 97.5 25 GLY B CA 1
ATOM 2534 C C . GLY B 1 25 ? -13.305 0.493 -0.078 1 97.5 25 GLY B C 1
ATOM 2535 O O . GLY B 1 25 ? -12.227 1.035 0.153 1 97.5 25 GLY B O 1
ATOM 2536 N N . LEU B 1 26 ? -13.414 -0.732 -0.604 1 98.44 26 LEU B N 1
ATOM 2537 C CA . LEU B 1 26 ? -12.234 -1.448 -1.079 1 98.44 26 LEU B CA 1
ATOM 2538 C C . LEU B 1 26 ? -12.367 -1.787 -2.561 1 98.44 26 LEU B C 1
ATOM 2540 O O . LEU B 1 26 ? -13.195 -2.613 -2.941 1 98.44 26 LEU B O 1
ATOM 2544 N N . TYR B 1 27 ? -11.5 -1.146 -3.439 1 98.56 27 TYR B N 1
ATOM 2545 C CA . TYR B 1 27 ? -11.602 -1.331 -4.883 1 98.56 27 TYR B CA 1
ATOM 2546 C C . TYR B 1 27 ? -10.227 -1.549 -5.504 1 98.56 27 TYR B C 1
ATOM 2548 O O . TYR B 1 27 ? -9.25 -0.922 -5.098 1 98.56 27 TYR B O 1
ATOM 2556 N N . GLY B 1 28 ? -10.141 -2.508 -6.43 1 98.62 28 GLY B N 1
ATOM 2557 C CA . GLY B 1 28 ? -9.078 -2.422 -7.418 1 98.62 28 GLY B CA 1
ATOM 2558 C C . GLY B 1 28 ? -9.32 -1.35 -8.461 1 98.62 28 GLY B C 1
ATOM 2559 O O . GLY B 1 28 ? -10.422 -0.798 -8.555 1 98.62 28 GLY B O 1
ATOM 2560 N N . ARG B 1 29 ? -8.32 -1.029 -9.188 1 98.81 29 ARG B N 1
ATOM 2561 C CA . ARG B 1 29 ? -8.383 -0.038 -10.258 1 98.81 29 ARG B CA 1
ATOM 2562 C C . ARG B 1 29 ? -7.859 -0.613 -11.57 1 98.81 29 ARG B C 1
ATOM 2564 O O . ARG B 1 29 ? -6.922 -1.413 -11.57 1 98.81 29 ARG B O 1
ATOM 2571 N N . SER B 1 30 ? -8.445 -0.183 -12.648 1 98.75 30 SER B N 1
ATOM 2572 C CA . SER B 1 30 ? -7.969 -0.545 -13.977 1 98.75 30 SER B CA 1
ATOM 2573 C C . SER B 1 30 ? -6.672 0.187 -14.312 1 98.75 30 SER B C 1
ATOM 2575 O O . SER B 1 30 ? -6.27 1.106 -13.602 1 98.75 30 SER B O 1
ATOM 2577 N N . GLY B 1 31 ? -6.102 -0.274 -15.414 1 98.5 31 GLY B N 1
ATOM 2578 C CA . GLY B 1 31 ? -4.941 0.436 -15.922 1 98.5 31 GLY B CA 1
ATOM 2579 C C . GLY B 1 31 ? -5.227 1.89 -16.25 1 98.5 31 GLY B C 1
ATOM 2580 O O . GLY B 1 31 ? -4.383 2.76 -16.016 1 98.5 31 GLY B O 1
ATOM 2581 N N . VAL B 1 32 ? -6.391 2.172 -16.75 1 98.75 32 VAL B N 1
ATOM 2582 C CA . VAL B 1 32 ? -6.785 3.527 -17.109 1 98.75 32 VAL B CA 1
ATOM 2583 C C . VAL B 1 32 ? -6.867 4.398 -15.859 1 98.75 32 VAL B C 1
ATOM 2585 O O . VAL B 1 32 ? -6.312 5.5 -15.828 1 98.75 32 VAL B O 1
ATOM 2588 N N . PHE B 1 33 ? -7.578 3.926 -14.859 1 98.88 33 PHE B N 1
ATOM 2589 C CA . PHE B 1 33 ? -7.688 4.656 -13.602 1 98.88 33 PHE B CA 1
ATOM 2590 C C . PHE B 1 33 ? -6.312 4.922 -13.008 1 98.88 33 PHE B C 1
ATOM 2592 O O . PHE B 1 33 ? -6.012 6.047 -12.602 1 98.88 33 PHE B O 1
ATOM 2599 N N . GLU B 1 34 ? -5.484 3.859 -12.977 1 98.81 34 GLU B N 1
ATOM 2600 C CA . GLU B 1 34 ? -4.156 3.971 -12.383 1 98.81 34 GLU B CA 1
ATOM 2601 C C . GLU B 1 34 ? -3.285 4.957 -13.156 1 98.81 34 GLU B C 1
ATOM 2603 O O . GLU B 1 34 ? -2.504 5.703 -12.562 1 98.81 34 GLU B O 1
ATOM 2608 N N . ASP B 1 35 ? -3.412 4.934 -14.414 1 98.69 35 ASP B N 1
ATOM 2609 C CA . ASP B 1 35 ? -2.645 5.867 -15.234 1 98.69 35 ASP B CA 1
ATOM 2610 C C . ASP B 1 35 ? -3.004 7.316 -14.898 1 98.69 35 ASP B C 1
ATOM 2612 O O . ASP B 1 35 ? -2.129 8.18 -14.852 1 98.69 35 ASP B O 1
ATOM 2616 N N . VAL B 1 36 ? -4.262 7.602 -14.688 1 98.94 36 VAL B N 1
ATOM 2617 C CA . VAL B 1 36 ? -4.707 8.938 -14.297 1 98.94 36 VAL B CA 1
ATOM 2618 C C . VAL B 1 36 ? -4.09 9.32 -12.953 1 98.94 36 VAL B C 1
ATOM 2620 O O . VAL B 1 36 ? -3.602 10.438 -12.781 1 98.94 36 VAL B O 1
ATOM 2623 N N . VAL B 1 37 ? -4.07 8.406 -12.008 1 98.88 37 VAL B N 1
ATOM 2624 C CA . VAL B 1 37 ? -3.477 8.648 -10.703 1 98.88 37 VAL B CA 1
ATOM 2625 C C . VAL B 1 37 ? -1.989 8.961 -10.852 1 98.88 37 VAL B C 1
ATOM 2627 O O . VAL B 1 37 ? -1.472 9.883 -10.227 1 98.88 37 VAL B O 1
ATOM 2630 N N . GLU B 1 38 ? -1.306 8.203 -11.688 1 98.44 38 GLU B N 1
ATOM 2631 C CA . GLU B 1 38 ? 0.13 8.383 -11.891 1 98.44 38 GLU B CA 1
ATOM 2632 C C . GLU B 1 38 ? 0.431 9.734 -12.523 1 98.44 38 GLU B C 1
ATOM 2634 O O . GLU B 1 38 ? 1.411 10.391 -12.172 1 98.44 38 GLU B O 1
ATOM 2639 N N . ARG B 1 39 ? -0.378 10.125 -13.484 1 98.81 39 ARG B N 1
ATOM 2640 C CA . ARG B 1 39 ? -0.182 11.43 -14.117 1 98.81 39 ARG B CA 1
ATOM 2641 C C . ARG B 1 39 ? -0.4 12.562 -13.117 1 98.81 39 ARG B C 1
ATOM 2643 O O . ARG B 1 39 ? 0.332 13.555 -13.125 1 98.81 39 ARG B O 1
ATOM 2650 N N . PHE B 1 40 ? -1.438 12.406 -12.312 1 98.88 40 PHE B N 1
ATOM 2651 C CA . PHE B 1 40 ? -1.661 13.406 -11.281 1 98.88 40 PHE B CA 1
ATOM 2652 C C . PHE B 1 40 ? -0.49 13.445 -10.305 1 98.88 40 PHE B C 1
ATOM 2654 O O . PHE B 1 40 ? -0.063 14.523 -9.883 1 98.88 40 PHE B O 1
ATOM 2661 N N . ASN B 1 41 ? -0.019 12.266 -9.93 1 98.62 41 ASN B N 1
ATOM 2662 C CA . ASN B 1 41 ? 1.162 12.18 -9.078 1 98.62 41 ASN B CA 1
ATOM 2663 C C . ASN B 1 41 ? 2.338 12.953 -9.664 1 98.62 41 ASN B C 1
ATOM 2665 O O . ASN B 1 41 ? 3.012 13.703 -8.953 1 98.62 41 ASN B O 1
ATOM 2669 N N . ASP B 1 42 ? 2.604 12.812 -10.922 1 98.06 42 ASP B N 1
ATOM 2670 C CA . ASP B 1 42 ? 3.66 13.539 -11.617 1 98.06 42 ASP B CA 1
ATOM 2671 C C . ASP B 1 42 ? 3.396 15.039 -11.602 1 98.06 42 ASP B C 1
ATOM 2673 O O . ASP B 1 42 ? 4.328 15.836 -11.484 1 98.06 42 ASP B O 1
ATOM 2677 N N . LEU B 1 43 ? 2.168 15.375 -11.781 1 98.69 43 LEU B N 1
ATOM 2678 C CA . LEU B 1 43 ? 1.788 16.781 -11.781 1 98.69 43 LEU B CA 1
ATOM 2679 C C . LEU B 1 43 ? 2.104 17.438 -10.438 1 98.69 43 LEU B C 1
ATOM 2681 O O . LEU B 1 43 ? 2.564 18.578 -10.383 1 98.69 43 LEU B O 1
ATOM 2685 N N . ILE B 1 44 ? 1.82 16.703 -9.344 1 98.69 44 ILE B N 1
ATOM 2686 C CA . ILE B 1 44 ? 2.154 17.219 -8.016 1 98.69 44 ILE B CA 1
ATOM 2687 C C . ILE B 1 44 ? 3.652 17.5 -7.934 1 98.69 44 ILE B C 1
ATOM 2689 O O . ILE B 1 44 ? 4.066 18.516 -7.383 1 98.69 44 ILE B O 1
ATOM 2693 N N . THR B 1 45 ? 4.469 16.625 -8.492 1 98 45 THR B N 1
ATOM 2694 C CA . THR B 1 45 ? 5.91 16.828 -8.508 1 98 45 THR B CA 1
ATOM 2695 C C . THR B 1 45 ? 6.266 18.078 -9.312 1 98 45 THR B C 1
ATOM 2697 O O . THR B 1 45 ? 7.168 18.828 -8.93 1 98 45 THR B O 1
ATOM 2700 N N . THR B 1 46 ? 5.613 18.297 -10.398 1 97.5 46 THR B N 1
ATOM 2701 C CA . THR B 1 46 ? 5.855 19.469 -11.219 1 97.5 46 THR B CA 1
ATOM 2702 C C . THR B 1 46 ? 5.609 20.75 -10.406 1 97.5 46 THR B C 1
ATOM 2704 O O . THR B 1 46 ? 6.359 21.719 -10.531 1 97.5 46 THR B O 1
ATOM 2707 N N . TRP B 1 47 ? 4.621 20.766 -9.57 1 97.69 47 TRP B N 1
ATOM 2708 C CA . TRP B 1 47 ? 4.207 21.953 -8.836 1 97.69 47 TRP B CA 1
ATOM 2709 C C . TRP B 1 47 ? 4.992 22.094 -7.535 1 97.69 47 TRP B C 1
ATOM 2711 O O . TRP B 1 47 ? 5.172 23.203 -7.027 1 97.69 47 TRP B O 1
ATOM 2721 N N . GLY B 1 48 ? 5.453 21.016 -6.98 1 96.88 48 GLY B N 1
ATOM 2722 C CA . GLY B 1 48 ? 6.082 21.078 -5.672 1 96.88 48 GLY B CA 1
ATOM 2723 C C . GLY B 1 48 ? 7.547 20.688 -5.691 1 96.88 48 GLY B C 1
ATOM 2724 O O . GLY B 1 48 ? 8.281 20.953 -4.734 1 96.88 48 GLY B O 1
ATOM 2725 N N . GLY B 1 49 ? 8.07 20.078 -6.801 1 91.56 49 GLY B N 1
ATOM 2726 C CA . GLY B 1 49 ? 9.398 19.484 -6.848 1 91.56 49 GLY B CA 1
ATOM 2727 C C . GLY B 1 49 ? 10.508 20.516 -6.707 1 91.56 49 GLY B C 1
ATOM 2728 O O . GLY B 1 49 ? 11.578 20.203 -6.188 1 91.56 49 GLY B O 1
ATOM 2729 N N . GLY B 1 50 ? 10.266 21.766 -7.059 1 92.62 50 GLY B N 1
ATOM 2730 C CA . GLY B 1 50 ? 11.273 22.797 -7.02 1 92.62 50 GLY B CA 1
ATOM 2731 C C . GLY B 1 50 ? 11.531 23.328 -5.617 1 92.62 50 GLY B C 1
ATOM 2732 O O . GLY B 1 50 ? 12.5 24.062 -5.391 1 92.62 50 GLY B O 1
ATOM 2733 N N . ASP B 1 51 ? 10.727 22.875 -4.664 1 96.12 51 ASP B N 1
ATOM 2734 C CA . ASP B 1 51 ? 10.844 23.391 -3.303 1 96.12 51 ASP B CA 1
ATOM 2735 C C . ASP B 1 51 ? 12 22.719 -2.562 1 96.12 51 ASP B C 1
ATOM 2737 O O . ASP B 1 51 ? 12.398 23.172 -1.486 1 96.12 51 ASP B O 1
ATOM 2741 N N . GLY B 1 52 ? 12.5 21.625 -3.162 1 95.88 52 GLY B N 1
ATOM 2742 C CA . GLY B 1 52 ? 13.656 20.984 -2.559 1 95.88 52 GLY B CA 1
ATOM 2743 C C . GLY B 1 52 ? 13.297 20.094 -1.388 1 95.88 52 GLY B C 1
ATOM 2744 O O . GLY B 1 52 ? 14.078 19.953 -0.447 1 95.88 52 GLY B O 1
ATOM 2745 N N . ALA B 1 53 ? 12.109 19.562 -1.334 1 98.5 53 ALA B N 1
ATOM 2746 C CA . ALA B 1 53 ? 11.664 18.688 -0.256 1 98.5 53 ALA B CA 1
ATOM 2747 C C . ALA B 1 53 ? 12.469 17.391 -0.234 1 98.5 53 ALA B C 1
ATOM 2749 O O . ALA B 1 53 ? 12.883 16.906 -1.283 1 98.5 53 ALA B O 1
ATOM 2750 N N . ASP B 1 54 ? 12.758 16.906 0.989 1 98.31 54 ASP B N 1
ATOM 2751 C CA . ASP B 1 54 ? 13.281 15.555 1.168 1 98.31 54 ASP B CA 1
ATOM 2752 C C . ASP B 1 54 ? 12.219 14.508 0.834 1 98.31 54 ASP B C 1
ATOM 2754 O O . ASP B 1 54 ? 11.172 14.453 1.479 1 98.31 54 ASP B O 1
ATOM 2758 N N . VAL B 1 55 ? 12.5 13.656 -0.19 1 98.69 55 VAL B N 1
ATOM 2759 C CA . VAL B 1 55 ? 11.523 12.656 -0.611 1 98.69 55 VAL B CA 1
ATOM 2760 C C . VAL B 1 55 ? 11.625 11.43 0.296 1 98.69 55 VAL B C 1
ATOM 2762 O O . VAL B 1 55 ? 12.695 10.852 0.451 1 98.69 55 VAL B O 1
ATOM 2765 N N . MET B 1 56 ? 10.531 11.078 0.933 1 98.75 56 MET B N 1
ATOM 2766 C CA . MET B 1 56 ? 10.391 9.859 1.728 1 98.75 56 MET B CA 1
ATOM 2767 C C . MET B 1 56 ? 9.172 9.055 1.279 1 98.75 56 MET B C 1
ATOM 2769 O O . MET B 1 56 ? 8.117 9.625 1.009 1 98.75 56 MET B O 1
ATOM 2773 N N . ARG B 1 57 ? 9.336 7.773 1.063 1 98.88 57 ARG B N 1
ATOM 2774 C CA . ARG B 1 57 ? 8.25 6.855 0.725 1 98.88 57 ARG B CA 1
ATOM 2775 C C . ARG B 1 57 ? 8.125 5.75 1.77 1 98.88 57 ARG B C 1
ATOM 2777 O O . ARG B 1 57 ? 9.078 5.012 2.02 1 98.88 57 ARG B O 1
ATOM 2784 N N . PHE B 1 58 ? 6.957 5.703 2.391 1 98.69 58 PHE B N 1
ATOM 2785 C CA . PHE B 1 58 ? 6.734 4.719 3.443 1 98.69 58 PHE B CA 1
ATOM 2786 C C . PHE B 1 58 ? 5.711 3.678 3.002 1 98.69 58 PHE B C 1
ATOM 2788 O O . PHE B 1 58 ? 4.805 3.98 2.227 1 98.69 58 PHE B O 1
ATOM 2795 N N . PRO B 1 59 ? 5.852 2.379 3.432 1 98.62 59 PRO B N 1
ATOM 2796 C CA . PRO B 1 59 ? 4.781 1.395 3.246 1 98.62 59 PRO B CA 1
ATOM 2797 C C . PRO B 1 59 ? 3.506 1.762 4 1 98.62 59 PRO B C 1
ATOM 2799 O O . PRO B 1 59 ? 3.502 2.713 4.785 1 98.62 59 PRO B O 1
ATOM 2802 N N . PRO B 1 60 ? 2.383 1.078 3.719 1 98.75 60 PRO B N 1
ATOM 2803 C CA . PRO B 1 60 ? 1.11 1.397 4.371 1 98.75 60 PRO B CA 1
ATOM 2804 C C . PRO B 1 60 ? 1.061 0.938 5.824 1 98.75 60 PRO B C 1
ATOM 2806 O O . PRO B 1 60 ? 0.074 0.333 6.25 1 98.75 60 PRO B O 1
ATOM 2809 N N . GLY B 1 61 ? 2.037 1.293 6.602 1 98.56 61 GLY B N 1
ATOM 2810 C CA . GLY B 1 61 ? 2.121 0.928 8.008 1 98.56 61 GLY B CA 1
ATOM 2811 C C . GLY B 1 61 ? 3.121 1.767 8.781 1 98.56 61 GLY B C 1
ATOM 2812 O O . GLY B 1 61 ? 4.082 2.283 8.211 1 98.56 61 GLY B O 1
ATOM 2813 N N . VAL B 1 62 ? 2.875 1.885 10.039 1 98.5 62 VAL B N 1
ATOM 2814 C CA . VAL B 1 62 ? 3.773 2.533 10.992 1 98.5 62 VAL B CA 1
ATOM 2815 C C . VAL B 1 62 ? 4.012 1.614 12.188 1 98.5 62 VAL B C 1
ATOM 2817 O O . VAL B 1 62 ? 3.26 0.661 12.406 1 98.5 62 VAL B O 1
ATOM 2820 N N . ALA B 1 63 ? 5.074 1.926 12.906 1 98.38 63 ALA B N 1
ATOM 2821 C CA . ALA B 1 63 ? 5.348 1.183 14.133 1 98.38 63 ALA B CA 1
ATOM 2822 C C . ALA B 1 63 ? 4.242 1.409 15.164 1 98.38 63 ALA B C 1
ATOM 2824 O O . ALA B 1 63 ? 3.824 2.545 15.398 1 98.38 63 ALA B O 1
ATOM 2825 N N . ARG B 1 64 ? 3.811 0.346 15.836 1 98.12 64 ARG B N 1
ATOM 2826 C CA . ARG B 1 64 ? 2.744 0.419 16.828 1 98.12 64 ARG B CA 1
ATOM 2827 C C . ARG B 1 64 ? 3.088 1.414 17.922 1 98.12 64 ARG B C 1
ATOM 2829 O O . ARG B 1 64 ? 2.248 2.223 18.328 1 98.12 64 ARG B O 1
ATOM 2836 N N . HIS B 1 65 ? 4.336 1.367 18.422 1 97.25 65 HIS B N 1
ATOM 2837 C CA . HIS B 1 65 ? 4.703 2.25 19.516 1 97.25 65 HIS B CA 1
ATOM 2838 C C . HIS B 1 65 ? 4.637 3.715 19.094 1 97.25 65 HIS B C 1
ATOM 2840 O O . HIS B 1 65 ? 4.258 4.578 19.891 1 97.25 65 HIS B O 1
ATOM 2846 N N . GLN B 1 66 ? 5.016 4.012 17.859 1 97.44 66 GLN B N 1
ATOM 2847 C CA . GLN B 1 66 ? 4.91 5.375 17.344 1 97.44 66 GLN B CA 1
ATOM 2848 C C . GLN B 1 66 ? 3.447 5.781 17.172 1 97.44 66 GLN B C 1
ATOM 2850 O O . GLN B 1 66 ? 3.082 6.93 17.422 1 97.44 66 GLN B O 1
ATOM 2855 N N . PHE B 1 67 ? 2.65 4.852 16.781 1 98.25 67 PHE B N 1
ATOM 2856 C CA . PHE B 1 67 ? 1.221 5.098 16.641 1 98.25 67 PHE B CA 1
ATOM 2857 C C . PHE B 1 67 ? 0.586 5.422 17.984 1 98.25 67 PHE B C 1
ATOM 2859 O O . PHE B 1 67 ? -0.194 6.367 18.094 1 98.25 67 PHE B O 1
ATOM 2866 N N . GLU B 1 68 ? 0.906 4.637 18.938 1 97.62 68 GLU B N 1
ATOM 2867 C CA . GLU B 1 68 ? 0.425 4.863 20.312 1 97.62 68 GLU B CA 1
ATOM 2868 C C . GLU B 1 68 ? 0.862 6.23 20.828 1 97.62 68 GLU B C 1
ATOM 2870 O O . GLU B 1 68 ? 0.069 6.949 21.438 1 97.62 68 GLU B O 1
ATOM 2875 N N . GLN B 1 69 ? 2.049 6.582 20.484 1 96.44 69 GLN B N 1
ATOM 2876 C CA . GLN B 1 69 ? 2.588 7.859 20.938 1 96.44 69 GLN B CA 1
ATOM 2877 C C . GLN B 1 69 ? 1.939 9.031 20.203 1 96.44 69 GLN B C 1
ATOM 2879 O O . GLN B 1 69 ? 1.794 10.117 20.766 1 96.44 69 GLN B O 1
ATOM 2884 N N . SER B 1 70 ? 1.519 8.883 19.016 1 96.69 70 SER B N 1
ATOM 2885 C CA . SER B 1 70 ? 0.99 9.945 18.156 1 96.69 70 SER B CA 1
ATOM 2886 C C . SER B 1 70 ? -0.289 10.539 18.75 1 96.69 70 SER B C 1
ATOM 2888 O O . SER B 1 70 ? -0.694 11.641 18.375 1 96.69 70 SER B O 1
ATOM 2890 N N . GLY B 1 71 ? -1.006 9.742 19.578 1 95 71 GLY B N 1
ATOM 2891 C CA . GLY B 1 71 ? -2.273 10.188 20.141 1 95 71 GLY B CA 1
ATOM 2892 C C . GLY B 1 71 ? -3.438 10.016 19.188 1 95 71 GLY B C 1
ATOM 2893 O O . GLY B 1 71 ? -4.535 10.516 19.438 1 95 71 GLY B O 1
ATOM 2894 N N . TYR B 1 72 ? -3.225 9.32 18.141 1 97.69 72 TYR B N 1
ATOM 2895 C CA . TYR B 1 72 ? -4.273 9.125 17.156 1 97.69 72 TYR B CA 1
ATOM 2896 C C . TYR B 1 72 ? -5.512 8.5 17.781 1 97.69 72 TYR B C 1
ATOM 2898 O O . TYR B 1 72 ? -6.641 8.906 17.484 1 97.69 72 TYR B O 1
ATOM 2906 N N . LEU B 1 73 ? -5.324 7.598 18.688 1 97.69 73 LEU B N 1
ATOM 2907 C CA . LEU B 1 73 ? -6.422 6.852 19.297 1 97.69 73 LEU B CA 1
ATOM 2908 C C . LEU B 1 73 ? -7.23 7.746 20.234 1 97.69 73 LEU B C 1
ATOM 2910 O O . LEU B 1 73 ? -8.367 7.41 20.594 1 97.69 73 LEU B O 1
ATOM 2914 N N . LYS B 1 74 ? -6.645 8.867 20.625 1 96.94 74 LYS B N 1
ATOM 2915 C CA . LYS B 1 74 ? -7.375 9.812 21.469 1 96.94 74 LYS B CA 1
ATOM 2916 C C . LYS B 1 74 ? -8.477 10.516 20.688 1 96.94 74 LYS B C 1
ATOM 2918 O O . LYS B 1 74 ? -9.523 10.852 21.234 1 96.94 74 LYS B O 1
ATOM 2923 N N . SER B 1 75 ? -8.195 10.695 19.422 1 97.25 75 SER B N 1
ATOM 2924 C CA . SER B 1 75 ? -9.086 11.523 18.625 1 97.25 75 SER B CA 1
ATOM 2925 C C . SER B 1 75 ? -9.891 10.68 17.625 1 97.25 75 SER B C 1
ATOM 2927 O O . SER B 1 75 ? -11.008 11.039 17.266 1 97.25 75 SER B O 1
ATOM 2929 N N . PHE B 1 76 ? -9.289 9.57 17.156 1 98.19 76 PHE B N 1
ATOM 2930 C CA . PHE B 1 76 ? -9.891 8.852 16.031 1 98.19 76 PHE B CA 1
ATOM 2931 C C . PHE B 1 76 ? -9.805 7.344 16.25 1 98.19 76 PHE B C 1
ATOM 2933 O O . PHE B 1 76 ? -9.359 6.609 15.375 1 98.19 76 PHE B O 1
ATOM 2940 N N . PRO B 1 77 ? -10.273 6.828 17.391 1 98.12 77 PRO B N 1
ATOM 2941 C CA . PRO B 1 77 ? -10.211 5.379 17.609 1 98.12 77 PRO B CA 1
ATOM 2942 C C . PRO B 1 77 ? -10.992 4.602 16.547 1 98.12 77 PRO B C 1
ATOM 2944 O O . PRO B 1 77 ? -10.586 3.504 16.156 1 98.12 77 PRO B O 1
ATOM 2947 N N . HIS B 1 78 ? -12.008 5.125 15.984 1 97.06 78 HIS B N 1
ATOM 2948 C CA . HIS B 1 78 ? -12.938 4.453 15.078 1 97.06 78 HIS B CA 1
ATOM 2949 C C . HIS B 1 78 ? -12.336 4.293 13.688 1 97.06 78 HIS B C 1
ATOM 2951 O O . HIS B 1 78 ? -12.844 3.518 12.875 1 97.06 78 HIS B O 1
ATOM 2957 N N . LEU B 1 79 ? -11.273 5.012 13.383 1 98.5 79 LEU B N 1
ATOM 2958 C CA . LEU B 1 79 ? -10.68 4.98 12.047 1 98.5 79 LEU B CA 1
ATOM 2959 C C . LEU B 1 79 ? -9.43 4.105 12.031 1 98.5 79 LEU B C 1
ATOM 2961 O O . LEU B 1 79 ? -8.961 3.715 10.961 1 98.5 79 LEU B O 1
ATOM 2965 N N . ALA B 1 80 ? -8.938 3.77 13.172 1 98.62 80 ALA B N 1
ATOM 2966 C CA . ALA B 1 80 ? -7.648 3.084 13.289 1 98.62 80 ALA B CA 1
ATOM 2967 C C . ALA B 1 80 ? -7.754 1.642 12.797 1 98.62 80 ALA B C 1
ATOM 2969 O O . ALA B 1 80 ? -8.797 1.006 12.938 1 98.62 80 ALA B O 1
ATOM 2970 N N . GLY B 1 81 ? -6.699 1.131 12.141 1 98.81 81 GLY B N 1
ATOM 2971 C CA . GLY B 1 81 ? -6.551 -0.263 11.758 1 98.81 81 GLY B CA 1
ATOM 2972 C C . GLY B 1 81 ? -5.301 -0.911 12.32 1 98.81 81 GLY B C 1
ATOM 2973 O O . GLY B 1 81 ? -4.188 -0.592 11.898 1 98.81 81 GLY B O 1
ATOM 2974 N N . THR B 1 82 ? -5.461 -1.8 13.289 1 98.81 82 THR B N 1
ATOM 2975 C CA . THR B 1 82 ? -4.34 -2.555 13.836 1 98.81 82 THR B CA 1
ATOM 2976 C C . THR B 1 82 ? -4.172 -3.883 13.109 1 98.81 82 THR B C 1
ATOM 2978 O O . THR B 1 82 ? -5.152 -4.484 12.664 1 98.81 82 THR B O 1
ATOM 2981 N N . VAL B 1 83 ? -2.949 -4.336 12.984 1 98.88 83 VAL B N 1
ATOM 2982 C CA . VAL B 1 83 ? -2.666 -5.582 12.281 1 98.88 83 VAL B CA 1
ATOM 2983 C C . VAL B 1 83 ? -2.416 -6.703 13.289 1 98.88 83 VAL B C 1
ATOM 2985 O O . VAL B 1 83 ? -1.616 -6.543 14.211 1 98.88 83 VAL B O 1
ATOM 2988 N N . HIS B 1 84 ? -3.119 -7.77 13.148 1 98.88 84 HIS B N 1
ATOM 2989 C CA . HIS B 1 84 ? -3.02 -8.93 14.031 1 98.88 84 HIS B CA 1
ATOM 2990 C C . HIS B 1 84 ? -2.602 -10.172 13.258 1 98.88 84 HIS B C 1
ATOM 2992 O O . HIS B 1 84 ? -2.912 -10.305 12.07 1 98.88 84 HIS B O 1
ATOM 2998 N N . ALA B 1 85 ? -1.881 -11.07 13.922 1 98.75 85 ALA B N 1
ATOM 2999 C CA . ALA B 1 85 ? -1.358 -12.266 13.266 1 98.75 85 ALA B CA 1
ATOM 3000 C C . ALA B 1 85 ? -1.481 -13.484 14.172 1 98.75 85 ALA B C 1
ATOM 3002 O O . ALA B 1 85 ? -1.65 -13.352 15.391 1 98.75 85 ALA B O 1
ATOM 3003 N N . PHE B 1 86 ? -1.5 -14.641 13.547 1 98.56 86 PHE B N 1
ATOM 3004 C CA . PHE B 1 86 ? -1.447 -15.922 14.242 1 98.56 86 PHE B CA 1
ATOM 3005 C C . PHE B 1 86 ? -0.083 -16.141 14.883 1 98.56 86 PHE B C 1
ATOM 3007 O O . PHE B 1 86 ? 0.947 -16.047 14.211 1 98.56 86 PHE B O 1
ATOM 3014 N N . LYS B 1 87 ? -0.07 -16.375 16.141 1 97.06 87 LYS B N 1
ATOM 3015 C CA . LYS B 1 87 ? 1.184 -16.625 16.844 1 97.06 87 LYS B CA 1
ATOM 3016 C C . LYS B 1 87 ? 1.161 -17.969 17.562 1 97.06 87 LYS B C 1
ATOM 3018 O O . LYS B 1 87 ? 1.975 -18.219 18.453 1 97.06 87 LYS B O 1
ATOM 3023 N N . GLY B 1 88 ? 0.227 -18.797 17.188 1 96.69 88 GLY B N 1
ATOM 3024 C CA . GLY B 1 88 ? 0.047 -20.078 17.859 1 96.69 88 GLY B CA 1
ATOM 3025 C C . GLY B 1 88 ? 0.877 -21.188 17.25 1 96.69 88 GLY B C 1
ATOM 3026 O O . GLY B 1 88 ? 1.621 -20.969 16.297 1 96.69 88 GLY B O 1
ATOM 3027 N N . ASP B 1 89 ? 0.731 -22.391 17.906 1 96.44 89 ASP B N 1
ATOM 3028 C CA . ASP B 1 89 ? 1.406 -23.594 17.438 1 96.44 89 ASP B CA 1
ATOM 3029 C C . ASP B 1 89 ? 0.471 -24.453 16.594 1 96.44 89 ASP B C 1
ATOM 3031 O O . ASP B 1 89 ? -0.572 -23.984 16.141 1 96.44 89 ASP B O 1
ATOM 3035 N N . GLU B 1 90 ? 0.891 -25.625 16.312 1 96.56 90 GLU B N 1
ATOM 3036 C CA . GLU B 1 90 ? 0.134 -26.531 15.453 1 96.56 90 GLU B CA 1
ATOM 3037 C C . GLU B 1 90 ? -1.24 -26.828 16.031 1 96.56 90 GLU B C 1
ATOM 3039 O O . GLU B 1 90 ? -2.215 -27 15.305 1 96.56 90 GLU B O 1
ATOM 3044 N N . ARG B 1 91 ? -1.328 -26.984 17.375 1 97 91 ARG B N 1
ATOM 3045 C CA . ARG B 1 91 ? -2.617 -27.219 18.016 1 97 91 ARG B CA 1
ATOM 3046 C C . ARG B 1 91 ? -3.555 -26.031 17.828 1 97 91 ARG B C 1
ATOM 3048 O O . ARG B 1 91 ? -4.727 -26.219 17.484 1 97 91 ARG B O 1
ATOM 3055 N N . ALA B 1 92 ? -3.025 -24.875 18.047 1 97.56 92 ALA B N 1
ATOM 3056 C CA . ALA B 1 92 ? -3.799 -23.656 17.812 1 97.56 92 ALA B CA 1
ATOM 3057 C C . ALA B 1 92 ? -4.223 -23.547 16.344 1 97.56 92 ALA B C 1
ATOM 3059 O O . ALA B 1 92 ? -5.312 -23.062 16.047 1 97.56 92 ALA B O 1
ATOM 3060 N N . HIS B 1 93 ? -3.318 -23.969 15.492 1 97.88 93 HIS B N 1
ATOM 3061 C CA . HIS B 1 93 ? -3.621 -23.953 14.07 1 97.88 93 HIS B CA 1
ATOM 3062 C C . HIS B 1 93 ? -4.789 -24.875 13.742 1 97.88 93 HIS B C 1
ATOM 3064 O O . HIS B 1 93 ? -5.684 -24.516 12.977 1 97.88 93 HIS B O 1
ATOM 3070 N N . GLN B 1 94 ? -4.789 -26.062 14.258 1 97.5 94 GLN B N 1
ATOM 3071 C CA . GLN B 1 94 ? -5.898 -27 14.039 1 97.5 94 GLN B CA 1
ATOM 3072 C C . GLN B 1 94 ? -7.211 -26.406 14.539 1 97.5 94 GLN B C 1
ATOM 3074 O O . GLN B 1 94 ? -8.258 -26.562 13.898 1 97.5 94 GLN B O 1
ATOM 3079 N N . SER B 1 95 ? -7.141 -25.781 15.703 1 97.88 95 SER B N 1
ATOM 3080 C CA . SER B 1 95 ? -8.328 -25.125 16.234 1 97.88 95 SER B CA 1
ATOM 3081 C C . SER B 1 95 ? -8.812 -24.031 15.281 1 97.88 95 SER B C 1
ATOM 3083 O O . SER B 1 95 ? -10.016 -23.875 15.062 1 97.88 95 SER B O 1
ATOM 3085 N N . LEU B 1 96 ? -7.875 -23.234 14.766 1 97.88 96 LEU B N 1
ATOM 3086 C CA . LEU B 1 96 ? -8.195 -22.188 13.797 1 97.88 96 LEU B CA 1
ATOM 3087 C C . LEU B 1 96 ? -8.914 -22.766 12.578 1 97.88 96 LEU B C 1
ATOM 3089 O O . LEU B 1 96 ? -9.945 -22.25 12.156 1 97.88 96 LEU B O 1
ATOM 3093 N N . LEU B 1 97 ? -8.391 -23.844 12.016 1 97.5 97 LEU B N 1
ATOM 3094 C CA . LEU B 1 97 ? -8.969 -24.469 10.836 1 97.5 97 LEU B CA 1
ATOM 3095 C C . LEU B 1 97 ? -10.359 -25.016 11.125 1 97.5 97 LEU B C 1
ATOM 3097 O O . LEU B 1 97 ? -11.258 -24.922 10.289 1 97.5 97 LEU B O 1
ATOM 3101 N N . ARG B 1 98 ? -10.562 -25.625 12.297 1 97.81 98 ARG B N 1
ATOM 3102 C CA . ARG B 1 98 ? -11.875 -26.125 12.703 1 97.81 98 ARG B CA 1
ATOM 3103 C C . ARG B 1 98 ? -12.898 -25 12.766 1 97.81 98 ARG B C 1
ATOM 3105 O O . ARG B 1 98 ? -14.016 -25.141 12.273 1 97.81 98 ARG B O 1
ATOM 3112 N N . ARG B 1 99 ? -12.484 -23.922 13.359 1 97.44 99 ARG B N 1
ATOM 3113 C CA . ARG B 1 99 ? -13.383 -22.781 13.484 1 97.44 99 ARG B CA 1
ATOM 3114 C C . ARG B 1 99 ? -13.758 -22.234 12.109 1 97.44 99 ARG B C 1
ATOM 3116 O O . ARG B 1 99 ? -14.914 -21.891 11.867 1 97.44 99 ARG B O 1
ATOM 3123 N N . LEU B 1 100 ? -12.766 -22.125 11.25 1 96.38 100 LEU B N 1
ATOM 3124 C CA . LEU B 1 100 ? -13.016 -21.688 9.891 1 96.38 100 LEU B CA 1
ATOM 3125 C C . LEU B 1 100 ? -14.016 -22.594 9.188 1 96.38 100 LEU B C 1
ATOM 3127 O O . LEU B 1 100 ? -14.961 -22.109 8.555 1 96.38 100 LEU B O 1
ATOM 3131 N N . GLU B 1 101 ? -13.82 -23.844 9.32 1 96.19 101 GLU B N 1
ATOM 3132 C CA . GLU B 1 101 ? -14.68 -24.828 8.68 1 96.19 101 GLU B CA 1
ATOM 3133 C C . GLU B 1 101 ? -16.109 -24.75 9.211 1 96.19 101 GLU B C 1
ATOM 3135 O O . GLU B 1 101 ? -17.062 -24.922 8.461 1 96.19 101 GLU B O 1
ATOM 3140 N N . GLU B 1 102 ? -16.281 -24.484 10.453 1 97.31 102 GLU B N 1
ATOM 3141 C CA . GLU B 1 102 ? -17.578 -24.453 11.102 1 97.31 102 GLU B CA 1
ATOM 3142 C C . GLU B 1 102 ? -18.234 -23.078 10.992 1 97.31 102 GLU B C 1
ATOM 3144 O O . GLU B 1 102 ? -19.328 -22.875 11.5 1 97.31 102 GLU B O 1
ATOM 3149 N N . GLY B 1 103 ? -17.547 -22.141 10.422 1 94.88 103 GLY B N 1
ATOM 3150 C CA . GLY B 1 103 ? -18.094 -20.812 10.266 1 94.88 103 GLY B CA 1
ATOM 3151 C C . GLY B 1 103 ? -18.094 -20.016 11.555 1 94.88 103 GLY B C 1
ATOM 3152 O O . GLY B 1 103 ? -18.906 -19.094 11.727 1 94.88 103 GLY B O 1
ATOM 3153 N N . GLU B 1 104 ? -17.188 -20.422 12.477 1 96.69 104 GLU B N 1
ATOM 3154 C CA . GLU B 1 104 ? -17.047 -19.688 13.734 1 96.69 104 GLU B CA 1
ATOM 3155 C C . GLU B 1 104 ? -16.031 -18.562 13.609 1 96.69 104 GLU B C 1
ATOM 3157 O O . GLU B 1 104 ? -15.188 -18.578 12.711 1 96.69 104 GLU B O 1
ATOM 3162 N N . GLU B 1 105 ? -16.234 -17.625 14.523 1 96.25 105 GLU B N 1
ATOM 3163 C CA . GLU B 1 105 ? -15.25 -16.547 14.555 1 96.25 105 GLU B CA 1
ATOM 3164 C C . GLU B 1 105 ? -13.867 -17.078 14.914 1 96.25 105 GLU B C 1
ATOM 3166 O O . GLU B 1 105 ? -13.719 -17.844 15.867 1 96.25 105 GLU B O 1
ATOM 3171 N N . TRP B 1 106 ? -12.883 -16.719 14.141 1 97.5 106 TRP B N 1
ATOM 3172 C CA . TRP B 1 106 ? -11.539 -17.266 14.32 1 97.5 106 TRP B CA 1
ATOM 3173 C C . TRP B 1 106 ? -10.531 -16.156 14.594 1 97.5 106 TRP B C 1
ATOM 3175 O O . TRP B 1 106 ? -9.406 -16.422 15.023 1 97.5 106 TRP B O 1
ATOM 3185 N N . THR B 1 107 ? -10.891 -14.898 14.422 1 97.06 107 THR B N 1
ATOM 3186 C CA . THR B 1 107 ? -9.945 -13.789 14.461 1 97.06 107 THR B CA 1
ATOM 3187 C C . THR B 1 107 ? -9.664 -13.367 15.898 1 97.06 107 THR B C 1
ATOM 3189 O O . THR B 1 107 ? -8.719 -12.625 16.156 1 97.06 107 THR B O 1
ATOM 3192 N N . ASP B 1 108 ? -10.477 -13.781 16.828 1 93.62 108 ASP B N 1
ATOM 3193 C CA . ASP B 1 108 ? -10.281 -13.398 18.234 1 93.62 108 ASP B CA 1
ATOM 3194 C C . ASP B 1 108 ? -9.008 -14.031 18.797 1 93.62 108 ASP B C 1
ATOM 3196 O O . ASP B 1 108 ? -8.539 -13.641 19.859 1 93.62 108 ASP B O 1
ATOM 3200 N N . ALA B 1 109 ? -8.477 -15.008 18.062 1 93 109 ALA B N 1
ATOM 3201 C CA . ALA B 1 109 ? -7.25 -15.672 18.5 1 93 109 ALA B CA 1
ATOM 3202 C C . ALA B 1 109 ? -6.016 -15.008 17.906 1 93 109 ALA B C 1
ATOM 3204 O O . ALA B 1 109 ? -4.883 -15.344 18.25 1 93 109 ALA B O 1
ATOM 3205 N N . GLN B 1 110 ? -6.227 -14.102 17 1 97.38 110 GLN B N 1
ATOM 3206 C CA . GLN B 1 110 ? -5.102 -13.367 16.422 1 97.38 110 GLN B CA 1
ATOM 3207 C C . GLN B 1 110 ? -4.57 -12.32 17.406 1 97.38 110 GLN B C 1
ATOM 3209 O O . GLN B 1 110 ? -5.348 -11.68 18.109 1 97.38 110 GLN B O 1
ATOM 3214 N N . LEU B 1 111 ? -3.258 -12.18 17.422 1 98.06 111 LEU B N 1
ATOM 3215 C CA . LEU B 1 111 ? -2.635 -11.258 18.359 1 98.06 111 LEU B CA 1
ATOM 3216 C C . LEU B 1 111 ? -2.039 -10.055 17.625 1 98.06 111 LEU B C 1
ATOM 3218 O O . LEU B 1 111 ? -1.504 -10.203 16.531 1 98.06 111 LEU B O 1
ATOM 3222 N N . ALA B 1 112 ? -2.057 -8.945 18.281 1 98.31 112 ALA B N 1
ATOM 3223 C CA . ALA B 1 112 ? -1.562 -7.707 17.688 1 98.31 112 ALA B CA 1
ATOM 3224 C C . ALA B 1 112 ? -0.082 -7.82 17.344 1 98.31 112 ALA B C 1
ATOM 3226 O O . ALA B 1 112 ? 0.703 -8.383 18.094 1 98.31 112 ALA B O 1
ATOM 3227 N N . THR B 1 113 ? 0.274 -7.312 16.188 1 98.56 113 THR B N 1
ATOM 3228 C CA . THR B 1 113 ? 1.671 -7.184 15.797 1 98.56 113 THR B CA 1
ATOM 3229 C C . THR B 1 113 ? 2.225 -5.82 16.188 1 98.56 113 THR B C 1
ATOM 3231 O O . THR B 1 113 ? 1.567 -5.062 16.906 1 98.56 113 THR B O 1
ATOM 3234 N N . ASN B 1 114 ? 3.447 -5.516 15.727 1 98.44 114 ASN B N 1
ATOM 3235 C CA . ASN B 1 114 ? 4.059 -4.219 15.984 1 98.44 114 ASN B CA 1
ATOM 3236 C C . ASN B 1 114 ? 3.828 -3.252 14.828 1 98.44 114 ASN B C 1
ATOM 3238 O O . ASN B 1 114 ? 4.469 -2.201 14.75 1 98.44 114 ASN B O 1
ATOM 3242 N N . VAL B 1 115 ? 2.916 -3.619 13.953 1 98.69 115 VAL B N 1
ATOM 3243 C CA . VAL B 1 115 ? 2.58 -2.801 12.789 1 98.69 115 VAL B CA 1
ATOM 3244 C C . VAL B 1 115 ? 1.127 -2.344 12.883 1 98.69 115 VAL B C 1
ATOM 3246 O O . VAL B 1 115 ? 0.24 -3.135 13.211 1 98.69 115 VAL B O 1
ATOM 3249 N N . VAL B 1 116 ? 0.883 -1.089 12.703 1 98.81 116 VAL B N 1
ATOM 3250 C CA . VAL B 1 116 ? -0.436 -0.485 12.547 1 98.81 116 VAL B CA 1
ATOM 3251 C C . VAL B 1 116 ? -0.536 0.198 11.188 1 98.81 116 VAL B C 1
ATOM 3253 O O . VAL B 1 116 ? 0.443 0.767 10.695 1 98.81 116 VAL B O 1
ATOM 3256 N N . LEU B 1 117 ? -1.699 0.081 10.562 1 98.88 117 LEU B N 1
ATOM 3257 C CA . LEU B 1 117 ? -1.854 0.74 9.266 1 98.88 117 LEU B CA 1
ATOM 3258 C C . LEU B 1 117 ? -1.841 2.256 9.43 1 98.88 117 LEU B C 1
ATOM 3260 O O . LEU B 1 117 ? -2.465 2.795 10.344 1 98.88 117 LEU B O 1
ATOM 3264 N N . THR B 1 118 ? -1.108 2.928 8.57 1 98.75 118 THR B N 1
ATOM 3265 C CA . THR B 1 118 ? -0.945 4.371 8.68 1 98.75 118 THR B CA 1
ATOM 3266 C C . THR B 1 118 ? -2.225 5.094 8.266 1 98.75 118 THR B C 1
ATOM 3268 O O . THR B 1 118 ? -2.744 4.871 7.168 1 98.75 118 THR B O 1
ATOM 3271 N N . PRO B 1 119 ? -2.793 6.008 9.086 1 98.56 119 PRO B N 1
ATOM 3272 C CA . PRO B 1 119 ? -4.043 6.691 8.75 1 98.56 119 PRO B CA 1
ATOM 3273 C C . PRO B 1 119 ? -3.816 7.945 7.902 1 98.56 119 PRO B C 1
ATOM 3275 O O . PRO B 1 119 ? -4.762 8.477 7.316 1 98.56 119 PRO B O 1
ATOM 3278 N N . ALA B 1 120 ? -2.594 8.469 7.938 1 98.5 120 ALA B N 1
ATOM 3279 C CA . ALA B 1 120 ? -2.145 9.602 7.125 1 98.5 120 ALA B CA 1
ATOM 3280 C C . ALA B 1 120 ? -0.68 9.438 6.73 1 98.5 120 ALA B C 1
ATOM 3282 O O . ALA B 1 120 ? 0.125 8.914 7.504 1 98.5 120 ALA B O 1
ATOM 3283 N N . ALA B 1 121 ? -0.368 9.922 5.578 1 98.75 121 ALA B N 1
ATOM 3284 C CA . ALA B 1 121 ? 0.963 9.664 5.031 1 98.75 121 ALA B CA 1
ATOM 3285 C C . ALA B 1 121 ? 2.041 10.328 5.887 1 98.75 121 ALA B C 1
ATOM 3287 O O . ALA B 1 121 ? 3.178 9.852 5.941 1 98.75 121 ALA B O 1
ATOM 3288 N N . CYS B 1 122 ? 1.754 11.352 6.637 1 98.62 122 CYS B N 1
ATOM 3289 C CA . CYS B 1 122 ? 2.773 12.164 7.289 1 98.62 122 CYS B CA 1
ATOM 3290 C C . CYS B 1 122 ? 3.172 11.562 8.633 1 98.62 122 CYS B C 1
ATOM 3292 O O . CYS B 1 122 ? 4.172 11.969 9.227 1 98.62 122 CYS B O 1
ATOM 3294 N N . TYR B 1 123 ? 2.471 10.57 9.133 1 98.5 123 TYR B N 1
ATOM 3295 C CA . TYR B 1 123 ? 2.654 10.102 10.5 1 98.5 123 TYR B CA 1
ATOM 3296 C C . TYR B 1 123 ? 4.078 9.609 10.719 1 98.5 123 TYR B C 1
ATOM 3298 O O . TYR B 1 123 ? 4.703 9.922 11.734 1 98.5 123 TYR B O 1
ATOM 3306 N N . PRO B 1 124 ? 4.664 8.906 9.758 1 98.5 124 PRO B N 1
ATOM 3307 C CA . PRO B 1 124 ? 6.031 8.438 10.016 1 98.5 124 PRO B CA 1
ATOM 3308 C C . PRO B 1 124 ? 7.074 9.539 9.82 1 98.5 124 PRO B C 1
ATOM 3310 O O . PRO B 1 124 ? 8.242 9.359 10.18 1 98.5 124 PRO B O 1
ATOM 3313 N N . VAL B 1 125 ? 6.691 10.68 9.305 1 98.75 125 VAL B N 1
ATOM 3314 C CA . VAL B 1 125 ? 7.625 11.75 8.969 1 98.75 125 VAL B CA 1
ATOM 3315 C C . VAL B 1 125 ? 8.172 12.383 10.25 1 98.75 125 VAL B C 1
ATOM 3317 O O . VAL B 1 125 ? 9.375 12.617 10.367 1 98.75 125 VAL B O 1
ATOM 3320 N N . TYR B 1 126 ? 7.344 12.586 11.219 1 98.75 126 TYR B N 1
ATOM 3321 C CA . TYR B 1 126 ? 7.699 13.391 12.391 1 98.75 126 TYR B CA 1
ATOM 3322 C C . TYR B 1 126 ? 8.734 12.672 13.25 1 98.75 126 TYR B C 1
ATOM 3324 O O . TYR B 1 126 ? 9.781 13.234 13.57 1 98.75 126 TYR B O 1
ATOM 3332 N N . PRO B 1 127 ? 8.484 11.391 13.609 1 98.19 127 PRO B N 1
ATOM 3333 C CA . PRO B 1 127 ? 9.555 10.711 14.352 1 98.19 127 PRO B CA 1
ATOM 3334 C C . PRO B 1 127 ? 10.844 10.578 13.539 1 98.19 127 PRO B C 1
ATOM 3336 O O . PRO B 1 127 ? 11.938 10.594 14.109 1 98.19 127 PRO B O 1
ATOM 3339 N N . THR B 1 128 ? 10.734 10.43 12.242 1 98.12 128 THR B N 1
ATOM 3340 C CA . THR B 1 128 ? 11.906 10.336 11.383 1 98.12 128 THR B CA 1
ATOM 3341 C C . THR B 1 128 ? 12.734 11.617 11.445 1 98.12 128 THR B C 1
ATOM 3343 O O . THR B 1 128 ? 13.953 11.57 11.609 1 98.12 128 THR B O 1
ATOM 3346 N N . ILE B 1 129 ? 12.062 12.797 11.352 1 98.25 129 ILE B N 1
ATOM 3347 C CA . ILE B 1 129 ? 12.734 14.086 11.406 1 98.25 129 ILE B CA 1
ATOM 3348 C C . ILE B 1 129 ? 13.32 14.305 12.797 1 98.25 129 ILE B C 1
ATOM 3350 O O . ILE B 1 129 ? 14.43 14.836 12.938 1 98.25 129 ILE B O 1
ATOM 3354 N N . ALA B 1 130 ? 12.586 13.914 13.789 1 97.69 130 ALA B N 1
ATOM 3355 C CA . ALA B 1 130 ? 13.023 14.102 15.172 1 97.69 130 ALA B CA 1
ATOM 3356 C C . ALA B 1 130 ? 14.344 13.391 15.438 1 97.69 130 ALA B C 1
ATOM 3358 O O . ALA B 1 130 ? 15.188 13.891 16.188 1 97.69 130 ALA B O 1
ATOM 3359 N N . GLU B 1 131 ? 14.523 12.242 14.828 1 96.12 131 GLU B N 1
ATOM 3360 C CA . GLU B 1 131 ? 15.719 11.438 15.039 1 96.12 131 GLU B CA 1
ATOM 3361 C C . GLU B 1 131 ? 16.953 12.133 14.484 1 96.12 131 GLU B C 1
ATOM 3363 O O . GLU B 1 131 ? 18.078 11.797 14.859 1 96.12 131 GLU B O 1
ATOM 3368 N N . ARG B 1 132 ? 16.812 13.148 13.688 1 95.5 132 ARG B N 1
ATOM 3369 C CA . ARG B 1 132 ? 17.938 13.852 13.062 1 95.5 132 ARG B CA 1
ATOM 3370 C C . ARG B 1 132 ? 18.453 14.961 13.961 1 95.5 132 ARG B C 1
ATOM 3372 O O . ARG B 1 132 ? 19.484 15.578 13.672 1 95.5 132 ARG B O 1
ATOM 3379 N N . GLY B 1 133 ? 17.75 15.227 15.062 1 96.44 133 GLY B N 1
ATOM 3380 C CA . GLY B 1 133 ? 18.141 16.312 15.945 1 96.44 133 GLY B CA 1
ATOM 3381 C C . GLY B 1 133 ? 17.438 17.625 15.625 1 96.44 133 GLY B C 1
ATOM 3382 O O . GLY B 1 133 ? 16.406 17.625 14.961 1 96.44 133 GLY B O 1
ATOM 3383 N N . PRO B 1 134 ? 17.938 18.703 16.172 1 97.88 134 PRO B N 1
ATOM 3384 C CA . PRO B 1 134 ? 17.312 20.016 15.93 1 97.88 134 PRO B CA 1
ATOM 3385 C C . PRO B 1 134 ? 17.25 20.359 14.445 1 97.88 134 PRO B C 1
ATOM 3387 O O . PRO B 1 134 ? 18.172 20.031 13.688 1 97.88 134 PRO B O 1
ATOM 3390 N N . LEU B 1 135 ? 16.219 21.047 14.078 1 98.56 135 LEU B N 1
ATOM 3391 C CA . LEU B 1 135 ? 16.016 21.453 12.688 1 98.56 135 LEU B CA 1
ATOM 3392 C C . LEU B 1 135 ? 17.094 22.438 12.242 1 98.56 135 LEU B C 1
ATOM 3394 O O . LEU B 1 135 ? 17.641 23.172 13.062 1 98.56 135 LEU B O 1
ATOM 3398 N N . PRO B 1 136 ? 17.438 22.469 10.969 1 97.88 136 PRO B N 1
ATOM 3399 C CA . PRO B 1 136 ? 18.219 23.578 10.438 1 97.88 136 PRO B CA 1
ATOM 3400 C C . PRO B 1 136 ? 17.438 24.906 10.445 1 97.88 136 PRO B C 1
ATOM 3402 O O . PRO B 1 136 ? 16.234 24.906 10.711 1 97.88 136 PRO B O 1
ATOM 3405 N N . ALA B 1 137 ? 18.109 25.969 10.164 1 97.62 137 ALA B N 1
ATOM 3406 C CA . ALA B 1 137 ? 17.531 27.312 10.234 1 97.62 137 ALA B CA 1
ATOM 3407 C C . ALA B 1 137 ? 16.328 27.438 9.289 1 97.62 137 ALA B C 1
ATOM 3409 O O . ALA B 1 137 ? 15.359 28.109 9.602 1 97.62 137 ALA B O 1
ATOM 3410 N N . ASP B 1 138 ? 16.391 26.75 8.18 1 97.38 138 ASP B N 1
ATOM 3411 C CA . ASP B 1 138 ? 15.336 26.859 7.176 1 97.38 138 ASP B CA 1
ATOM 3412 C C . ASP B 1 138 ? 14.234 25.828 7.414 1 97.38 138 ASP B C 1
ATOM 3414 O O . ASP B 1 138 ? 13.305 25.719 6.613 1 97.38 138 ASP B O 1
ATOM 3418 N N . GLY B 1 139 ? 14.328 25.094 8.555 1 98.31 139 GLY B N 1
ATOM 3419 C CA . GLY B 1 139 ? 13.336 24.062 8.836 1 98.31 139 GLY B CA 1
ATOM 3420 C C . GLY B 1 139 ? 13.523 22.812 8 1 98.31 139 GLY B C 1
ATOM 3421 O O . GLY B 1 139 ? 14.641 22.516 7.559 1 98.31 139 GLY B O 1
ATOM 3422 N N . ALA B 1 140 ? 12.484 22 7.977 1 98.62 140 ALA B N 1
ATOM 3423 C CA . ALA B 1 140 ? 12.469 20.797 7.168 1 98.62 140 ALA B CA 1
ATOM 3424 C C . ALA B 1 140 ? 11.242 20.75 6.266 1 98.62 140 ALA B C 1
ATOM 3426 O O . ALA B 1 140 ? 10.172 21.234 6.637 1 98.62 140 ALA B O 1
ATOM 3427 N N . LEU B 1 141 ? 11.383 20.297 5.055 1 98.88 141 LEU B N 1
ATOM 3428 C CA . LEU B 1 141 ? 10.32 20.047 4.09 1 98.88 141 LEU B CA 1
ATOM 3429 C C . LEU B 1 141 ? 10.406 18.625 3.551 1 98.88 141 LEU B C 1
ATOM 3431 O O . LEU B 1 141 ? 11.469 18.203 3.076 1 98.88 141 LEU B O 1
ATOM 3435 N N . VAL B 1 142 ? 9.32 17.891 3.691 1 98.88 142 VAL B N 1
ATOM 3436 C CA . VAL B 1 142 ? 9.32 16.484 3.301 1 98.88 142 VAL B CA 1
ATOM 3437 C C . VAL B 1 142 ? 8.211 16.234 2.281 1 98.88 142 VAL B C 1
ATOM 3439 O O . VAL B 1 142 ? 7.098 16.75 2.422 1 98.88 142 VAL B O 1
ATOM 3442 N N . ASP B 1 143 ? 8.492 15.539 1.202 1 98.88 143 ASP B N 1
ATOM 3443 C CA . ASP B 1 143 ? 7.555 14.984 0.233 1 98.88 143 ASP B CA 1
ATOM 3444 C C . ASP B 1 143 ? 7.285 13.508 0.515 1 98.88 143 ASP B C 1
ATOM 3446 O O . ASP B 1 143 ? 8.156 12.664 0.305 1 98.88 143 ASP B O 1
ATOM 3450 N N . VAL B 1 144 ? 6.098 13.203 1.01 1 98.88 144 VAL B N 1
ATOM 3451 C CA . VAL B 1 144 ? 5.781 11.844 1.426 1 98.88 144 VAL B CA 1
ATOM 3452 C C . VAL B 1 144 ? 4.574 11.328 0.642 1 98.88 144 VAL B C 1
ATOM 3454 O O . VAL B 1 144 ? 3.73 12.117 0.204 1 98.88 144 VAL B O 1
ATOM 3457 N N . TYR B 1 145 ? 4.52 10.023 0.355 1 98.75 145 TYR B N 1
ATOM 3458 C CA . TYR B 1 145 ? 3.473 9.336 -0.393 1 98.75 145 TYR B CA 1
ATOM 3459 C C . TYR B 1 145 ? 3.248 7.93 0.151 1 98.75 145 TYR B C 1
ATOM 3461 O O . TYR B 1 145 ? 4.203 7.172 0.335 1 98.75 145 TYR B O 1
ATOM 3469 N N . SER B 1 146 ? 1.989 7.578 0.452 1 98.56 146 SER B N 1
ATOM 3470 C CA . SER B 1 146 ? 1.712 6.258 1.008 1 98.56 146 SER B CA 1
ATOM 3471 C C . SER B 1 146 ? 0.247 5.875 0.822 1 98.56 146 SER B C 1
ATOM 3473 O O . SER B 1 146 ? -0.614 6.746 0.684 1 98.56 146 SER B O 1
ATOM 3475 N N . TYR B 1 147 ? -0.033 4.531 0.719 1 98.81 147 TYR B N 1
ATOM 3476 C CA . TYR B 1 147 ? -1.379 4.07 1.037 1 98.81 147 TYR B CA 1
ATOM 3477 C C . TYR B 1 147 ? -1.714 4.328 2.5 1 98.81 147 TYR B C 1
ATOM 3479 O O . TYR B 1 147 ? -0.872 4.137 3.381 1 98.81 147 TYR B O 1
ATOM 3487 N N . CYS B 1 148 ? -2.889 4.762 2.734 1 98.88 148 CYS B N 1
ATOM 3488 C CA . CYS B 1 148 ? -3.424 4.977 4.074 1 98.88 148 CYS B CA 1
ATOM 3489 C C . CYS B 1 148 ? -4.672 4.133 4.305 1 98.88 148 CYS B C 1
ATOM 3491 O O . CYS B 1 148 ? -5.332 3.719 3.35 1 98.88 148 CYS B O 1
ATOM 3493 N N . PHE B 1 149 ? -4.953 3.893 5.582 1 98.94 149 PHE B N 1
ATOM 3494 C CA . PHE B 1 149 ? -6.133 3.123 5.949 1 98.94 149 PHE B CA 1
ATOM 3495 C C . PHE B 1 149 ? -6.973 3.875 6.977 1 98.94 149 PHE B C 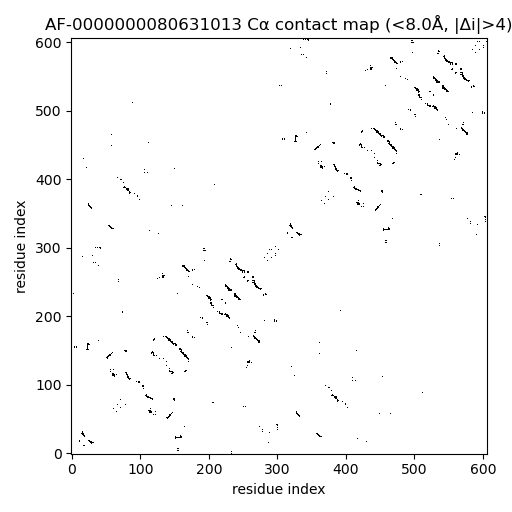1
ATOM 3497 O O . PHE B 1 149 ? -6.434 4.414 7.949 1 98.94 149 PHE B O 1
ATOM 3504 N N . ARG B 1 150 ? -8.172 3.943 6.738 1 98.88 150 ARG B N 1
ATOM 3505 C CA . ARG B 1 150 ? -9.18 4.352 7.711 1 98.88 150 ARG B CA 1
ATOM 3506 C C . ARG B 1 150 ? -10.391 3.432 7.664 1 98.88 150 ARG B C 1
ATOM 3508 O O . ARG B 1 150 ? -10.961 3.199 6.594 1 98.88 150 ARG B O 1
ATOM 3515 N N . HIS B 1 151 ? -10.797 2.898 8.789 1 98.69 151 HIS B N 1
ATOM 3516 C CA . HIS B 1 151 ? -11.945 2.006 8.828 1 98.69 151 HIS B CA 1
ATOM 3517 C C . HIS B 1 151 ? -13.25 2.785 8.688 1 98.69 151 HIS B C 1
ATOM 3519 O O . HIS B 1 151 ? -13.922 3.061 9.688 1 98.69 151 HIS B O 1
ATOM 3525 N N . GLU B 1 152 ? -13.625 2.957 7.484 1 97.44 152 GLU B N 1
ATOM 3526 C CA . GLU B 1 152 ? -14.852 3.699 7.18 1 97.44 152 GLU B CA 1
ATOM 3527 C C . GLU B 1 152 ? -15.531 3.146 5.934 1 97.44 152 GLU B C 1
ATOM 3529 O O . GLU B 1 152 ? -15.594 3.818 4.898 1 97.44 152 GLU B O 1
ATOM 3534 N N . PRO B 1 153 ? -16.031 1.862 6.027 1 97.19 153 PRO B N 1
ATOM 3535 C CA . PRO B 1 153 ? -16.75 1.329 4.871 1 97.19 153 PRO B CA 1
ATOM 3536 C C . PRO B 1 153 ? -17.859 2.254 4.391 1 97.19 153 PRO B C 1
ATOM 3538 O O . PRO B 1 153 ? -18.594 2.812 5.207 1 97.19 153 PRO B O 1
ATOM 3541 N N . SER B 1 154 ? -17.891 2.469 3.115 1 96.44 154 SER B N 1
ATOM 3542 C CA . SER B 1 154 ? -18.812 3.434 2.539 1 96.44 154 SER B CA 1
ATOM 3543 C C . SER B 1 154 ? -19.172 3.068 1.101 1 96.44 154 SER B C 1
ATOM 3545 O O . SER B 1 154 ? -18.344 2.498 0.379 1 96.44 154 SER B O 1
ATOM 3547 N N . LEU B 1 155 ? -20.406 3.369 0.658 1 95.38 155 LEU B N 1
ATOM 3548 C CA . LEU B 1 155 ? -20.812 3.201 -0.731 1 95.38 155 LEU B CA 1
ATOM 3549 C C . LEU B 1 155 ? -20.219 4.297 -1.61 1 95.38 155 LEU B C 1
ATOM 3551 O O . LEU B 1 155 ? -20.188 4.168 -2.836 1 95.38 155 LEU B O 1
ATOM 3555 N N . ASP B 1 156 ? -19.859 5.449 -0.931 1 96.56 156 ASP B N 1
ATOM 3556 C CA . ASP B 1 156 ? -19.234 6.547 -1.655 1 96.56 156 ASP B CA 1
ATOM 3557 C C . ASP B 1 156 ? -17.859 6.145 -2.178 1 96.56 156 ASP B C 1
ATOM 3559 O O . ASP B 1 156 ? -16.938 5.887 -1.393 1 96.56 156 ASP B O 1
ATOM 3563 N N . PRO B 1 157 ? -17.688 6.078 -3.529 1 97.12 157 PRO B N 1
ATOM 3564 C CA . PRO B 1 157 ? -16.375 5.672 -4.043 1 97.12 157 PRO B CA 1
ATOM 3565 C C . PRO B 1 157 ? -15.258 6.645 -3.662 1 97.12 157 PRO B C 1
ATOM 3567 O O . PRO B 1 157 ? -14.078 6.32 -3.799 1 97.12 157 PRO B O 1
ATOM 3570 N N . ALA B 1 158 ? -15.664 7.84 -3.186 1 97.62 158 ALA B N 1
ATOM 3571 C CA . ALA B 1 158 ? -14.664 8.812 -2.748 1 97.62 158 ALA B CA 1
ATOM 3572 C C . ALA B 1 158 ? -14.344 8.648 -1.265 1 97.62 158 ALA B C 1
ATOM 3574 O O . ALA B 1 158 ? -13.547 9.398 -0.705 1 97.62 158 ALA B O 1
ATOM 3575 N N . ARG B 1 159 ? -14.938 7.684 -0.578 1 97.06 159 ARG B N 1
ATOM 3576 C CA . ARG B 1 159 ? -14.641 7.332 0.807 1 97.06 159 ARG B CA 1
ATOM 3577 C C . ARG B 1 159 ? -14.156 5.891 0.916 1 97.06 159 ARG B C 1
ATOM 3579 O O . ARG B 1 159 ? -14.883 5.023 1.414 1 97.06 159 ARG B O 1
ATOM 3586 N N . MET B 1 160 ? -12.914 5.691 0.581 1 98.25 160 MET B N 1
ATOM 3587 C CA . MET B 1 160 ? -12.312 4.359 0.558 1 98.25 160 MET B CA 1
ATOM 3588 C C . MET B 1 160 ? -11.625 4.055 1.881 1 98.25 160 MET B C 1
ATOM 3590 O O . MET B 1 160 ? -11.141 4.961 2.561 1 98.25 160 MET B O 1
ATOM 3594 N N . GLN B 1 161 ? -11.555 2.785 2.209 1 98.81 161 GLN B N 1
ATOM 3595 C CA . GLN B 1 161 ? -10.844 2.359 3.414 1 98.81 161 GLN B CA 1
ATOM 3596 C C . GLN B 1 161 ? -9.336 2.342 3.189 1 98.81 161 GLN B C 1
ATOM 3598 O O . GLN B 1 161 ? -8.562 2.555 4.125 1 98.81 161 GLN B O 1
ATOM 3603 N N . LEU B 1 162 ? -8.922 1.983 2.008 1 98.81 162 LEU B N 1
ATOM 3604 C CA . LEU B 1 162 ? -7.535 2.043 1.562 1 98.81 162 LEU B CA 1
ATOM 3605 C C . LEU B 1 162 ? -7.391 2.959 0.352 1 98.81 162 LEU B C 1
ATOM 3607 O O . LEU B 1 162 ? -8.039 2.742 -0.676 1 98.81 162 LEU B O 1
ATOM 3611 N N . PHE B 1 163 ? -6.586 4.016 0.489 1 98.81 163 PHE B N 1
ATOM 3612 C CA . PHE B 1 163 ? -6.422 5.07 -0.501 1 98.81 163 PHE B CA 1
ATOM 3613 C C . PHE B 1 163 ? -5.027 5.68 -0.416 1 98.81 163 PHE B C 1
ATOM 3615 O O . PHE B 1 163 ? -4.32 5.492 0.577 1 98.81 163 PHE B O 1
ATOM 3622 N N . ARG B 1 164 ? -4.676 6.332 -1.438 1 98.88 164 ARG B N 1
ATOM 3623 C CA . ARG B 1 164 ? -3.332 6.906 -1.44 1 98.88 164 ARG B CA 1
ATOM 3624 C C . ARG B 1 164 ? -3.379 8.406 -1.152 1 98.88 164 ARG B C 1
ATOM 3626 O O . ARG B 1 164 ? -4.273 9.102 -1.627 1 98.88 164 ARG B O 1
ATOM 3633 N N . MET B 1 165 ? -2.352 8.844 -0.378 1 98.88 165 MET B N 1
ATOM 3634 C CA . MET B 1 165 ? -2.154 10.25 -0.056 1 98.88 165 MET B CA 1
ATOM 3635 C C . MET B 1 165 ? -0.728 10.688 -0.373 1 98.88 165 MET B C 1
ATOM 3637 O O . MET B 1 165 ? 0.231 10.016 0.004 1 98.88 165 MET B O 1
ATOM 3641 N N . ARG B 1 166 ? -0.644 11.758 -1.079 1 98.81 166 ARG B N 1
ATOM 3642 C CA . ARG B 1 166 ? 0.612 12.484 -1.241 1 98.81 166 ARG B CA 1
ATOM 3643 C C . ARG B 1 166 ? 0.605 13.781 -0.431 1 98.81 166 ARG B C 1
ATOM 3645 O O . ARG B 1 166 ? -0.383 14.516 -0.435 1 98.81 166 ARG B O 1
ATOM 3652 N N . GLU B 1 167 ? 1.688 13.977 0.348 1 98.88 167 GLU B N 1
ATOM 3653 C CA . GLU B 1 167 ? 1.729 15.172 1.19 1 98.88 167 GLU B CA 1
ATOM 3654 C C . GLU B 1 167 ? 3.084 15.867 1.096 1 98.88 167 GLU B C 1
ATOM 3656 O O . GLU B 1 167 ? 4.113 15.211 0.937 1 98.88 167 GLU B O 1
ATOM 3661 N N . TYR B 1 168 ? 3.07 17.141 1.106 1 98.94 168 TYR B N 1
ATOM 3662 C CA . TYR B 1 168 ? 4.219 17.922 1.526 1 98.94 168 TYR B CA 1
ATOM 3663 C C . TYR B 1 168 ? 4.07 18.375 2.973 1 98.94 168 TYR B C 1
ATOM 3665 O O . TYR B 1 168 ? 3.043 18.953 3.35 1 98.94 168 TYR B O 1
ATOM 3673 N N . VAL B 1 169 ? 5.055 18.078 3.771 1 98.94 169 VAL B N 1
ATOM 3674 C CA . VAL B 1 169 ? 5.043 18.391 5.199 1 98.94 169 VAL B CA 1
ATOM 3675 C C . VAL B 1 169 ? 6.137 19.406 5.523 1 98.94 169 VAL B C 1
ATOM 3677 O O . VAL B 1 169 ? 7.309 19.172 5.203 1 98.94 169 VAL B O 1
ATOM 3680 N N . CYS B 1 170 ? 5.754 20.453 6.141 1 98.94 170 CYS B N 1
ATOM 3681 C CA . CYS B 1 170 ? 6.688 21.5 6.547 1 98.94 170 CYS B CA 1
ATOM 3682 C C . CYS B 1 170 ? 6.824 21.547 8.062 1 98.94 170 CYS B C 1
ATOM 3684 O O . CYS B 1 170 ? 5.824 21.531 8.789 1 98.94 170 CYS B O 1
ATOM 3686 N N . VAL B 1 171 ? 8.023 21.547 8.555 1 98.94 171 VAL B N 1
ATOM 3687 C CA . VAL B 1 171 ? 8.359 21.641 9.977 1 98.94 171 VAL B CA 1
ATOM 3688 C C . VAL B 1 171 ? 9.289 22.828 10.211 1 98.94 171 VAL B C 1
ATOM 3690 O O . VAL B 1 171 ? 10.32 22.953 9.547 1 98.94 171 VAL B O 1
ATOM 3693 N N . GLY B 1 172 ? 8.953 23.656 11.133 1 98.81 172 GLY B N 1
ATOM 3694 C CA . GLY B 1 172 ? 9.766 24.828 11.406 1 98.81 172 GLY B CA 1
ATOM 3695 C C . GLY B 1 172 ? 9.117 25.797 12.375 1 98.81 172 GLY B C 1
ATOM 3696 O O . GLY B 1 172 ? 8.375 25.391 13.266 1 98.81 172 GLY B O 1
ATOM 3697 N N . THR B 1 173 ? 9.461 27.094 12.25 1 98.62 173 THR B N 1
ATOM 3698 C CA . THR B 1 173 ? 8.828 28.125 13.062 1 98.62 173 THR B CA 1
ATOM 3699 C C . THR B 1 173 ? 7.375 28.344 12.633 1 98.62 173 THR B C 1
ATOM 3701 O O . THR B 1 173 ? 6.988 27.953 11.531 1 98.62 173 THR B O 1
ATOM 3704 N N . PRO B 1 174 ? 6.578 28.922 13.531 1 98.38 174 PRO B N 1
ATOM 3705 C CA . PRO B 1 174 ? 5.199 29.234 13.148 1 98.38 174 PRO B CA 1
ATOM 3706 C C . PRO B 1 174 ? 5.113 30.031 11.844 1 98.38 174 PRO B C 1
ATOM 3708 O O . PRO B 1 174 ? 4.25 29.766 11.008 1 98.38 174 PRO B O 1
ATOM 3711 N N . GLU B 1 175 ? 6.008 30.969 11.641 1 98.25 175 GLU B N 1
ATOM 3712 C CA . GLU B 1 175 ? 6.004 31.812 10.445 1 98.25 175 GLU B CA 1
ATOM 3713 C C . GLU B 1 175 ? 6.316 30.984 9.195 1 98.25 175 GLU B C 1
ATOM 3715 O O . GLU B 1 175 ? 5.66 31.141 8.164 1 98.25 175 GLU B O 1
ATOM 3720 N N . GLN B 1 176 ? 7.281 30.141 9.312 1 98.44 176 GLN B N 1
ATOM 3721 C CA . GLN B 1 176 ? 7.695 29.297 8.188 1 98.44 176 GLN B CA 1
ATOM 3722 C C . GLN B 1 176 ? 6.562 28.391 7.73 1 98.44 176 GLN B C 1
ATOM 3724 O O . GLN B 1 176 ? 6.281 28.281 6.535 1 98.44 176 GLN B O 1
ATOM 3729 N N . VAL B 1 177 ? 5.887 27.734 8.664 1 98.69 177 VAL B N 1
ATOM 3730 C CA . VAL B 1 177 ? 4.902 26.719 8.281 1 98.69 177 VAL B CA 1
ATOM 3731 C C . VAL B 1 177 ? 3.621 27.406 7.812 1 98.69 177 VAL B C 1
ATOM 3733 O O . VAL B 1 177 ? 2.932 26.891 6.926 1 98.69 177 VAL B O 1
ATOM 3736 N N . MET B 1 178 ? 3.305 28.562 8.383 1 98.25 178 MET B N 1
ATOM 3737 C CA . MET B 1 178 ? 2.135 29.297 7.914 1 98.25 178 MET B CA 1
ATOM 3738 C C . MET B 1 178 ? 2.342 29.812 6.492 1 98.25 178 MET B C 1
ATOM 3740 O O . MET B 1 178 ? 1.411 29.812 5.684 1 98.25 178 MET B O 1
ATOM 3744 N N . GLU B 1 179 ? 3.539 30.297 6.238 1 98.44 179 GLU B N 1
ATOM 3745 C CA . GLU B 1 179 ? 3.861 30.703 4.875 1 98.44 179 GLU B CA 1
ATOM 3746 C C . GLU B 1 179 ? 3.74 29.547 3.896 1 98.44 179 GLU B C 1
ATOM 3748 O O . GLU B 1 179 ? 3.215 29.703 2.795 1 98.44 179 GLU B O 1
ATOM 3753 N N . PHE B 1 180 ? 4.254 28.453 4.289 1 98.62 180 PHE B N 1
ATOM 3754 C CA . PHE B 1 180 ? 4.145 27.219 3.506 1 98.62 180 PHE B CA 1
ATOM 3755 C C . PHE B 1 180 ? 2.684 26.906 3.207 1 98.62 180 PHE B C 1
ATOM 3757 O O . PHE B 1 180 ? 2.314 26.688 2.051 1 98.62 180 PHE B O 1
ATOM 3764 N N . ARG B 1 181 ? 1.864 26.844 4.227 1 98.69 181 ARG B N 1
ATOM 3765 C CA . ARG B 1 181 ? 0.459 26.484 4.074 1 98.69 181 ARG B CA 1
ATOM 3766 C C . ARG B 1 181 ? -0.26 27.453 3.145 1 98.69 181 ARG B C 1
ATOM 3768 O O . ARG B 1 181 ? -1.002 27.031 2.254 1 98.69 181 ARG B O 1
ATOM 3775 N N . GLN B 1 182 ? -0.031 28.703 3.328 1 97.75 182 GLN B N 1
ATOM 3776 C CA . GLN B 1 182 ? -0.688 29.719 2.514 1 97.75 182 GLN B CA 1
ATOM 3777 C C . GLN B 1 182 ? -0.28 29.609 1.049 1 97.75 182 GLN B C 1
ATOM 3779 O O . GLN B 1 182 ? -1.112 29.766 0.153 1 97.75 182 GLN B O 1
ATOM 3784 N N . SER B 1 183 ? 0.945 29.391 0.866 1 98.25 183 SER B N 1
ATOM 3785 C CA . SER B 1 183 ? 1.416 29.234 -0.507 1 98.25 183 SER B CA 1
ATOM 3786 C C . SER B 1 183 ? 0.73 28.062 -1.198 1 98.25 183 SER B C 1
ATOM 3788 O O . SER B 1 183 ? 0.394 28.141 -2.381 1 98.25 183 SER B O 1
ATOM 3790 N N . TRP B 1 184 ? 0.502 27 -0.499 1 98.5 184 TRP B N 1
ATOM 3791 C CA . TRP B 1 184 ? -0.074 25.797 -1.106 1 98.5 184 TRP B CA 1
ATOM 3792 C C . TRP B 1 184 ? -1.579 25.953 -1.294 1 98.5 184 TRP B C 1
ATOM 3794 O O . TRP B 1 184 ? -2.168 25.344 -2.184 1 98.5 184 TRP B O 1
ATOM 3804 N N . VAL B 1 185 ? -2.203 26.766 -0.438 1 97.88 185 VAL B N 1
ATOM 3805 C CA . VAL B 1 185 ? -3.609 27.047 -0.701 1 97.88 185 VAL B CA 1
ATOM 3806 C C . VAL B 1 185 ? -3.768 27.656 -2.098 1 97.88 185 VAL B C 1
ATOM 3808 O O . VAL B 1 185 ? -4.633 27.219 -2.867 1 97.88 185 VAL B O 1
ATOM 3811 N N . GLU B 1 186 ? -2.91 28.547 -2.41 1 97.75 186 GLU B N 1
ATOM 3812 C CA . GLU B 1 186 ? -2.955 29.203 -3.715 1 97.75 186 GLU B CA 1
ATOM 3813 C C . GLU B 1 186 ? -2.514 28.25 -4.824 1 97.75 186 GLU B C 1
ATOM 3815 O O . GLU B 1 186 ? -3.172 28.141 -5.859 1 97.75 186 GLU B O 1
ATOM 3820 N N . ARG B 1 187 ? -1.431 27.562 -4.641 1 98.31 187 ARG B N 1
ATOM 3821 C CA . ARG B 1 187 ? -0.916 26.625 -5.633 1 98.31 187 ARG B CA 1
ATOM 3822 C C . ARG B 1 187 ? -1.904 25.5 -5.883 1 98.31 187 ARG B C 1
ATOM 3824 O O . ARG B 1 187 ? -2.102 25.078 -7.023 1 98.31 187 ARG B O 1
ATOM 3831 N N . GLY B 1 188 ? -2.471 24.984 -4.703 1 98.25 188 GLY B N 1
ATOM 3832 C CA . GLY B 1 188 ? -3.447 23.922 -4.832 1 98.25 188 GLY B CA 1
ATOM 3833 C C . GLY B 1 188 ? -4.648 24.297 -5.672 1 98.25 188 GLY B C 1
ATOM 3834 O O . GLY B 1 188 ? -5.098 23.531 -6.52 1 98.25 188 GLY B O 1
ATOM 3835 N N . ARG B 1 189 ? -5.121 25.484 -5.387 1 98 189 ARG B N 1
ATOM 3836 C CA . ARG B 1 189 ? -6.246 25.984 -6.168 1 98 189 ARG B CA 1
ATOM 3837 C C . ARG B 1 189 ? -5.887 26.094 -7.645 1 98 189 ARG B C 1
ATOM 3839 O O . ARG B 1 189 ? -6.629 25.609 -8.508 1 98 189 ARG B O 1
ATOM 3846 N N . ALA B 1 190 ? -4.766 26.672 -7.922 1 98.31 190 ALA B N 1
ATOM 3847 C CA . ALA B 1 190 ? -4.312 26.844 -9.305 1 98.31 190 ALA B CA 1
ATOM 3848 C C . ALA B 1 190 ? -4.105 25.5 -9.984 1 98.31 190 ALA B C 1
ATOM 3850 O O . ALA B 1 190 ? -4.43 25.344 -11.164 1 98.31 190 ALA B O 1
ATOM 3851 N N . LEU B 1 191 ? -3.535 24.594 -9.258 1 98.5 191 LEU B N 1
ATOM 3852 C CA . LEU B 1 191 ? -3.295 23.25 -9.773 1 98.5 191 LEU B CA 1
ATOM 3853 C C . LEU B 1 191 ? -4.602 22.578 -10.188 1 98.5 191 LEU B C 1
ATOM 3855 O O . LEU B 1 191 ? -4.719 22.062 -11.305 1 98.5 191 LEU B O 1
ATOM 3859 N N . MET B 1 192 ? -5.582 22.625 -9.367 1 98.44 192 MET B N 1
ATOM 3860 C CA . MET B 1 192 ? -6.852 21.984 -9.672 1 98.44 192 MET B CA 1
ATOM 3861 C C . MET B 1 192 ? -7.594 22.703 -10.781 1 98.44 192 MET B C 1
ATOM 3863 O O . MET B 1 192 ? -8.266 22.078 -11.602 1 98.44 192 MET B O 1
ATOM 3867 N N . GLU B 1 193 ? -7.477 24.016 -10.766 1 98.06 193 GLU B N 1
ATOM 3868 C CA . GLU B 1 193 ? -8.078 24.797 -11.836 1 98.06 193 GLU B CA 1
ATOM 3869 C C . GLU B 1 193 ? -7.453 24.453 -13.188 1 98.06 193 GLU B C 1
ATOM 3871 O O . GLU B 1 193 ? -8.141 24.453 -14.211 1 98.06 193 GLU B O 1
ATOM 3876 N N . SER B 1 194 ? -6.176 24.188 -13.211 1 98.31 194 SER B N 1
ATOM 3877 C CA . SER B 1 194 ? -5.5 23.797 -14.445 1 98.31 194 SER B CA 1
ATOM 3878 C C . SER B 1 194 ? -6.059 22.5 -14.992 1 98.31 194 SER B C 1
ATOM 3880 O O . SER B 1 194 ? -5.895 22.188 -16.172 1 98.31 194 SER B O 1
ATOM 3882 N N . LEU B 1 195 ? -6.719 21.75 -14.18 1 98.81 195 LEU B N 1
ATOM 3883 C CA . LEU B 1 195 ? -7.34 20.484 -14.586 1 98.81 195 LEU B CA 1
ATOM 3884 C C . LEU B 1 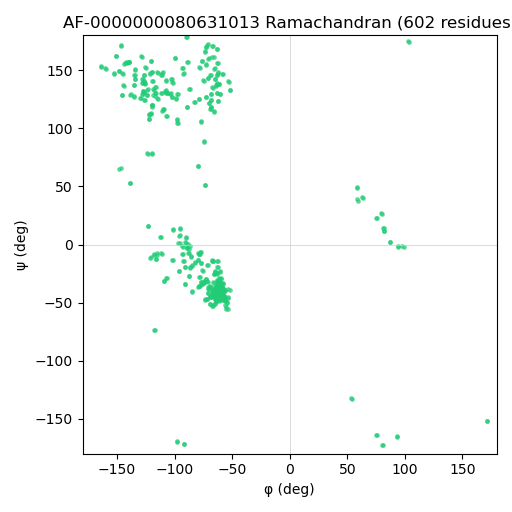195 ? -8.805 20.688 -14.93 1 98.81 195 LEU B C 1
ATOM 3886 O O . LEU B 1 195 ? -9.555 19.719 -15.102 1 98.81 195 LEU B O 1
ATOM 3890 N N . ALA B 1 196 ? -9.242 21.969 -14.969 1 98.69 196 ALA B N 1
ATOM 3891 C CA . ALA B 1 196 ? -10.602 22.359 -15.312 1 98.69 196 ALA B CA 1
ATOM 3892 C C . ALA B 1 196 ? -11.617 21.734 -14.359 1 98.69 196 ALA B C 1
ATOM 3894 O O . ALA B 1 196 ? -12.656 21.234 -14.797 1 98.69 196 ALA B O 1
ATOM 3895 N N . LEU B 1 197 ? -11.289 21.641 -13.102 1 98.56 197 LEU B N 1
ATOM 3896 C CA . LEU B 1 197 ? -12.203 21.156 -12.078 1 98.56 197 LEU B CA 1
ATOM 3897 C C . LEU B 1 197 ? -12.805 22.312 -11.289 1 98.56 197 LEU B C 1
ATOM 3899 O O . LEU B 1 197 ? -12.125 23.312 -11.008 1 98.56 197 LEU B O 1
ATOM 3903 N N . PRO B 1 198 ? -14.062 22.219 -11 1 97.25 198 PRO B N 1
ATOM 3904 C CA . PRO B 1 198 ? -14.648 23.234 -10.117 1 97.25 198 PRO B CA 1
ATOM 3905 C C . PRO B 1 198 ? -14.164 23.109 -8.672 1 97.25 198 PRO B C 1
ATOM 3907 O O . PRO B 1 198 ? -14.297 22.031 -8.07 1 97.25 198 PRO B O 1
ATOM 3910 N N . VAL B 1 199 ? -13.555 24.156 -8.117 1 96.56 199 VAL B N 1
ATOM 3911 C CA . VAL B 1 199 ? -12.945 24.047 -6.801 1 96.56 199 VAL B CA 1
ATOM 3912 C C . VAL B 1 199 ? -13.492 25.141 -5.883 1 96.56 199 VAL B C 1
ATOM 3914 O O . VAL B 1 199 ? -13.734 26.266 -6.32 1 96.56 199 VAL B O 1
ATOM 3917 N N . ALA B 1 200 ? -13.734 24.781 -4.723 1 96.94 200 ALA B N 1
ATOM 3918 C CA . ALA B 1 200 ? -14.023 25.688 -3.617 1 96.94 200 ALA B CA 1
ATOM 3919 C C . ALA B 1 200 ? -13.125 25.391 -2.418 1 96.94 200 ALA B C 1
ATOM 3921 O O . ALA B 1 200 ? -12.75 24.25 -2.176 1 96.94 200 ALA B O 1
ATOM 3922 N N . VAL B 1 201 ? -12.727 26.422 -1.781 1 96.5 201 VAL B N 1
ATOM 3923 C CA . VAL B 1 201 ? -11.953 26.266 -0.558 1 96.5 201 VAL B CA 1
ATOM 3924 C C . VAL B 1 201 ? -12.812 26.625 0.652 1 96.5 201 VAL B C 1
ATOM 3926 O O . VAL B 1 201 ? -13.516 27.641 0.642 1 96.5 201 VAL B O 1
ATOM 3929 N N . ASP B 1 202 ? -12.812 25.797 1.625 1 96.69 202 ASP B N 1
ATOM 3930 C CA . ASP B 1 202 ? -13.602 26.078 2.822 1 96.69 202 ASP B CA 1
ATOM 3931 C C . ASP B 1 202 ? -12.859 25.625 4.082 1 96.69 202 ASP B C 1
ATOM 3933 O O . ASP B 1 202 ? -11.938 24.812 4.008 1 96.69 202 ASP B O 1
ATOM 3937 N N . LEU B 1 203 ? -13.266 26.266 5.176 1 96.06 203 LEU B N 1
ATOM 3938 C CA . LEU B 1 203 ? -12.844 25.781 6.48 1 96.06 203 LEU B CA 1
ATOM 3939 C C . LEU B 1 203 ? -13.398 24.375 6.734 1 96.06 203 LEU B C 1
ATOM 3941 O O . LEU B 1 203 ? -14.492 24.047 6.266 1 96.06 203 LEU B O 1
ATOM 3945 N N . ALA B 1 204 ? -12.594 23.594 7.434 1 96.19 204 ALA B N 1
ATOM 3946 C CA . ALA B 1 204 ? -13.008 22.219 7.699 1 96.19 204 ALA B CA 1
ATOM 3947 C C . ALA B 1 204 ? -12.508 21.734 9.062 1 96.19 204 ALA B C 1
ATOM 3949 O O . ALA B 1 204 ? -11.891 22.516 9.797 1 96.19 204 ALA B O 1
ATOM 3950 N N . ASN B 1 205 ? -12.977 20.594 9.461 1 94.31 205 ASN B N 1
ATOM 3951 C CA . ASN B 1 205 ? -12.508 19.906 10.656 1 94.31 205 ASN B CA 1
ATOM 3952 C C . ASN B 1 205 ? -12.398 18.406 10.43 1 94.31 205 ASN B C 1
ATOM 3954 O O . ASN B 1 205 ? -13.047 17.859 9.539 1 94.31 205 ASN B O 1
ATOM 3958 N N . ASP B 1 206 ? -11.547 17.703 11.25 1 95.19 206 ASP B N 1
ATOM 3959 C CA . ASP B 1 206 ? -11.398 16.25 11.203 1 95.19 206 ASP B CA 1
ATOM 3960 C C . ASP B 1 206 ? -12.578 15.562 11.875 1 95.19 206 ASP B C 1
ATOM 3962 O O . ASP B 1 206 ? -13.297 16.172 12.672 1 95.19 206 ASP B O 1
ATOM 3966 N N . PRO B 1 207 ? -12.789 14.305 11.5 1 94.56 207 PRO B N 1
ATOM 3967 C CA . PRO B 1 207 ? -13.906 13.555 12.078 1 94.56 207 PRO B CA 1
ATOM 3968 C C . PRO B 1 207 ? -13.594 13.008 13.469 1 94.56 207 PRO B C 1
ATOM 3970 O O . PRO B 1 207 ? -13.641 11.797 13.68 1 94.56 207 PRO B O 1
ATOM 3973 N N . PHE B 1 208 ? -13.438 13.859 14.461 1 96.75 208 PHE B N 1
ATOM 3974 C CA . PHE B 1 208 ? -13.094 13.492 15.836 1 96.75 208 PHE B CA 1
ATOM 3975 C C . PHE B 1 208 ? -14.188 12.617 16.438 1 96.75 208 PHE B C 1
ATOM 3977 O O . PHE B 1 208 ? -15.375 12.828 16.203 1 96.75 208 PHE B O 1
ATOM 3984 N N . PHE B 1 209 ? -13.727 11.758 17.297 1 96.94 209 PHE B N 1
ATOM 3985 C CA . PHE B 1 209 ? -14.617 10.75 17.844 1 96.94 209 PHE B CA 1
ATOM 3986 C C . PHE B 1 209 ? -15.336 11.289 19.094 1 96.94 209 PHE B C 1
ATOM 3988 O O . PHE B 1 209 ? -14.719 11.93 19.938 1 96.94 209 PHE B O 1
ATOM 3995 N N . GLY B 1 210 ? -16.625 11.086 19.172 1 92.62 210 GLY B N 1
ATOM 3996 C CA . GLY B 1 210 ? -17.375 11.273 20.406 1 92.62 210 GLY B CA 1
ATOM 3997 C C . GLY B 1 210 ? -17.734 12.727 20.672 1 92.62 210 GLY B C 1
ATOM 3998 O O . GLY B 1 210 ? -17.5 13.594 19.828 1 92.62 210 GLY B O 1
ATOM 3999 N N . ARG B 1 211 ? -18.297 12.992 21.891 1 92.56 211 ARG B N 1
ATOM 4000 C CA . ARG B 1 211 ? -18.75 14.312 22.297 1 92.56 211 ARG B CA 1
ATOM 4001 C C . ARG B 1 211 ? -17.578 15.281 22.406 1 92.56 211 ARG B C 1
ATOM 4003 O O . ARG B 1 211 ? -17.672 16.422 21.969 1 92.56 211 ARG B O 1
ATOM 4010 N N . ALA B 1 212 ? -16.594 14.828 23.031 1 90.56 212 ALA B N 1
ATOM 4011 C CA . ALA B 1 212 ? -15.406 15.656 23.125 1 90.56 212 ALA B CA 1
ATOM 4012 C C . ALA B 1 212 ? -14.867 16.016 21.75 1 90.56 212 ALA B C 1
ATOM 4014 O O . ALA B 1 212 ? -14.328 17.109 21.547 1 90.56 212 ALA B O 1
ATOM 4015 N N . GLY B 1 213 ? -15.047 15.078 20.875 1 92.62 213 GLY B N 1
ATOM 4016 C CA . GLY B 1 213 ? -14.602 15.305 19.5 1 92.62 213 GLY B CA 1
ATOM 4017 C C . GLY B 1 213 ? -15.328 16.453 18.812 1 92.62 213 GLY B C 1
ATOM 4018 O O . GLY B 1 213 ? -14.734 17.172 18.016 1 92.62 213 GLY B O 1
ATOM 4019 N N . ARG B 1 214 ? -16.594 16.688 19.172 1 92.25 214 ARG B N 1
ATOM 4020 C CA . ARG B 1 214 ? -17.359 17.781 18.609 1 92.25 214 ARG B CA 1
ATOM 4021 C C . ARG B 1 214 ? -16.781 19.125 19.016 1 92.25 214 ARG B C 1
ATOM 4023 O O . ARG B 1 214 ? -16.766 20.062 18.203 1 92.25 214 ARG B O 1
ATOM 4030 N N . MET B 1 215 ? -16.281 19.125 20.125 1 94.31 215 MET B N 1
ATOM 4031 C CA . MET B 1 215 ? -15.664 20.359 20.609 1 94.31 215 MET B CA 1
ATOM 4032 C C . MET B 1 215 ? -14.336 20.625 19.906 1 94.31 215 MET B C 1
ATOM 4034 O O . MET B 1 215 ? -14.055 21.75 19.516 1 94.31 215 MET B O 1
ATOM 4038 N N . LEU B 1 216 ? -13.57 19.609 19.844 1 94.19 216 LEU B N 1
ATOM 4039 C CA . LEU B 1 216 ? -12.297 19.734 19.141 1 94.19 216 LEU B CA 1
ATOM 4040 C C . LEU B 1 216 ? -12.508 20.156 17.688 1 94.19 216 LEU B C 1
ATOM 4042 O O . LEU B 1 216 ? -11.766 20.984 17.172 1 94.19 216 LEU B O 1
ATOM 4046 N N . ALA B 1 217 ? -13.539 19.609 17.094 1 95.12 217 ALA B N 1
ATOM 4047 C CA . ALA B 1 217 ? -13.883 19.969 15.727 1 95.12 217 ALA B CA 1
ATOM 4048 C C . ALA B 1 217 ? -14.242 21.453 15.617 1 95.12 217 ALA B C 1
ATOM 4050 O O . ALA B 1 217 ? -13.773 22.141 14.711 1 95.12 217 ALA B O 1
ATOM 4051 N N . ALA B 1 218 ? -15.016 21.891 16.5 1 95.69 218 ALA B N 1
ATOM 4052 C CA . ALA B 1 218 ? -15.422 23.297 16.516 1 95.69 218 ALA B CA 1
ATOM 4053 C C . ALA B 1 218 ? -14.211 24.219 16.719 1 95.69 218 ALA B C 1
ATOM 4055 O O . ALA B 1 218 ? -14.094 25.25 16.062 1 95.69 218 ALA B O 1
ATOM 4056 N N . SER B 1 219 ? -13.453 23.844 17.641 1 95.25 219 SER B N 1
ATOM 4057 C CA . SER B 1 219 ? -12.242 24.609 17.922 1 95.25 219 SER B CA 1
ATOM 4058 C C . SER B 1 219 ? -11.328 24.672 16.688 1 95.25 219 SER B C 1
ATOM 4060 O O . SER B 1 219 ? -10.773 25.719 16.375 1 95.25 219 SER B O 1
ATOM 4062 N N . GLN B 1 220 ? -11.141 23.5 16.047 1 94.94 220 GLN B N 1
ATOM 4063 C CA . GLN B 1 220 ? -10.312 23.438 14.852 1 94.94 220 GLN B CA 1
ATOM 4064 C C . GLN B 1 220 ? -10.844 24.375 13.766 1 94.94 220 GLN B C 1
ATOM 4066 O O . GLN B 1 220 ? -10.07 25.078 13.109 1 94.94 220 GLN B O 1
ATOM 4071 N N . ARG B 1 221 ? -12.109 24.469 13.586 1 95.62 221 ARG B N 1
ATOM 4072 C CA . ARG B 1 221 ? -12.734 25.359 12.609 1 95.62 221 ARG B CA 1
ATOM 4073 C C . ARG B 1 221 ? -12.57 26.812 13.008 1 95.62 221 ARG B C 1
ATOM 4075 O O . ARG B 1 221 ? -12.203 27.656 12.18 1 95.62 221 ARG B O 1
ATOM 4082 N N . ASP B 1 222 ? -12.812 27.078 14.227 1 96.31 222 ASP B N 1
ATOM 4083 C CA . ASP B 1 222 ? -12.742 28.438 14.734 1 96.31 222 ASP B CA 1
ATOM 4084 C C . ASP B 1 222 ? -11.336 29.016 14.586 1 96.31 222 ASP B C 1
ATOM 4086 O O . ASP B 1 222 ? -11.164 30.203 14.336 1 96.31 222 ASP B O 1
ATOM 4090 N N . GLN B 1 223 ? -10.367 28.203 14.75 1 96.44 223 GLN B N 1
ATOM 4091 C CA . GLN B 1 223 ? -8.977 28.656 14.711 1 96.44 223 GLN B CA 1
ATOM 4092 C C . GLN B 1 223 ? -8.43 28.609 13.289 1 96.44 223 GLN B C 1
ATOM 4094 O O . GLN B 1 223 ? -7.289 29.016 13.047 1 96.44 223 GLN B O 1
ATOM 4099 N N . GLY B 1 224 ? -9.188 28.141 12.352 1 97.12 224 GLY B N 1
ATOM 4100 C CA . GLY B 1 224 ? -8.734 28.047 10.969 1 97.12 224 GLY B CA 1
ATOM 4101 C C . GLY B 1 224 ? -7.559 27.109 10.781 1 97.12 224 GLY B C 1
ATOM 4102 O O . GLY B 1 224 ? -6.641 27.406 10.016 1 97.12 224 GLY B O 1
ATOM 4103 N N . LEU B 1 225 ? -7.574 25.953 11.492 1 97.62 225 LEU B N 1
ATOM 4104 C CA . LEU B 1 225 ? -6.422 25.062 11.5 1 97.62 225 LEU B CA 1
ATOM 4105 C C . LEU B 1 225 ? -6.453 24.125 10.297 1 97.62 225 LEU B C 1
ATOM 4107 O O . LEU B 1 225 ? -5.441 23.5 9.953 1 97.62 225 LEU B O 1
ATOM 4111 N N . LYS B 1 226 ? -7.625 23.984 9.664 1 98.06 226 LYS B N 1
ATOM 4112 C CA . LYS B 1 226 ? -7.75 23.125 8.492 1 98.06 226 LYS B CA 1
ATOM 4113 C C . LYS B 1 226 ? -8.609 23.766 7.414 1 98.06 226 LYS B C 1
ATOM 4115 O O . LYS B 1 226 ? -9.719 24.234 7.691 1 98.06 226 LYS B O 1
ATOM 4120 N N . PHE B 1 227 ? -8.094 23.812 6.16 1 98 227 PHE B N 1
ATOM 4121 C CA . PHE B 1 227 ? -8.828 24.156 4.945 1 98 227 PHE B CA 1
ATOM 4122 C C . PHE B 1 227 ? -8.898 22.953 4.008 1 98 227 PHE B C 1
ATOM 4124 O O . PHE B 1 227 ? -7.965 22.156 3.947 1 98 227 PHE B O 1
ATOM 4131 N N . GLU B 1 228 ? -9.969 22.891 3.307 1 98.44 228 GLU B N 1
ATOM 4132 C CA . GLU B 1 228 ? -10.117 21.844 2.301 1 98.44 228 GLU B CA 1
ATOM 4133 C C . GLU B 1 228 ? -10.461 22.438 0.937 1 98.44 228 GLU B C 1
ATOM 4135 O O . GLU B 1 228 ? -11.148 23.453 0.851 1 98.44 228 GLU B O 1
ATOM 4140 N N . LEU B 1 229 ? -9.914 21.922 -0.024 1 98.5 229 LEU B N 1
ATOM 4141 C CA . LEU B 1 229 ? -10.359 22.156 -1.393 1 98.5 229 LEU B CA 1
ATOM 4142 C C . LEU B 1 229 ? -11.414 21.141 -1.81 1 98.5 229 LEU B C 1
ATOM 4144 O O . LEU B 1 229 ? -11.133 19.938 -1.872 1 98.5 229 LEU B O 1
ATOM 4148 N N . LEU B 1 230 ? -12.602 21.594 -2.125 1 98.44 230 LEU B N 1
ATOM 4149 C CA . LEU B 1 230 ? -13.789 20.781 -2.332 1 98.44 230 LEU B CA 1
ATOM 4150 C C . LEU B 1 230 ? -14.156 20.719 -3.812 1 98.44 230 LEU B C 1
ATOM 4152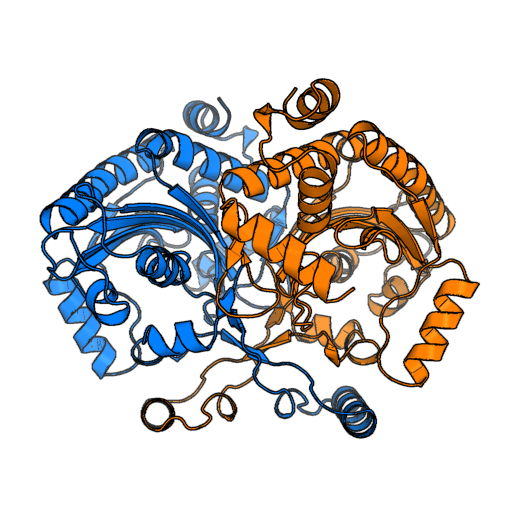 O O . LEU B 1 230 ? -14.148 21.75 -4.5 1 98.44 230 LEU B O 1
ATOM 4156 N N . ILE B 1 231 ? -14.43 19.531 -4.293 1 98.31 231 ILE B N 1
ATOM 4157 C CA . ILE B 1 231 ? -14.883 19.297 -5.66 1 98.31 231 ILE B CA 1
ATOM 4158 C C . ILE B 1 231 ? -16.125 18.406 -5.637 1 98.31 231 ILE B C 1
ATOM 4160 O O . ILE B 1 231 ? -16.125 17.344 -5.023 1 98.31 231 ILE B O 1
ATOM 4164 N N . PRO B 1 232 ? -17.25 18.844 -6.281 1 97.5 232 PRO B N 1
ATOM 4165 C CA . PRO B 1 232 ? -18.391 17.938 -6.387 1 97.5 232 PRO B CA 1
ATOM 4166 C C . PRO B 1 232 ? -18.078 16.672 -7.176 1 97.5 232 PRO B C 1
ATOM 4168 O O . PRO B 1 232 ? -17.594 16.75 -8.312 1 97.5 232 PRO B O 1
ATOM 4171 N N . ILE B 1 233 ? -18.281 15.523 -6.582 1 96.44 233 ILE B N 1
ATOM 4172 C CA . ILE B 1 233 ? -18.078 14.25 -7.266 1 96.44 233 ILE B CA 1
ATOM 4173 C C . ILE B 1 233 ? -19.406 13.492 -7.336 1 96.44 233 ILE B C 1
ATOM 4175 O O . ILE B 1 233 ? -20.141 13.609 -8.32 1 96.44 233 ILE B O 1
ATOM 4179 N N . ALA B 1 234 ? -19.875 12.93 -6.184 1 90.06 234 ALA B N 1
ATOM 4180 C CA . ALA B 1 234 ? -21.141 12.211 -6.195 1 90.06 234 ALA B CA 1
ATOM 4181 C C . ALA B 1 234 ? -22.297 13.141 -5.871 1 90.06 234 ALA B C 1
ATOM 4183 O O . ALA B 1 234 ? -23.453 12.828 -6.164 1 90.06 234 ALA B O 1
ATOM 4184 N N . SER B 1 235 ? -21.969 14.289 -5.25 1 88.5 235 SER B N 1
ATOM 4185 C CA . SER B 1 235 ? -23 15.242 -4.863 1 88.5 235 SER B CA 1
ATOM 4186 C C . SER B 1 235 ? -22.516 16.688 -5.012 1 88.5 235 SER B C 1
ATOM 4188 O O . SER B 1 235 ? -21.406 17.016 -4.59 1 88.5 235 SER B O 1
ATOM 4190 N N . ALA B 1 236 ? -23.359 17.5 -5.547 1 88.12 236 ALA B N 1
ATOM 4191 C CA . ALA B 1 236 ? -23.062 18.922 -5.605 1 88.12 236 ALA B CA 1
ATOM 4192 C C . ALA B 1 236 ? -23.266 19.578 -4.246 1 88.12 236 ALA B C 1
ATOM 4194 O O . ALA B 1 236 ? -22.531 20.516 -3.885 1 88.12 236 ALA B O 1
ATOM 4195 N N . GLU B 1 237 ? -24.219 19.078 -3.543 1 90.25 237 GLU B N 1
ATOM 4196 C CA . GLU B 1 237 ? -24.578 19.656 -2.244 1 90.25 237 GLU B CA 1
ATOM 4197 C C . GLU B 1 237 ? -23.531 19.297 -1.187 1 90.25 237 GLU B C 1
ATOM 4199 O O . GLU B 1 237 ? -23.281 20.078 -0.267 1 90.25 237 GLU B O 1
ATOM 4204 N N . GLN B 1 238 ? -23 18.141 -1.375 1 92.5 238 GLN B N 1
ATOM 4205 C CA . GLN B 1 238 ? -21.953 17.672 -0.471 1 92.5 238 GLN B CA 1
ATOM 4206 C C . GLN B 1 238 ? -20.672 17.328 -1.236 1 92.5 238 GLN B C 1
ATOM 4208 O O . GLN B 1 238 ? -20.359 16.156 -1.428 1 92.5 238 GLN B O 1
ATOM 4213 N N . PRO B 1 239 ? -19.984 18.359 -1.564 1 96.56 239 PRO B N 1
ATOM 4214 C CA . PRO B 1 239 ? -18.766 18.125 -2.344 1 96.56 239 PRO B CA 1
ATOM 4215 C C . PRO B 1 239 ? -17.703 17.359 -1.56 1 96.56 239 PRO B C 1
ATOM 4217 O O . PRO B 1 239 ? -17.828 17.188 -0.343 1 96.56 239 PRO B O 1
ATOM 4220 N N . THR B 1 240 ? -16.797 16.797 -2.232 1 97.81 240 THR B N 1
ATOM 4221 C CA . THR B 1 240 ? -15.75 15.953 -1.669 1 97.81 240 THR B CA 1
ATOM 4222 C C . THR B 1 240 ? -14.461 16.75 -1.462 1 97.81 240 THR B C 1
ATOM 4224 O O . THR B 1 240 ? -14.039 17.5 -2.346 1 97.81 240 THR B O 1
ATOM 4227 N N . ALA B 1 241 ? -13.914 16.641 -0.23 1 98.31 241 ALA B N 1
ATOM 4228 C CA . ALA B 1 241 ? -12.594 17.219 0.02 1 98.31 241 ALA B CA 1
ATOM 4229 C C . ALA B 1 241 ? -11.516 16.438 -0.725 1 98.31 241 ALA B C 1
ATOM 4231 O O . ALA B 1 241 ? -11.266 15.273 -0.427 1 98.31 241 ALA B O 1
ATOM 4232 N N . CYS B 1 242 ? -10.812 17.078 -1.672 1 98.69 242 CYS B N 1
ATOM 4233 C CA . CYS B 1 242 ? -9.812 16.391 -2.484 1 98.69 242 CYS B CA 1
ATOM 4234 C C . CYS B 1 242 ? -8.398 16.797 -2.074 1 98.69 242 CYS B C 1
ATOM 4236 O O . CYS B 1 242 ? -7.445 16.047 -2.285 1 98.69 242 CYS B O 1
ATOM 4238 N N . LEU B 1 243 ? -8.219 18 -1.568 1 98.75 243 LEU B N 1
ATOM 4239 C CA . LEU B 1 243 ? -6.996 18.469 -0.93 1 98.75 243 LEU B CA 1
ATOM 4240 C C . LEU B 1 243 ? -7.281 19 0.469 1 98.75 243 LEU B C 1
ATOM 4242 O O . LEU B 1 243 ? -8.406 19.422 0.759 1 98.75 243 LEU B O 1
ATOM 4246 N N . SER B 1 244 ? -6.309 18.906 1.265 1 98.75 244 SER B N 1
ATOM 4247 C CA . SER B 1 244 ? -6.414 19.531 2.584 1 98.75 244 SER B CA 1
ATOM 4248 C C . SER B 1 244 ? -5.145 20.297 2.934 1 98.75 244 SER B C 1
ATOM 4250 O O . SER B 1 244 ? -4.051 19.938 2.5 1 98.75 244 SER B O 1
ATOM 4252 N N . PHE B 1 245 ? -5.266 21.375 3.637 1 98.81 245 PHE B N 1
ATOM 4253 C CA . PHE B 1 245 ? -4.207 22.25 4.137 1 98.81 245 PHE B CA 1
ATOM 4254 C C . PHE B 1 245 ? -4.277 22.375 5.656 1 98.81 245 PHE B C 1
ATOM 4256 O O . PHE B 1 245 ? -5.199 22.984 6.191 1 98.81 245 PHE B O 1
ATOM 4263 N N . ASN B 1 246 ? -3.299 21.828 6.281 1 98.81 246 ASN B N 1
ATOM 4264 C CA . ASN B 1 246 ? -3.393 21.625 7.727 1 98.81 246 ASN B CA 1
ATOM 4265 C C . ASN B 1 246 ? -2.309 22.406 8.469 1 98.81 246 ASN B C 1
ATOM 4267 O O . ASN B 1 246 ? -1.15 22.422 8.047 1 98.81 246 ASN B O 1
ATOM 4271 N N . TYR B 1 247 ? -2.709 23.078 9.477 1 98.75 247 TYR B N 1
ATOM 4272 C CA . TYR B 1 247 ? -1.812 23.656 10.477 1 98.75 247 TYR B CA 1
ATOM 4273 C C . TYR B 1 247 ? -1.938 22.922 11.812 1 98.75 247 TYR B C 1
ATOM 4275 O O . TYR B 1 247 ? -3 22.938 12.438 1 98.75 247 TYR B O 1
ATOM 4283 N N . HIS B 1 248 ? -0.857 22.266 12.227 1 98.44 248 HIS B N 1
ATOM 4284 C CA . HIS B 1 248 ? -0.914 21.406 13.414 1 98.44 248 HIS B CA 1
ATOM 4285 C C . HIS B 1 248 ? -0.414 22.156 14.648 1 98.44 248 HIS B C 1
ATOM 4287 O O . HIS B 1 248 ? -0.303 21.562 15.727 1 98.44 248 HIS B O 1
ATOM 4293 N N . GLN B 1 249 ? -0.04 23.438 14.438 1 98.38 249 GLN B N 1
ATOM 4294 C CA . GLN B 1 249 ? 0.581 24.203 15.516 1 98.38 249 GLN B CA 1
ATOM 4295 C C . GLN B 1 249 ? 1.783 23.453 16.094 1 98.38 249 GLN B C 1
ATOM 4297 O O . GLN B 1 249 ? 2.688 23.062 15.352 1 98.38 249 GLN B O 1
ATOM 4302 N N . ASP B 1 250 ? 1.835 23.375 17.406 1 98.56 250 ASP B N 1
ATOM 4303 C CA . ASP B 1 250 ? 3.012 22.75 18 1 98.56 250 ASP B CA 1
ATOM 4304 C C . ASP B 1 250 ? 2.715 21.312 18.438 1 98.56 250 ASP B C 1
ATOM 4306 O O . ASP B 1 250 ? 3.494 20.703 19.172 1 98.56 250 ASP B O 1
ATOM 4310 N N . HIS B 1 251 ? 1.579 20.734 18 1 97.88 251 HIS B N 1
ATOM 4311 C CA . HIS B 1 251 ? 1.147 19.422 18.453 1 97.88 251 HIS B CA 1
ATOM 4312 C C . HIS B 1 251 ? 2.236 18.375 18.219 1 97.88 251 HIS B C 1
ATOM 4314 O O . HIS B 1 251 ? 2.666 17.703 19.156 1 97.88 251 HIS B O 1
ATOM 4320 N N . PHE B 1 252 ? 2.719 18.234 16.984 1 98.56 252 PHE B N 1
ATOM 4321 C CA . PHE B 1 252 ? 3.713 17.219 16.672 1 98.56 252 PHE B CA 1
ATOM 4322 C C . PHE B 1 252 ? 5.082 17.625 17.203 1 98.56 252 PHE B C 1
ATOM 4324 O O . PHE B 1 252 ? 5.895 16.75 17.547 1 98.56 252 PHE B O 1
ATOM 4331 N N . GLY B 1 253 ? 5.336 18.922 17.219 1 98.69 253 GLY B N 1
ATOM 4332 C CA . GLY B 1 253 ? 6.566 19.375 17.844 1 98.69 253 GLY B CA 1
ATOM 4333 C C . GLY B 1 253 ? 6.719 18.922 19.281 1 98.69 253 GLY B C 1
ATOM 4334 O O . GLY B 1 253 ? 7.789 18.453 19.688 1 98.69 253 GLY B O 1
ATOM 4335 N N . LEU B 1 254 ? 5.656 19.109 20.062 1 98.5 254 LEU B N 1
ATOM 4336 C CA . LEU B 1 254 ? 5.664 18.688 21.453 1 98.5 254 LEU B CA 1
ATOM 4337 C C . LEU B 1 254 ? 5.738 17.172 21.562 1 98.5 254 LEU B C 1
ATOM 4339 O O . LEU B 1 254 ? 6.504 16.625 22.375 1 98.5 254 LEU B O 1
ATOM 4343 N N . LEU B 1 255 ? 5.016 16.5 20.766 1 98.12 255 LEU B N 1
ATOM 4344 C CA . LEU B 1 255 ? 4.895 15.039 20.828 1 98.12 255 LEU B CA 1
ATOM 4345 C C . LEU B 1 255 ? 6.23 14.367 20.531 1 98.12 255 LEU B C 1
ATOM 4347 O O . LEU B 1 255 ? 6.57 13.359 21.156 1 98.12 255 LEU B O 1
ATOM 4351 N N . TRP B 1 256 ? 6.988 14.875 19.531 1 98.38 256 TRP B N 1
ATOM 4352 C CA . TRP B 1 256 ? 8.195 14.195 19.078 1 98.38 256 TRP B CA 1
ATOM 4353 C C . TRP B 1 256 ? 9.438 15.008 19.422 1 98.38 256 TRP B C 1
ATOM 4355 O O . TRP B 1 256 ? 10.539 14.68 18.969 1 98.38 256 TRP B O 1
ATOM 4365 N N . ASP B 1 257 ? 9.227 16.062 20.156 1 98.44 257 ASP B N 1
ATOM 4366 C CA . ASP B 1 257 ? 10.32 16.938 20.594 1 98.44 257 ASP B CA 1
ATOM 4367 C C . ASP B 1 257 ? 11.078 17.5 19.391 1 98.44 257 ASP B C 1
ATOM 4369 O O . ASP B 1 257 ? 12.305 17.391 19.312 1 98.44 257 ASP B O 1
ATOM 4373 N N . LEU B 1 258 ? 10.359 18.031 18.453 1 98.81 258 LEU B N 1
ATOM 4374 C CA . LEU B 1 258 ? 10.938 18.766 17.328 1 98.81 258 LEU B CA 1
ATOM 4375 C C . LEU B 1 258 ? 11.328 20.172 17.734 1 98.81 258 LEU B C 1
ATOM 4377 O O . LEU B 1 258 ? 10.5 20.922 18.25 1 98.81 258 LEU B O 1
ATOM 4381 N N . ARG B 1 259 ? 12.562 20.516 17.5 1 98.69 259 ARG B N 1
ATOM 4382 C CA . ARG B 1 259 ? 13.062 21.781 18.016 1 98.69 259 ARG B CA 1
ATOM 4383 C C . ARG B 1 259 ? 13.719 22.594 16.906 1 98.69 259 ARG B C 1
ATOM 4385 O O . ARG B 1 259 ? 14.414 22.047 16.047 1 98.69 259 ARG B O 1
ATOM 4392 N N . THR B 1 260 ? 13.477 23.891 16.891 1 98.12 260 THR B N 1
ATOM 4393 C CA . THR B 1 260 ? 14.195 24.828 16.047 1 98.12 260 THR B CA 1
ATOM 4394 C C . THR B 1 260 ? 15.625 25.016 16.547 1 98.12 260 THR B C 1
ATOM 4396 O O . THR B 1 260 ? 15.984 24.547 17.625 1 98.12 260 THR B O 1
ATOM 4399 N N . PRO B 1 261 ? 16.422 25.719 15.789 1 97.25 261 PRO B N 1
ATOM 4400 C CA . PRO B 1 261 ? 17.828 25.859 16.203 1 97.25 261 PRO B CA 1
ATOM 4401 C C . PRO B 1 261 ? 17.984 26.562 17.547 1 97.25 261 PRO B C 1
ATOM 4403 O O . PRO B 1 261 ? 18.922 26.266 18.297 1 97.25 261 PRO B O 1
ATOM 4406 N N . ASP B 1 262 ? 17.125 27.391 17.906 1 97.44 262 ASP B N 1
ATOM 4407 C CA . ASP B 1 262 ? 17.219 28.141 19.156 1 97.44 262 ASP B CA 1
ATOM 4408 C C . ASP B 1 262 ? 16.578 27.375 20.297 1 97.44 262 ASP B C 1
ATOM 4410 O O . ASP B 1 262 ? 16.453 27.906 21.406 1 97.44 262 ASP B O 1
ATOM 4414 N N . GLY B 1 263 ? 16.047 26.188 20.047 1 97.75 263 GLY B N 1
ATOM 4415 C CA . GLY B 1 263 ? 15.547 25.328 21.094 1 97.75 263 GLY B CA 1
ATOM 4416 C C . GLY B 1 263 ? 14.047 25.422 21.281 1 97.75 263 GLY B C 1
ATOM 4417 O O . GLY B 1 263 ? 13.469 24.688 22.078 1 97.75 263 GLY B O 1
ATOM 4418 N N . ALA B 1 264 ? 13.406 26.266 20.516 1 98.5 264 ALA B N 1
ATOM 4419 C CA . ALA B 1 264 ? 11.953 26.391 20.609 1 98.5 264 ALA B CA 1
ATOM 4420 C C . ALA B 1 264 ? 11.25 25.188 20 1 98.5 264 ALA B C 1
ATOM 4422 O O . ALA B 1 264 ? 11.82 24.5 19.156 1 98.5 264 ALA B O 1
ATOM 4423 N N . VAL B 1 265 ? 10 24.922 20.453 1 98.75 265 VAL B N 1
ATOM 4424 C CA . VAL B 1 265 ? 9.195 23.844 19.891 1 98.75 265 VAL B CA 1
ATOM 4425 C C . VAL B 1 265 ? 8.797 24.203 18.453 1 98.75 265 VAL B C 1
ATOM 4427 O O . VAL B 1 265 ? 8.297 25.297 18.203 1 98.75 265 VAL B O 1
ATOM 4430 N N . ALA B 1 266 ? 9.016 23.297 17.531 1 98.88 266 ALA B N 1
ATOM 4431 C CA . ALA B 1 266 ? 8.688 23.547 16.125 1 98.88 266 ALA B CA 1
ATOM 4432 C C . ALA B 1 266 ? 7.188 23.375 15.883 1 98.88 266 ALA B C 1
ATOM 4434 O O . ALA B 1 266 ? 6.508 22.672 16.625 1 98.88 266 ALA B O 1
ATOM 4435 N N . HIS B 1 267 ? 6.66 24.047 14.914 1 98.88 267 HIS B N 1
ATOM 4436 C CA . HIS B 1 267 ? 5.32 23.859 14.367 1 98.88 267 HIS B CA 1
ATOM 4437 C C . HIS B 1 267 ? 5.359 23.031 13.086 1 98.88 267 HIS B C 1
ATOM 4439 O O . HIS B 1 267 ? 6.422 22.859 12.484 1 98.88 267 HIS B O 1
ATOM 4445 N N . THR B 1 268 ? 4.242 22.484 12.758 1 98.94 268 THR B N 1
ATOM 4446 C CA . THR B 1 268 ? 4.168 21.719 11.516 1 98.94 268 THR B CA 1
ATOM 4447 C C . THR B 1 268 ? 2.91 22.094 10.734 1 98.94 268 THR B C 1
ATOM 4449 O O . THR B 1 268 ? 1.925 22.547 11.312 1 98.94 268 THR B O 1
ATOM 4452 N N . ALA B 1 269 ? 2.969 21.984 9.453 1 98.94 269 ALA B N 1
ATOM 4453 C CA . ALA B 1 269 ? 1.861 22.109 8.508 1 98.94 269 ALA B CA 1
ATOM 4454 C C . ALA B 1 269 ? 2.025 21.125 7.352 1 98.94 269 ALA B C 1
ATOM 4456 O O . ALA B 1 269 ? 3.135 20.656 7.078 1 98.94 269 ALA B O 1
ATOM 4457 N N . CYS B 1 270 ? 0.941 20.766 6.73 1 98.88 270 CYS B N 1
ATOM 4458 C CA . CYS B 1 270 ? 1.055 19.922 5.551 1 98.88 270 CYS B CA 1
ATOM 4459 C C . CYS B 1 270 ? -0.061 20.219 4.555 1 98.88 270 CYS B C 1
ATOM 4461 O O . CYS B 1 270 ? -1.114 20.734 4.934 1 98.88 270 CYS B O 1
ATOM 4463 N N . VAL B 1 271 ? 0.223 20.047 3.311 1 98.88 271 VAL B N 1
ATOM 4464 C CA . VAL B 1 271 ? -0.779 19.922 2.258 1 98.88 271 VAL B CA 1
ATOM 4465 C C . VAL B 1 271 ? -0.918 18.453 1.841 1 98.88 271 VAL B C 1
ATOM 4467 O O . VAL B 1 271 ? 0.081 17.75 1.681 1 98.88 271 VAL B O 1
ATOM 4470 N N . GLY B 1 272 ? -2.137 17.969 1.798 1 98.81 272 GLY B N 1
ATOM 4471 C CA . GLY B 1 272 ? -2.424 16.594 1.407 1 98.81 272 GLY B CA 1
ATOM 4472 C C . GLY B 1 272 ? -3.254 16.5 0.141 1 98.81 272 GLY B C 1
ATOM 4473 O O . GLY B 1 272 ? -4.219 17.234 -0.036 1 98.81 272 GLY B O 1
ATOM 4474 N N . PHE B 1 273 ? -2.863 15.609 -0.745 1 98.94 273 PHE B N 1
ATOM 4475 C CA . PHE B 1 273 ? -3.564 15.32 -1.989 1 98.94 273 PHE B CA 1
ATOM 4476 C C . PHE B 1 273 ? -4.207 13.938 -1.936 1 98.94 273 PHE B C 1
ATOM 4478 O O . PHE B 1 273 ? -3.512 12.93 -1.813 1 98.94 273 PHE B O 1
ATOM 4485 N N . GLY B 1 274 ? -5.547 13.906 -2.006 1 98.88 274 GLY B N 1
ATOM 4486 C CA . GLY B 1 274 ? -6.219 12.625 -2.154 1 98.88 274 GLY B CA 1
ATOM 4487 C C . GLY B 1 274 ? -6.145 12.078 -3.566 1 98.88 274 GLY B C 1
ATOM 4488 O O . GLY B 1 274 ? -6.926 12.469 -4.434 1 98.88 274 GLY B O 1
ATOM 4489 N N . MET B 1 275 ? -5.371 11.117 -3.779 1 98.94 275 MET B N 1
ATOM 4490 C CA . MET B 1 275 ? -5.027 10.688 -5.133 1 98.94 275 MET B CA 1
ATOM 4491 C C . MET B 1 275 ? -6.242 10.102 -5.84 1 98.94 275 MET B C 1
ATOM 4493 O O . MET B 1 275 ? -6.586 10.523 -6.945 1 98.94 275 MET B O 1
ATOM 4497 N N . GLU B 1 276 ? -6.883 9.141 -5.191 1 98.88 276 GLU B N 1
ATOM 4498 C CA . GLU B 1 276 ? -8.062 8.531 -5.797 1 98.88 276 GLU B CA 1
ATOM 4499 C C . GLU B 1 276 ? -9.188 9.547 -5.961 1 98.88 276 GLU B C 1
ATOM 4501 O O . GLU B 1 276 ? -9.906 9.523 -6.961 1 98.88 276 GLU B O 1
ATOM 4506 N N . ARG B 1 277 ? -9.328 10.414 -4.98 1 98.88 277 ARG B N 1
ATOM 4507 C CA . ARG B 1 277 ? -10.422 11.383 -5.051 1 98.88 277 ARG B CA 1
ATOM 4508 C C . ARG B 1 277 ? -10.242 12.328 -6.234 1 98.88 277 ARG B C 1
ATOM 4510 O O . ARG B 1 277 ? -11.211 12.664 -6.914 1 98.88 277 ARG B O 1
ATOM 4517 N N . VAL B 1 278 ? -9.008 12.758 -6.461 1 98.88 278 VAL B N 1
ATOM 4518 C CA . VAL B 1 278 ? -8.781 13.641 -7.598 1 98.88 278 VAL B CA 1
ATOM 4519 C C . VAL B 1 278 ? -9.039 12.891 -8.898 1 98.88 278 VAL B C 1
ATOM 4521 O O . VAL B 1 278 ? -9.641 13.438 -9.828 1 98.88 278 VAL B O 1
ATOM 4524 N N . ALA B 1 279 ? -8.602 11.648 -9.016 1 98.94 279 ALA B N 1
ATOM 4525 C CA . ALA B 1 279 ? -8.914 10.844 -10.195 1 98.94 279 ALA B CA 1
ATOM 4526 C C . ALA B 1 279 ? -10.422 10.719 -10.406 1 98.94 279 ALA B C 1
ATOM 4528 O O . ALA B 1 279 ? -10.914 10.883 -11.523 1 98.94 279 ALA B O 1
ATOM 4529 N N . LEU B 1 280 ? -11.156 10.453 -9.328 1 98.88 280 LEU B N 1
ATOM 4530 C CA . LEU B 1 280 ? -12.609 10.328 -9.398 1 98.88 280 LEU B CA 1
ATOM 4531 C C . LEU B 1 280 ? -13.242 11.641 -9.844 1 98.88 280 LEU B C 1
ATOM 4533 O O . LEU B 1 280 ? -14.203 11.648 -10.617 1 98.88 280 LEU B O 1
ATOM 4537 N N . ALA B 1 281 ? -12.711 12.734 -9.297 1 98.88 281 ALA B N 1
ATOM 4538 C CA . ALA B 1 281 ? -13.195 14.047 -9.719 1 98.88 281 ALA B CA 1
ATOM 4539 C C . ALA B 1 281 ? -13 14.242 -11.219 1 98.88 281 ALA B C 1
ATOM 4541 O O . ALA B 1 281 ? -13.898 14.734 -11.906 1 98.88 281 ALA B O 1
ATOM 4542 N N . LEU B 1 282 ? -11.859 13.867 -11.734 1 98.94 282 LEU B N 1
ATOM 4543 C CA . LEU B 1 282 ? -11.578 13.984 -13.156 1 98.94 282 LEU B CA 1
ATOM 4544 C C . LEU B 1 282 ? -12.547 13.141 -13.977 1 98.94 282 LEU B C 1
ATOM 4546 O O . LEU B 1 282 ? -13.094 13.609 -14.977 1 98.94 282 LEU B O 1
ATOM 4550 N N . PHE B 1 283 ? -12.797 11.898 -13.57 1 98.88 283 PHE B N 1
ATOM 4551 C CA . PHE B 1 283 ? -13.734 11.039 -14.281 1 98.88 283 PHE B CA 1
ATOM 4552 C C . PHE B 1 283 ? -15.148 11.602 -14.203 1 98.88 283 PHE B C 1
ATOM 4554 O O . PHE B 1 283 ? -15.914 11.516 -15.164 1 98.88 283 PHE B O 1
ATOM 4561 N N . ARG B 1 284 ? -15.5 12.172 -13.055 1 98.44 284 ARG B N 1
ATOM 4562 C CA . ARG B 1 284 ? -16.828 12.734 -12.867 1 98.44 284 ARG B CA 1
ATOM 4563 C C . ARG B 1 284 ? -17.078 13.906 -13.812 1 98.44 284 ARG B C 1
ATOM 4565 O O . ARG B 1 284 ? -18.141 14.016 -14.422 1 98.44 284 ARG B O 1
ATOM 4572 N N . HIS B 1 285 ? -16.125 14.742 -13.961 1 98.62 285 HIS B N 1
ATOM 4573 C CA . HIS B 1 285 ? -16.359 16.016 -14.625 1 98.62 285 HIS B CA 1
ATOM 4574 C C . HIS B 1 285 ? -15.977 15.945 -16.109 1 98.62 285 HIS B C 1
ATOM 4576 O O . HIS B 1 285 ? -16.469 16.719 -16.922 1 98.62 285 HIS B O 1
ATOM 4582 N N . HIS B 1 286 ? -15.094 15 -16.469 1 98.81 286 HIS B N 1
ATOM 4583 C CA . HIS B 1 286 ? -14.641 14.969 -17.859 1 98.81 286 HIS B CA 1
ATOM 4584 C C . HIS B 1 286 ? -15.086 13.688 -18.547 1 98.81 286 HIS B C 1
ATOM 4586 O O . HIS B 1 286 ? -14.898 13.539 -19.766 1 98.81 286 HIS B O 1
ATOM 4592 N N . GLY B 1 287 ? -15.648 12.758 -17.812 1 98.69 287 GLY B N 1
ATOM 4593 C CA . GLY B 1 287 ? -16.141 11.523 -18.406 1 98.69 287 GLY B CA 1
ATOM 4594 C C . GLY B 1 287 ? -15.211 10.344 -18.172 1 98.69 287 GLY B C 1
ATOM 4595 O O . GLY B 1 287 ? -14.102 10.508 -17.672 1 98.69 287 GLY B O 1
ATOM 4596 N N . PHE B 1 288 ? -15.641 9.172 -18.594 1 98.62 288 PHE B N 1
ATOM 4597 C CA . PHE B 1 288 ? -14.93 7.938 -18.266 1 98.62 288 PHE B CA 1
ATOM 4598 C C . PHE B 1 288 ? -13.93 7.586 -19.359 1 98.62 288 PHE B C 1
ATOM 4600 O O . PHE B 1 288 ? -13.062 6.727 -19.156 1 98.62 288 PHE B O 1
ATOM 4607 N N . ASP B 1 289 ? -14.031 8.211 -20.516 1 98.5 289 ASP B N 1
ATOM 4608 C CA . ASP B 1 289 ? -13.07 8.023 -21.609 1 98.5 289 ASP B CA 1
ATOM 4609 C C . ASP B 1 289 ? -12.016 9.125 -21.609 1 98.5 289 ASP B C 1
ATOM 4611 O O . ASP B 1 289 ? -12.25 10.219 -22.125 1 98.5 289 ASP B O 1
ATOM 4615 N N . VAL B 1 290 ? -10.867 8.812 -21.172 1 98.5 290 VAL B N 1
ATOM 4616 C CA . VAL B 1 290 ? -9.797 9.789 -20.984 1 98.5 290 VAL B CA 1
ATOM 4617 C C . VAL B 1 290 ? -9.43 10.414 -22.328 1 98.5 290 VAL B C 1
ATOM 4619 O O . VAL B 1 290 ? -9.055 11.586 -22.391 1 98.5 290 VAL B O 1
ATOM 4622 N N . LYS B 1 291 ? -9.547 9.672 -23.375 1 97.94 291 LYS B N 1
ATOM 4623 C CA . LYS B 1 291 ? -9.211 10.195 -24.703 1 97.94 291 LYS B CA 1
ATOM 4624 C C . LYS B 1 291 ? -10.156 11.32 -25.094 1 97.94 291 LYS B C 1
ATOM 4626 O O . LYS B 1 291 ? -9.812 12.148 -25.953 1 97.94 291 LYS B O 1
ATOM 4631 N N . ALA B 1 292 ? -11.328 11.391 -24.547 1 98.5 292 ALA B N 1
ATOM 4632 C CA . ALA B 1 292 ? -12.336 12.391 -24.875 1 98.5 292 ALA B CA 1
ATOM 4633 C C . ALA B 1 292 ? -12.25 13.594 -23.953 1 98.5 292 ALA B C 1
ATOM 4635 O O . ALA B 1 292 ? -13.016 14.555 -24.094 1 98.5 292 ALA B O 1
ATOM 4636 N N . TRP B 1 293 ? -11.328 13.562 -22.984 1 98.81 293 TRP B N 1
ATOM 4637 C CA . TRP B 1 293 ? -11.18 14.695 -22.078 1 98.81 293 TRP B CA 1
ATOM 4638 C C . TRP B 1 293 ? -10.766 15.953 -22.844 1 98.81 293 TRP B C 1
ATOM 4640 O O . TRP B 1 293 ? -10.195 15.859 -23.938 1 98.81 293 TRP B O 1
ATOM 4650 N N . PRO B 1 294 ? -11.055 17.156 -22.297 1 98.56 294 PRO B N 1
ATOM 4651 C CA . PRO B 1 294 ? -10.594 18.375 -22.953 1 98.56 294 PRO B CA 1
ATOM 4652 C C . PRO B 1 294 ? -9.094 18.359 -23.219 1 98.56 294 PRO B C 1
ATOM 4654 O O . PRO B 1 294 ? -8.312 17.906 -22.375 1 98.56 294 PRO B O 1
ATOM 4657 N N . ALA B 1 295 ? -8.688 18.859 -24.359 1 98.25 295 ALA B N 1
ATOM 4658 C CA . ALA B 1 295 ? -7.293 18.844 -24.797 1 98.25 295 ALA B CA 1
ATOM 4659 C C . ALA B 1 295 ? -6.395 19.531 -23.766 1 98.25 295 ALA B C 1
ATOM 4661 O O . ALA B 1 295 ? -5.27 19.078 -23.516 1 98.25 295 ALA B O 1
ATOM 4662 N N . ALA B 1 296 ? -6.871 20.594 -23.219 1 98.31 296 ALA B N 1
ATOM 4663 C CA . ALA B 1 296 ? -6.09 21.344 -22.234 1 98.31 296 ALA B CA 1
ATOM 4664 C C . ALA B 1 296 ? -5.805 20.5 -21 1 98.31 296 ALA B C 1
ATOM 4666 O O . ALA B 1 296 ? -4.707 20.562 -20.438 1 98.31 296 ALA B O 1
ATOM 4667 N N . VAL B 1 297 ? -6.789 19.719 -20.594 1 98.75 297 VAL B N 1
ATOM 4668 C CA . VAL B 1 297 ? -6.633 18.859 -19.422 1 98.75 297 VAL B CA 1
ATOM 4669 C C . VAL B 1 297 ? -5.652 17.734 -19.734 1 98.75 297 VAL B C 1
ATOM 4671 O O . VAL B 1 297 ? -4.773 17.422 -18.938 1 98.75 297 VAL B O 1
ATOM 4674 N N . ARG B 1 298 ? -5.777 17.141 -20.875 1 98.69 298 ARG B N 1
ATOM 4675 C CA . ARG B 1 298 ? -4.871 16.062 -21.281 1 98.69 298 ARG B CA 1
ATOM 4676 C C . ARG B 1 298 ? -3.439 16.578 -21.391 1 98.69 298 ARG B C 1
ATOM 4678 O O . ARG B 1 298 ? -2.496 15.875 -21.016 1 98.69 298 ARG B O 1
ATOM 4685 N N . ALA B 1 299 ? -3.25 17.812 -21.859 1 98.44 299 ALA B N 1
ATOM 4686 C CA . ALA B 1 299 ? -1.918 18.391 -21.984 1 98.44 299 ALA B CA 1
ATOM 4687 C C . ALA B 1 299 ? -1.264 18.562 -20.609 1 98.44 299 ALA B C 1
ATOM 4689 O O . ALA B 1 299 ? -0.053 18.375 -20.469 1 98.44 299 ALA B O 1
ATOM 4690 N N . VAL B 1 300 ? -2.049 18.906 -19.656 1 98.56 300 VAL B N 1
ATOM 4691 C CA . VAL B 1 300 ? -1.547 19.109 -18.297 1 98.56 300 VAL B CA 1
ATOM 4692 C C . VAL B 1 300 ? -1.08 17.766 -17.719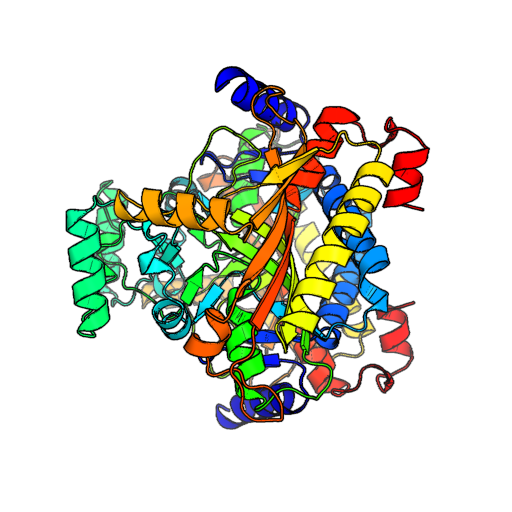 1 98.56 300 VAL B C 1
ATOM 4694 O O . VAL B 1 300 ? -0.048 17.703 -17.047 1 98.56 300 VAL B O 1
ATOM 4697 N N . LEU B 1 301 ? -1.78 16.672 -17.984 1 98.62 301 LEU B N 1
ATOM 4698 C CA . LEU B 1 301 ? -1.536 15.398 -17.344 1 98.62 301 LEU B CA 1
ATOM 4699 C C . LEU B 1 301 ? -0.548 14.555 -18.141 1 98.62 301 LEU B C 1
ATOM 4701 O O . LEU B 1 301 ? 0.209 13.766 -17.562 1 98.62 301 LEU B O 1
ATOM 4705 N N . TRP B 1 302 ? -0.537 14.617 -19.422 1 97.06 302 TRP B N 1
ATOM 4706 C CA . TRP B 1 302 ? 0.267 13.742 -20.266 1 97.06 302 TRP B CA 1
ATOM 4707 C C . TRP B 1 302 ? 1.272 14.547 -21.078 1 97.06 302 TRP B C 1
ATOM 4709 O O . TRP B 1 302 ? 2.08 13.977 -21.812 1 97.06 302 TRP B O 1
ATOM 4719 N N . GLY B 1 303 ? 1.313 15.883 -21.172 1 87.19 303 GLY B N 1
ATOM 4720 C CA . GLY B 1 303 ? 2.16 16.688 -22.031 1 87.19 303 GLY B CA 1
ATOM 4721 C C . GLY B 1 303 ? 3.49 17.047 -21.391 1 87.19 303 GLY B C 1
ATOM 4722 O O . GLY B 1 303 ? 3.676 16.875 -20.188 1 87.19 303 GLY B O 1
#